Protein AF-0000000068968680 (afdb_homodimer)

Sequence (656 aa):
MTRPSLTLFRTLWGVVRDDAGWKTLQDTLVDIKAQGFQGVECSVKLAYTVKGFVEYMRELDLLWVAPIVFSSGPIDGCDPFIDGDLRAGPGSSWKTQLSAWQNQISRVERLGLPPSKITLINSFSGHDAMEHADAVSLLKAMQDWFKSSSLGQSRARLLHETHRGRILYSPWVARRIVRDVPEIGLVADFSHWTCVAERNPPAADISAAASNNDDIGRDMLHEAILNIIPNVYHVQGRVGYDQGPQVSDPRLEVWQPHLAGFEYWWHLIFKNQLESGRTQVFTFAPEHGPPPYQQGEPDDDLLRKVDSINVWLANRQRLAFNNLVDNCMTRPSLTLFRTLWGVVRDDAGWKTLQDTLVDIKAQGFQGVECSVKLAYTVKGFVEYMRELDLLWVAPIVFSSGPIDGCDPFIDGDLRAGPGSSWKTQLSAWQNQISRVERLGLPPSKITLINSFSGHDAMEHADAVSLLKAMQDWFKSSSLGQSRARLLHETHRGRILYSPWVARRIVRDVPEIGLVADFSHWTCVAERNPPAADISAAASNNDDIGRDMLHEAILNIIPNVYHVQGRVGYDQGPQVSDPRLEVWQPHLAGFEYWWHLIFKNQLESGRTQVFTFAPEHGPPPYQQGEPDDDLLRKVDSINVWLANRQRLAFNNLVDNC

pLDDT: mean 91.2, std 10.67, range [48.28, 98.81]

Secondary structure (DSSP, 8-state):
-PPP-EEEEEE-TTT--TTT-SS-HHHHHHHHHHTT--EEE--HHHHHHSTTHHHHHHHTT-EEEEEE--SS--BTTB--PPTT-----TT--HHHHHHHHHHHHHHHHHSS--GGGEEEEEE--S-TT--HHHHHHHHHHHHHHHHHSTTTTTTPEEEEE--TTSTTSSHHHHHHHHHHSTT--EEE-THHHHHHHT-PPPPTT-----SSTT-TT--HHHHHHHHHGGGEEEEEE---BTTBSS-S-TTSGGGHHHHHHHHHHHHHHHHHHHHH-S-S-EEEEE----TTTS-S---HHHHHHHHHHHHHHHHHHHHHHHHHHHT-/-PPP-EEEEEE-TTT--TTT-SS-HHHHHHHHHHTT--EEE--HHHHHHSTTHHHHHHHTT-EEEEEE--SS--BTTB--PPTT-----TT--HHHHHHHHHHHHHHHHHSS--GGGEEEEEE--S-TT--HHHHHHHHHHHHHHHHHSTTTTTTPEEEEE--TTSTTSSHHHHHHHHHH-TT--EEE-THHHHHHHT-PPPPTT-----SSTT-TT--HHHHHHHHHGGGEEEEEE---BTTBSS-S-TTSGGGHHHHHHHHHHHHHHHHHHHHH-S-S-EEEEE----TTTS-S---HHHHHHHHHHHHHHHHHHHHHHHHHHHH-

Structure (mmCIF, N/CA/C/O backbone):
data_AF-0000000068968680-model_v1
#
loop_
_entity.id
_entity.type
_entity.pdbx_description
1 polymer 'Xylose isomerase-like TIM barrel domain-containing protein'
#
loop_
_atom_site.group_PDB
_atom_site.id
_atom_site.type_symbol
_atom_site.label_atom_id
_atom_site.label_alt_id
_atom_site.label_comp_id
_atom_site.label_asym_id
_atom_site.label_entity_id
_atom_site.label_seq_id
_atom_site.pdbx_PDB_ins_code
_atom_site.Cartn_x
_atom_site.Cartn_y
_atom_site.Cartn_z
_atom_site.occupancy
_atom_site.B_iso_or_equiv
_atom_site.auth_seq_id
_atom_site.auth_comp_id
_atom_site.auth_asym_id
_atom_site.auth_atom_id
_atom_site.pdbx_PDB_model_num
ATOM 1 N N . MET A 1 1 ? 20.453 38.469 8.117 1 51.44 1 MET A N 1
ATOM 2 C CA . MET A 1 1 ? 19.391 37.562 7.711 1 51.44 1 MET A CA 1
ATOM 3 C C . MET A 1 1 ? 19.234 36.406 8.711 1 51.44 1 MET A C 1
ATOM 5 O O . MET A 1 1 ? 20.234 35.844 9.18 1 51.44 1 MET A O 1
ATOM 9 N N . THR A 1 2 ? 18.031 36.312 9.367 1 75.06 2 THR A N 1
ATOM 10 C CA . THR A 1 2 ? 17.859 35.375 10.477 1 75.06 2 THR A CA 1
ATOM 11 C C . THR A 1 2 ? 18.125 33.969 10.023 1 75.06 2 THR A C 1
ATOM 13 O O . THR A 1 2 ? 17.766 33.562 8.914 1 75.06 2 THR A O 1
ATOM 16 N N . ARG A 1 3 ? 19 33.25 10.648 1 89.88 3 ARG A N 1
ATOM 17 C CA . ARG A 1 3 ? 19.391 31.875 10.406 1 89.88 3 ARG A CA 1
ATOM 18 C C . ARG A 1 3 ? 18.172 30.969 10.289 1 89.88 3 ARG A C 1
ATOM 20 O O . ARG A 1 3 ? 17.297 30.984 11.164 1 89.88 3 ARG A O 1
ATOM 27 N N . PRO A 1 4 ? 18.062 30.328 9.148 1 94.62 4 PRO A N 1
ATOM 28 C CA . PRO A 1 4 ? 16.938 29.406 9.023 1 94.62 4 PRO A CA 1
ATOM 29 C C . PRO A 1 4 ? 16.859 28.391 10.164 1 94.62 4 PRO A C 1
ATOM 31 O O . PRO A 1 4 ? 17.891 27.938 10.656 1 94.62 4 PRO A O 1
ATOM 34 N N . SER A 1 5 ? 15.672 28.156 10.594 1 95.81 5 SER A N 1
ATOM 35 C CA . SER A 1 5 ? 15.438 27.156 11.641 1 95.81 5 SER A CA 1
ATOM 36 C C . SER A 1 5 ? 14.258 26.266 11.297 1 95.81 5 SER A C 1
ATOM 38 O O . SER A 1 5 ? 13.359 26.656 10.547 1 95.81 5 SER A O 1
ATOM 40 N N . LEU A 1 6 ? 14.344 25.094 11.758 1 98 6 LEU A N 1
ATOM 41 C CA . LEU A 1 6 ? 13.266 24.141 11.555 1 98 6 LEU A CA 1
ATOM 42 C C . LEU A 1 6 ? 12.148 24.359 12.562 1 98 6 LEU A C 1
ATOM 44 O O . LEU A 1 6 ? 12.391 24.422 13.766 1 98 6 LEU A O 1
ATOM 48 N N . THR A 1 7 ? 10.93 24.594 12.07 1 98.25 7 THR A N 1
ATOM 49 C CA . THR A 1 7 ? 9.766 24.656 12.945 1 98.25 7 THR A CA 1
ATOM 50 C C . THR A 1 7 ? 9.18 23.25 13.156 1 98.25 7 THR A C 1
ATOM 52 O O . THR A 1 7 ? 8.781 22.594 12.195 1 98.25 7 THR A O 1
ATOM 55 N N . LEU A 1 8 ? 9.148 22.812 14.398 1 98.56 8 LEU A N 1
ATOM 56 C CA . LEU A 1 8 ? 8.688 21.484 14.75 1 98.56 8 LEU A CA 1
ATOM 57 C C . LEU A 1 8 ? 7.23 21.5 15.211 1 98.56 8 LEU A C 1
ATOM 59 O O . LEU A 1 8 ? 6.855 22.328 16.047 1 98.56 8 LEU A O 1
ATOM 63 N N . PHE A 1 9 ? 6.434 20.641 14.633 1 98.56 9 PHE A N 1
ATOM 64 C CA . PHE A 1 9 ? 5.047 20.453 15.031 1 98.56 9 PHE A CA 1
ATOM 65 C C . PHE A 1 9 ? 4.844 19.078 15.648 1 98.56 9 PHE A C 1
ATOM 67 O O . PHE A 1 9 ? 5.363 18.078 15.141 1 98.56 9 PHE A O 1
ATOM 74 N N . ARG A 1 10 ? 4.145 19.016 16.734 1 96.94 10 ARG A N 1
ATOM 75 C CA . ARG A 1 10 ? 3.803 17.734 17.344 1 96.94 10 ARG A CA 1
ATOM 76 C C . ARG A 1 10 ? 2.375 17.328 16.984 1 96.94 10 ARG A C 1
ATOM 78 O O . ARG A 1 10 ? 1.434 18.094 17.219 1 96.94 10 ARG A O 1
ATOM 85 N N . THR A 1 11 ? 2.244 16.172 16.406 1 94.12 11 THR A N 1
ATOM 86 C CA . THR A 1 11 ? 0.898 15.656 16.188 1 94.12 11 THR A CA 1
ATOM 87 C C . THR A 1 11 ? 0.234 15.289 17.516 1 94.12 11 THR A C 1
ATOM 89 O O . THR A 1 11 ? 0.883 14.75 18.422 1 94.12 11 THR A O 1
ATOM 92 N N . LEU A 1 12 ? -1.055 15.492 17.594 1 90.75 12 LEU A N 1
ATOM 93 C CA . LEU A 1 12 ? -1.79 15.117 18.797 1 90.75 12 LEU A CA 1
ATOM 94 C C . LEU A 1 12 ? -2.447 13.758 18.625 1 90.75 12 LEU A C 1
ATOM 96 O O . LEU A 1 12 ? -3.09 13.258 19.562 1 90.75 12 LEU A O 1
ATOM 100 N N . TRP A 1 13 ? -2.18 13.148 17.547 1 85.25 13 TRP A N 1
ATOM 101 C CA . TRP A 1 13 ? -2.744 11.836 17.25 1 85.25 13 TRP A CA 1
ATOM 102 C C . TRP A 1 13 ? -2.256 10.789 18.25 1 85.25 13 TRP A C 1
ATOM 104 O O . TRP A 1 13 ? -1.05 10.625 18.438 1 85.25 13 TRP A O 1
ATOM 114 N N . GLY A 1 14 ? -3.172 10.188 18.875 1 79.62 14 GLY A N 1
ATOM 115 C CA . GLY A 1 14 ? -2.828 9.148 19.828 1 79.62 14 GLY A CA 1
ATOM 116 C C . GLY A 1 14 ? -2.51 9.695 21.203 1 79.62 14 GLY A C 1
ATOM 117 O O . GLY A 1 14 ? -2.252 8.938 22.141 1 79.62 14 GLY A O 1
ATOM 118 N N . VAL A 1 15 ? -2.5 10.938 21.344 1 83.06 15 VAL A N 1
ATOM 119 C CA . VAL A 1 15 ? -2.129 11.539 22.625 1 83.06 15 VAL A CA 1
ATOM 120 C C . VAL A 1 15 ? -3.363 12.148 23.281 1 83.06 15 VAL A C 1
ATOM 122 O O . VAL A 1 15 ? -3.686 11.82 24.438 1 83.06 15 VAL A O 1
ATOM 125 N N . VAL A 1 16 ? -4.012 12.977 22.547 1 79.75 16 VAL A N 1
ATOM 126 C CA . VAL A 1 16 ? -5.211 13.641 23.047 1 79.75 16 VAL A CA 1
ATOM 127 C C . VAL A 1 16 ? -6.441 13.125 22.312 1 79.75 16 VAL A C 1
ATOM 129 O O . VAL A 1 16 ? -6.402 12.93 21.094 1 79.75 16 VAL A O 1
ATOM 132 N N . ARG A 1 17 ? -7.445 12.719 23.125 1 70.62 17 ARG A N 1
ATOM 133 C CA . ARG A 1 17 ? -8.711 12.32 22.516 1 70.62 17 ARG A CA 1
ATOM 134 C C . ARG A 1 17 ? -9.867 13.141 23.078 1 70.62 17 ARG A C 1
ATOM 136 O O . ARG A 1 17 ? -9.734 13.781 24.125 1 70.62 17 ARG A O 1
ATOM 143 N N . ASP A 1 18 ? -10.836 13.297 22.219 1 63 18 ASP A N 1
ATOM 144 C CA . ASP A 1 18 ? -12.016 14.023 22.688 1 63 18 ASP A CA 1
ATOM 145 C C . ASP A 1 18 ? -12.641 13.344 23.906 1 63 18 ASP A C 1
ATOM 147 O O . ASP A 1 18 ? -13.188 14.008 24.781 1 63 18 ASP A O 1
ATOM 151 N N . ASP A 1 19 ? -12.633 11.992 23.875 1 54.59 19 ASP A N 1
ATOM 152 C CA . ASP A 1 19 ? -13.328 11.273 24.938 1 54.59 19 ASP A CA 1
ATOM 153 C C . ASP A 1 19 ? -12.336 10.727 25.969 1 54.59 19 ASP A C 1
ATOM 155 O O . ASP A 1 19 ? -12.742 10.117 26.969 1 54.59 19 ASP A O 1
ATOM 159 N N . ALA A 1 20 ? -11.086 10.719 25.844 1 58.06 20 ALA A N 1
ATOM 160 C CA . ALA A 1 20 ? -10.391 9.953 26.875 1 58.06 20 ALA A CA 1
ATOM 161 C C . ALA A 1 20 ? -8.898 9.828 26.547 1 58.06 20 ALA A C 1
ATOM 163 O O . ALA A 1 20 ? -8.242 8.883 26.984 1 58.06 20 ALA A O 1
ATOM 164 N N . GLY A 1 21 ? -8.258 10.789 26.188 1 62.97 21 GLY A N 1
ATOM 165 C CA . GLY A 1 21 ? -6.84 10.523 25.984 1 62.97 21 GLY A CA 1
ATOM 166 C C . GLY A 1 21 ? -6.094 10.25 27.281 1 62.97 21 GLY A C 1
ATOM 167 O O . GLY A 1 21 ? -6.68 10.305 28.359 1 62.97 21 GLY A O 1
ATOM 168 N N . TRP A 1 22 ? -4.898 9.594 27.188 1 68.62 22 TRP A N 1
ATOM 169 C CA . TRP A 1 22 ? -4.148 9.289 28.391 1 68.62 22 TRP A CA 1
ATOM 170 C C . TRP A 1 22 ? -3.566 10.555 29 1 68.62 22 TRP A C 1
ATOM 172 O O . TRP A 1 22 ? -3.07 10.539 30.141 1 68.62 22 TRP A O 1
ATOM 182 N N . LYS A 1 23 ? -3.678 11.711 28.266 1 79.62 23 LYS A N 1
ATOM 183 C CA . LYS A 1 23 ? -3.285 13.023 28.766 1 79.62 23 LYS A CA 1
ATOM 184 C C . LYS A 1 23 ? -4.328 14.086 28.406 1 79.62 23 LYS A C 1
ATOM 186 O O . LYS A 1 23 ? -4.992 13.984 27.375 1 79.62 23 LYS A O 1
ATOM 191 N N . THR A 1 24 ? -4.422 15.062 29.297 1 84.88 24 THR A N 1
ATOM 192 C CA . THR A 1 24 ? -5.277 16.203 28.969 1 84.88 24 THR A CA 1
ATOM 193 C C . THR A 1 24 ? -4.633 17.078 27.906 1 84.88 24 THR A C 1
ATOM 195 O O . THR A 1 24 ? -3.414 17.031 27.719 1 84.88 24 THR A O 1
ATOM 198 N N . LEU A 1 25 ? -5.48 17.859 27.25 1 89.56 25 LEU A N 1
ATOM 199 C CA . LEU A 1 25 ? -4.969 18.781 26.25 1 89.56 25 LEU A CA 1
ATOM 200 C C . LEU A 1 25 ? -3.967 19.75 26.859 1 89.56 25 LEU A C 1
ATOM 202 O O . LEU A 1 25 ? -2.885 19.969 26.312 1 89.56 25 LEU A O 1
ATOM 206 N N . GLN A 1 26 ? -4.348 20.328 28 1 88.56 26 GLN A N 1
ATOM 207 C CA . GLN A 1 26 ? -3.498 21.312 28.641 1 88.56 26 GLN A CA 1
ATOM 208 C C . GLN A 1 26 ? -2.131 20.734 28.984 1 88.56 26 GLN A C 1
ATOM 210 O O . GLN A 1 26 ? -1.1 21.312 28.625 1 88.56 26 GLN A O 1
ATOM 215 N N . ASP A 1 27 ? -2.139 19.594 29.609 1 89.75 27 ASP A N 1
ATOM 216 C CA . ASP A 1 27 ? -0.88 18.953 29.984 1 89.75 27 ASP A CA 1
ATOM 217 C C . ASP A 1 27 ? -0.056 18.625 28.734 1 89.75 27 ASP A C 1
ATOM 219 O O . ASP A 1 27 ? 1.167 18.781 28.734 1 89.75 27 ASP A O 1
ATOM 223 N N . THR A 1 28 ? -0.762 18.172 27.734 1 91.81 28 THR A N 1
ATOM 224 C CA . THR A 1 28 ? -0.093 17.797 26.5 1 91.81 28 THR A CA 1
ATOM 225 C C . THR A 1 28 ? 0.579 19.016 25.859 1 91.81 28 THR A C 1
ATOM 227 O O . THR A 1 28 ? 1.742 18.938 25.469 1 91.81 28 THR A O 1
ATOM 230 N N . LEU A 1 29 ? -0.088 20.141 25.844 1 94.31 29 LEU A N 1
ATOM 231 C CA . LEU A 1 29 ? 0.441 21.328 25.188 1 94.31 29 LEU A CA 1
ATOM 232 C C . LEU A 1 29 ? 1.604 21.922 25.969 1 94.31 29 LEU A C 1
ATOM 234 O O . LEU A 1 29 ? 2.564 22.422 25.391 1 94.31 29 LEU A O 1
ATOM 238 N N . VAL A 1 30 ? 1.534 21.844 27.25 1 93.75 30 VAL A N 1
ATOM 239 C CA . VAL A 1 30 ? 2.635 22.297 28.094 1 93.75 30 VAL A CA 1
ATOM 240 C C . VAL A 1 30 ? 3.875 21.438 27.828 1 93.75 30 VAL A C 1
ATOM 242 O O . VAL A 1 30 ? 4.973 21.969 27.656 1 93.75 30 VAL A O 1
ATOM 245 N N . ASP A 1 31 ? 3.68 20.141 27.797 1 93 31 ASP A N 1
ATOM 246 C CA . ASP A 1 31 ? 4.777 19.219 27.516 1 93 31 ASP A CA 1
ATOM 247 C C . ASP A 1 31 ? 5.383 19.516 26.141 1 93 31 ASP A C 1
ATOM 249 O O . ASP A 1 31 ? 6.605 19.516 25.984 1 93 31 ASP A O 1
ATOM 253 N N . ILE A 1 32 ? 4.523 19.719 25.203 1 94.25 32 ILE A N 1
ATOM 254 C CA . ILE A 1 32 ? 4.938 19.969 23.828 1 94.25 32 ILE A CA 1
ATOM 255 C C . ILE A 1 32 ? 5.812 21.203 23.781 1 94.25 32 ILE A C 1
ATOM 257 O O . ILE A 1 32 ? 6.867 21.203 23.141 1 94.25 32 ILE A O 1
ATOM 261 N N . LYS A 1 33 ? 5.41 22.219 24.438 1 95.06 33 LYS A N 1
ATOM 262 C CA . LYS A 1 33 ? 6.199 23.453 24.484 1 95.06 33 LYS A CA 1
ATOM 263 C C . LYS A 1 33 ? 7.539 23.219 25.188 1 95.06 33 LYS A C 1
ATOM 265 O O . LYS A 1 33 ? 8.578 23.672 24.703 1 95.06 33 LYS A O 1
ATOM 270 N N . ALA A 1 34 ? 7.531 22.5 26.219 1 95.19 34 ALA A N 1
ATOM 271 C CA . ALA A 1 34 ? 8.742 22.219 27 1 95.19 34 ALA A CA 1
ATOM 272 C C . ALA A 1 34 ? 9.727 21.375 26.188 1 95.19 34 ALA A C 1
ATOM 274 O O . ALA A 1 34 ? 10.938 21.484 26.359 1 95.19 34 ALA A O 1
ATOM 275 N N . GLN A 1 35 ? 9.211 20.578 25.297 1 95 35 GLN A N 1
ATOM 276 C CA . GLN A 1 35 ? 10.023 19.688 24.469 1 95 35 GLN A CA 1
ATOM 277 C C . GLN A 1 35 ? 10.617 20.422 23.281 1 95 35 GLN A C 1
ATOM 279 O O . GLN A 1 35 ? 11.422 19.859 22.531 1 95 35 GLN A O 1
ATOM 284 N N . GLY A 1 36 ? 10.211 21.656 23.047 1 95.38 36 GLY A N 1
ATOM 285 C CA . GLY A 1 36 ? 10.836 22.484 22.031 1 95.38 36 GLY A CA 1
ATOM 286 C C . GLY A 1 36 ? 10.031 22.562 20.75 1 95.38 36 GLY A C 1
ATOM 287 O O . GLY A 1 36 ? 10.516 23.094 19.75 1 95.38 36 GLY A O 1
ATOM 288 N N . PHE A 1 37 ? 8.82 22.031 20.75 1 98 37 PHE A N 1
ATOM 289 C CA . PHE A 1 37 ? 7.945 22.172 19.594 1 98 37 PHE A CA 1
ATOM 290 C C . PHE A 1 37 ? 7.367 23.578 19.516 1 98 37 PHE A C 1
ATOM 292 O O . PHE A 1 37 ? 7.137 24.219 20.547 1 98 37 PHE A O 1
ATOM 299 N N . GLN A 1 38 ? 7.133 24.078 18.328 1 97.94 38 GLN A N 1
ATOM 300 C CA . GLN A 1 38 ? 6.594 25.406 18.125 1 97.94 38 GLN A CA 1
ATOM 301 C C . GLN A 1 38 ? 5.098 25.375 17.828 1 97.94 38 GLN A C 1
ATOM 303 O O . GLN A 1 38 ? 4.43 26.406 17.828 1 97.94 38 GLN A O 1
ATOM 308 N N . GLY A 1 39 ? 4.566 24.203 17.562 1 97.81 39 GLY A N 1
ATOM 309 C CA . GLY A 1 39 ? 3.15 24.094 17.25 1 97.81 39 GLY A CA 1
ATOM 310 C C . GLY A 1 39 ? 2.641 22.656 17.312 1 97.81 39 GLY A C 1
ATOM 311 O O . GLY A 1 39 ? 3.375 21.75 17.703 1 97.81 39 GLY A O 1
ATOM 312 N N . VAL A 1 40 ? 1.311 22.516 16.984 1 97.12 40 VAL A N 1
ATOM 313 C CA . VAL A 1 40 ? 0.68 21.203 17 1 97.12 40 VAL A CA 1
ATOM 314 C C . VAL A 1 40 ? 0.002 20.938 15.656 1 97.12 40 VAL A C 1
ATOM 316 O O . VAL A 1 40 ? -0.317 21.875 14.922 1 97.12 40 VAL A O 1
ATOM 319 N N . GLU A 1 41 ? -0.046 19.734 15.32 1 96.19 41 GLU A N 1
ATOM 320 C CA . GLU A 1 41 ? -0.865 19.25 14.211 1 96.19 41 GLU A CA 1
ATOM 321 C C . GLU A 1 41 ? -2.037 18.422 14.719 1 96.19 41 GLU A C 1
ATOM 323 O O . GLU A 1 41 ? -1.839 17.391 15.375 1 96.19 41 GLU A O 1
ATOM 328 N N . CYS A 1 42 ? -3.242 18.875 14.445 1 92.44 42 CYS A N 1
ATOM 329 C CA . CYS A 1 42 ? -4.422 18.109 14.805 1 92.44 42 CYS A CA 1
ATOM 330 C C . CYS A 1 42 ? -5.605 18.469 13.914 1 92.44 42 CYS A C 1
ATOM 332 O O . CYS A 1 42 ? -5.633 19.547 13.312 1 92.44 42 CYS A O 1
ATOM 334 N N . SER A 1 43 ? -6.547 17.578 13.875 1 89.81 43 SER A N 1
ATOM 335 C CA . SER A 1 43 ? -7.695 17.719 12.984 1 89.81 43 SER A CA 1
ATOM 336 C C . SER A 1 43 ? -8.594 18.875 13.43 1 89.81 43 SER A C 1
ATOM 338 O O . SER A 1 43 ? -8.594 19.25 14.602 1 89.81 43 SER A O 1
ATOM 340 N N . VAL A 1 44 ? -9.32 19.359 12.5 1 91.38 44 VAL A N 1
ATOM 341 C CA . VAL A 1 44 ? -10.273 20.422 12.766 1 91.38 44 VAL A CA 1
ATOM 342 C C . VAL A 1 44 ? -11.32 19.953 13.773 1 91.38 44 VAL A C 1
ATOM 344 O O . VAL A 1 44 ? -11.695 20.688 14.688 1 91.38 44 VAL A O 1
ATOM 347 N N . LYS A 1 45 ? -11.711 18.734 13.656 1 88.25 45 LYS A N 1
ATOM 348 C CA . LYS A 1 45 ? -12.688 18.188 14.586 1 88.25 45 LYS A CA 1
ATOM 349 C C . LYS A 1 45 ? -12.156 18.219 16.016 1 88.25 45 LYS A C 1
ATOM 351 O O . LYS A 1 45 ? -12.859 18.641 16.938 1 88.25 45 LYS A O 1
ATOM 356 N N . LEU A 1 46 ? -10.969 17.734 16.188 1 87.69 46 LEU A N 1
ATOM 357 C CA . LEU A 1 46 ? -10.383 17.734 17.516 1 87.69 46 LEU A CA 1
ATOM 358 C C . LEU A 1 46 ? -10.273 19.156 18.062 1 87.69 46 LEU A C 1
ATOM 360 O O . LEU A 1 46 ? -10.578 19.406 19.234 1 87.69 46 LEU A O 1
ATOM 364 N N . ALA A 1 47 ? -9.883 20.094 17.234 1 91.44 47 ALA A N 1
ATOM 365 C CA . ALA A 1 47 ? -9.75 21.5 17.656 1 91.44 47 ALA A CA 1
ATOM 366 C C . ALA A 1 47 ? -11.086 22.062 18.125 1 91.44 47 ALA A C 1
ATOM 368 O O . ALA A 1 47 ? -11.141 22.875 19.047 1 91.44 47 ALA A O 1
ATOM 369 N N . TYR A 1 48 ? -12.148 21.594 17.5 1 90.44 48 TYR A N 1
ATOM 370 C CA . TYR A 1 48 ? -13.484 22.094 17.812 1 90.44 48 TYR A CA 1
ATOM 371 C C . TYR A 1 48 ? -14.062 21.375 19.031 1 90.44 48 TYR A C 1
ATOM 373 O O . TYR A 1 48 ? -14.883 21.938 19.766 1 90.44 48 TYR A O 1
ATOM 381 N N . THR A 1 49 ? -13.641 20.156 19.25 1 86.75 49 THR A N 1
ATOM 382 C CA . THR A 1 49 ? -14.359 19.344 20.219 1 86.75 49 THR A CA 1
ATOM 383 C C . THR A 1 49 ? -13.633 19.312 21.562 1 86.75 49 THR A C 1
ATOM 385 O O . THR A 1 49 ? -14.25 19.125 22.609 1 86.75 49 THR A O 1
ATOM 388 N N . VAL A 1 50 ? -12.352 19.422 21.531 1 86.69 50 VAL A N 1
ATOM 389 C CA . VAL A 1 50 ? -11.602 19.406 22.797 1 86.69 50 VAL A CA 1
ATOM 390 C C . VAL A 1 50 ? -11.734 20.75 23.484 1 86.69 50 VAL A C 1
ATOM 392 O O . VAL A 1 50 ? -11.539 21.797 22.875 1 86.69 50 VAL A O 1
ATOM 395 N N . LYS A 1 51 ? -12.016 20.781 24.734 1 87.62 51 LYS A N 1
ATOM 396 C CA . LYS A 1 51 ? -12.258 21.984 25.5 1 87.62 51 LYS A CA 1
ATOM 397 C C . LYS A 1 51 ? -10.977 22.797 25.703 1 87.62 51 LYS A C 1
ATOM 399 O O . LYS A 1 51 ? -9.953 22.234 26.109 1 87.62 51 LYS A O 1
ATOM 404 N N . GLY A 1 52 ? -11.062 24.125 25.297 1 91.56 52 GLY A N 1
ATOM 405 C CA . GLY A 1 52 ? -9.984 25.047 25.625 1 91.56 52 GLY A CA 1
ATOM 406 C C . GLY A 1 52 ? -8.906 25.109 24.562 1 91.56 52 GLY A C 1
ATOM 407 O O . GLY A 1 52 ? -7.859 25.734 24.781 1 91.56 52 GLY A O 1
ATOM 408 N N . PHE A 1 53 ? -9.148 24.5 23.453 1 94.38 53 PHE A N 1
ATOM 409 C CA . PHE A 1 53 ? -8.109 24.406 22.438 1 94.38 53 PHE A CA 1
ATOM 410 C C . PHE A 1 53 ? -7.578 25.797 22.078 1 94.38 53 PHE A C 1
ATOM 412 O O . PHE A 1 53 ? -6.383 26.062 22.219 1 94.38 53 PHE A O 1
ATOM 419 N N . VAL A 1 54 ? -8.414 26.75 21.688 1 96.12 54 VAL A N 1
ATOM 420 C CA . VAL A 1 54 ? -8.016 28.062 21.219 1 96.12 54 VAL A CA 1
ATOM 421 C C . VAL A 1 54 ? -7.34 28.828 22.359 1 96.12 54 VAL A C 1
ATOM 423 O O . VAL A 1 54 ? -6.289 29.453 22.172 1 96.12 54 VAL A O 1
ATOM 426 N N . GLU A 1 55 ? -7.906 28.734 23.516 1 95.88 55 GLU A N 1
ATOM 427 C CA . GLU A 1 55 ? -7.387 29.438 24.672 1 95.88 55 GLU A CA 1
ATOM 428 C C . GLU A 1 55 ? -5.977 28.984 25.031 1 95.88 55 GLU A C 1
ATOM 430 O O . GLU A 1 55 ? -5.082 29.797 25.234 1 95.88 55 GLU A O 1
ATOM 435 N N . TYR A 1 56 ? -5.82 27.672 25.062 1 94.69 56 TYR A N 1
ATOM 436 C CA . TYR A 1 56 ? -4.516 27.141 25.422 1 94.69 56 TYR A CA 1
ATOM 437 C C . TYR A 1 56 ? -3.482 27.422 24.344 1 94.69 56 TYR A C 1
ATOM 4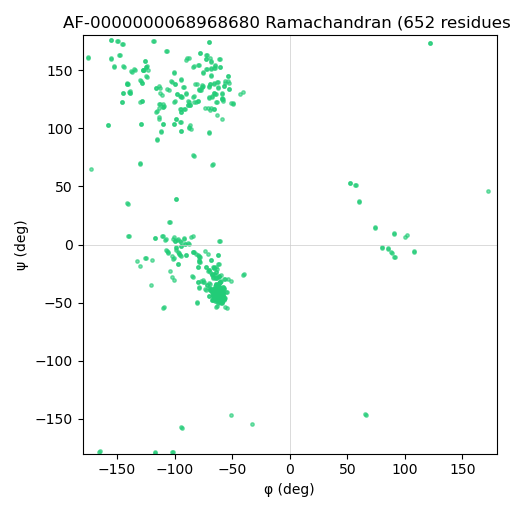39 O O . TYR A 1 56 ? -2.324 27.719 24.641 1 94.69 56 TYR A O 1
ATOM 447 N N . MET A 1 57 ? -3.883 27.312 23.062 1 96.56 57 MET A N 1
ATOM 448 C CA . MET A 1 57 ? -2.988 27.609 21.953 1 96.56 57 MET A CA 1
ATOM 449 C C . MET A 1 57 ? -2.496 29.062 22.031 1 96.56 57 MET A C 1
ATOM 451 O O . MET A 1 57 ? -1.315 29.328 21.797 1 96.56 57 MET A O 1
ATOM 455 N N . ARG A 1 58 ? -3.365 30 22.359 1 95.62 58 ARG A N 1
ATOM 456 C CA . ARG A 1 58 ? -3.025 31.406 22.484 1 95.62 58 ARG A CA 1
ATOM 457 C C . ARG A 1 58 ? -2.098 31.641 23.672 1 95.62 58 ARG A C 1
ATOM 459 O O . ARG A 1 58 ? -1.084 32.344 23.562 1 95.62 58 ARG A O 1
ATOM 466 N N . GLU A 1 59 ? -2.486 31.062 24.766 1 96 59 GLU A N 1
ATOM 467 C CA . GLU A 1 59 ? -1.72 31.234 26 1 96 59 GLU A CA 1
ATOM 468 C C . GLU A 1 59 ? -0.28 30.766 25.828 1 96 59 GLU A C 1
ATOM 470 O O . GLU A 1 59 ? 0.653 31.406 26.312 1 96 59 GLU A O 1
ATOM 475 N N . LEU A 1 60 ? -0.113 29.688 25.172 1 96.5 60 LEU A N 1
ATOM 476 C CA . LEU A 1 60 ? 1.208 29.078 25.047 1 96.5 60 LEU A CA 1
ATOM 477 C C . LEU A 1 60 ? 1.888 29.531 23.75 1 96.5 60 LEU A C 1
ATOM 479 O O . LEU A 1 60 ? 3.014 29.109 23.469 1 96.5 60 LEU A O 1
ATOM 483 N N . ASP A 1 61 ? 1.215 30.359 22.938 1 96.88 61 ASP A N 1
ATOM 484 C CA . ASP A 1 61 ? 1.74 30.922 21.703 1 96.88 61 ASP A CA 1
ATOM 485 C C . ASP A 1 61 ? 2.195 29.828 20.75 1 96.88 61 ASP A C 1
ATOM 487 O O . ASP A 1 61 ? 3.33 29.844 20.266 1 96.88 61 ASP A O 1
ATOM 491 N N . LEU A 1 62 ? 1.301 28.859 20.516 1 97.56 62 LEU A N 1
ATOM 492 C CA . LEU A 1 62 ? 1.606 27.719 19.641 1 97.56 62 LEU A CA 1
ATOM 493 C C . LEU A 1 62 ? 1.006 27.906 18.25 1 97.56 62 LEU A C 1
ATOM 495 O O . LEU A 1 62 ? -0.008 28.594 18.109 1 97.56 62 LEU A O 1
ATOM 499 N N . LEU A 1 63 ? 1.707 27.375 17.25 1 97.38 63 LEU A N 1
ATOM 500 C CA . LEU A 1 63 ? 1.237 27.359 15.875 1 97.38 63 LEU A CA 1
ATOM 501 C C . LEU A 1 63 ? 0.391 26.125 15.602 1 97.38 63 LEU A C 1
ATOM 503 O O . LEU A 1 63 ? 0.464 25.141 16.344 1 97.38 63 LEU A O 1
ATOM 507 N N . TRP A 1 64 ? -0.439 26.203 14.508 1 97.56 64 TRP A N 1
ATOM 508 C CA . TRP A 1 64 ? -1.333 25.094 14.195 1 97.56 64 TRP A CA 1
ATOM 509 C C . TRP A 1 64 ? -1.179 24.672 12.734 1 97.56 64 TRP A C 1
ATOM 511 O O . TRP A 1 64 ? -1.126 25.516 11.836 1 97.56 64 TRP A O 1
ATOM 521 N N . VAL A 1 65 ? -0.879 23.438 12.508 1 97.19 65 VAL A N 1
ATOM 522 C CA . VAL A 1 65 ? -1.112 22.781 11.227 1 97.19 65 VAL A CA 1
ATOM 523 C C . VAL A 1 65 ? -2.459 22.062 11.258 1 97.19 65 VAL A C 1
ATOM 525 O O . VAL A 1 65 ? -2.711 21.234 12.141 1 97.19 65 VAL A O 1
ATOM 528 N N . ALA A 1 66 ? -3.297 22.359 10.266 1 93.94 66 ALA A N 1
ATOM 529 C CA . ALA A 1 66 ? -4.668 21.844 10.297 1 93.94 66 ALA A CA 1
ATOM 530 C C . ALA A 1 66 ? -4.875 20.781 9.219 1 93.94 66 ALA A C 1
ATOM 532 O O . ALA A 1 66 ? -5.094 21.094 8.055 1 93.94 66 ALA A O 1
ATOM 533 N N . PRO A 1 67 ? -4.898 19.547 9.641 1 89.38 67 PRO A N 1
ATOM 534 C CA . PRO A 1 67 ? -5.359 18.531 8.695 1 89.38 67 PRO A CA 1
ATOM 535 C C . PRO A 1 67 ? -6.84 18.672 8.352 1 89.38 67 PRO A C 1
ATOM 537 O O . PRO A 1 67 ? -7.676 18.812 9.25 1 89.38 67 PRO A O 1
ATOM 540 N N . ILE A 1 68 ? -7.078 18.719 7.102 1 88.62 68 ILE A N 1
ATOM 541 C CA . ILE A 1 68 ? -8.438 18.797 6.574 1 88.62 68 ILE A CA 1
ATOM 542 C C . ILE A 1 68 ? -8.883 17.406 6.113 1 88.62 68 ILE A C 1
ATOM 544 O O . ILE A 1 68 ? -8.477 16.938 5.051 1 88.62 68 ILE A O 1
ATOM 548 N N . VAL A 1 69 ? -9.719 16.781 6.922 1 83.56 69 VAL A N 1
ATOM 549 C CA . VAL A 1 69 ? -10.234 15.445 6.664 1 83.56 69 VAL A CA 1
ATOM 550 C C . VAL A 1 69 ? -11.742 15.516 6.406 1 83.56 69 VAL A C 1
ATOM 552 O O . VAL A 1 69 ? -12.531 15.695 7.34 1 83.56 69 VAL A O 1
ATOM 555 N N . PHE A 1 70 ? -12.164 15.273 5.145 1 77.88 70 PHE A N 1
ATOM 556 C CA . PHE A 1 70 ? -13.555 15.562 4.789 1 77.88 70 PHE A CA 1
ATOM 557 C C . PHE A 1 70 ? -14.172 14.391 4.035 1 77.88 70 PHE A C 1
ATOM 559 O O . PHE A 1 70 ? -15.367 14.406 3.73 1 77.88 70 PHE A O 1
ATOM 566 N N . SER A 1 71 ? -13.594 13.383 3.488 1 70.38 71 SER A N 1
ATOM 567 C CA . SER A 1 71 ? -14.141 12.352 2.617 1 70.38 71 SER A CA 1
ATOM 568 C C . SER A 1 71 ? -13.961 10.969 3.225 1 70.38 71 SER A C 1
ATOM 570 O O . SER A 1 71 ? -14.562 9.992 2.764 1 70.38 71 SER A O 1
ATOM 572 N N . SER A 1 72 ? -13.133 10.617 3.824 1 62.62 72 SER A N 1
ATOM 573 C CA . SER A 1 72 ? -12.977 9.234 4.266 1 62.62 72 SER A CA 1
ATOM 574 C C . SER A 1 72 ? -13.109 9.125 5.781 1 62.62 72 SER A C 1
ATOM 576 O O . SER A 1 72 ? -12.789 10.062 6.512 1 62.62 72 SER A O 1
ATOM 578 N N . GLY A 1 73 ? -14.203 8.336 6.125 1 55.59 73 GLY A N 1
ATOM 579 C CA . GLY A 1 73 ? -14.656 8.062 7.48 1 55.59 73 GLY A CA 1
ATOM 580 C C . GLY A 1 73 ? -13.539 7.574 8.383 1 55.59 73 GLY A C 1
ATOM 581 O O . GLY A 1 73 ? -12.359 7.758 8.086 1 55.59 73 GLY A O 1
ATOM 582 N N . PRO A 1 74 ? -14.055 6.516 9.484 1 51.97 74 PRO A N 1
ATOM 583 C CA . PRO A 1 74 ? -13.281 6.664 10.727 1 51.97 74 PRO A CA 1
ATOM 584 C C . PRO A 1 74 ? -11.781 6.453 10.516 1 51.97 74 PRO A C 1
ATOM 586 O O . PRO A 1 74 ? -11.383 5.648 9.672 1 51.97 74 PRO A O 1
ATOM 589 N N . ILE A 1 75 ? -11.156 7.516 10.594 1 52.41 75 ILE A N 1
ATOM 590 C CA . ILE A 1 75 ? -9.734 7.316 10.844 1 52.41 75 ILE A CA 1
ATOM 591 C C . ILE A 1 75 ? -9.531 6.809 12.273 1 52.41 75 ILE A C 1
ATOM 593 O O . ILE A 1 75 ? -9.945 7.461 13.234 1 52.41 75 ILE A O 1
ATOM 597 N N . ASP A 1 76 ? -9.016 5.66 12.305 1 49 76 ASP A N 1
ATOM 598 C CA . ASP A 1 76 ? -8.742 5.035 13.594 1 49 76 ASP A CA 1
ATOM 599 C C . ASP A 1 76 ? -10.016 4.871 14.414 1 49 76 ASP A C 1
ATOM 601 O O . ASP A 1 76 ? -10.031 5.156 15.609 1 49 76 ASP A O 1
ATOM 605 N N . GLY A 1 77 ? -11.109 4.559 13.695 1 53.84 77 GLY A N 1
ATOM 606 C CA . GLY A 1 77 ? -12.352 4.336 14.422 1 53.84 77 GLY A CA 1
ATOM 607 C C . GLY A 1 77 ? -13.062 5.621 14.805 1 53.84 77 GLY A C 1
ATOM 608 O O . GLY A 1 77 ? -14.133 5.59 15.414 1 53.84 77 GLY A O 1
ATOM 609 N N . CYS A 1 78 ? -12.461 6.707 14.477 1 58.19 78 CYS A N 1
ATOM 610 C CA . CYS A 1 78 ? -13.062 7.98 14.867 1 58.19 78 CYS A CA 1
ATOM 611 C C . CYS A 1 78 ? -13.68 8.68 13.656 1 58.19 78 CYS A C 1
ATOM 613 O O . CYS A 1 78 ? -13.109 8.656 12.562 1 58.19 78 CYS A O 1
ATOM 615 N N . ASP A 1 79 ? -14.852 9.117 13.906 1 67.38 79 ASP A N 1
ATOM 616 C CA . ASP A 1 79 ? -15.516 9.961 12.922 1 67.38 79 ASP A CA 1
ATOM 617 C C . ASP A 1 79 ? -14.828 11.32 12.805 1 67.38 79 ASP A C 1
ATOM 619 O O . ASP A 1 79 ? -14.805 12.094 13.766 1 67.38 79 ASP A O 1
ATOM 623 N N . PRO A 1 80 ? -14.305 11.594 11.617 1 72.81 80 PRO A N 1
ATOM 624 C CA . PRO A 1 80 ? -13.547 12.844 11.5 1 72.81 80 PRO A CA 1
ATOM 625 C C . PRO A 1 80 ? -14.438 14.047 11.195 1 72.81 80 PRO A C 1
ATOM 627 O O . PRO A 1 80 ? -13.953 15.18 11.117 1 72.81 80 PRO A O 1
ATOM 630 N N . PHE A 1 81 ? -15.727 13.812 11.219 1 79.56 81 PHE A N 1
ATOM 631 C CA . PHE A 1 81 ? -16.625 14.859 10.742 1 79.56 81 PHE A CA 1
ATOM 632 C C . PHE A 1 81 ? -17.266 15.602 11.906 1 79.56 81 PHE A C 1
ATOM 634 O O . PHE A 1 81 ? -17.594 14.984 12.922 1 79.56 81 PHE A O 1
ATOM 641 N N . ILE A 1 82 ? -17.359 16.891 11.742 1 84.38 82 ILE A N 1
ATOM 642 C CA . ILE A 1 82 ? -18.125 17.703 12.672 1 84.38 82 ILE A CA 1
ATOM 643 C C . ILE A 1 82 ? -19.609 17.609 12.328 1 84.38 82 ILE A C 1
ATOM 645 O O . ILE A 1 82 ? -20 17.719 11.156 1 84.38 82 ILE A O 1
ATOM 649 N N . ASP A 1 83 ? -20.406 17.5 13.359 1 85 83 ASP A N 1
ATOM 650 C CA . ASP A 1 83 ? -21.844 17.344 13.148 1 85 83 ASP A CA 1
ATOM 651 C C . ASP A 1 83 ? -22.422 18.516 12.359 1 85 83 ASP A C 1
ATOM 653 O O . ASP A 1 83 ? -22.141 19.672 12.672 1 85 83 ASP A O 1
ATOM 657 N N . GLY A 1 84 ? -23.172 18.156 11.312 1 88.31 84 GLY A N 1
ATOM 658 C CA . GLY A 1 84 ? -23.844 19.172 10.516 1 88.31 84 GLY A CA 1
ATOM 659 C C . GLY A 1 84 ? -23.016 19.656 9.336 1 88.31 84 GLY A C 1
ATOM 660 O O . GLY A 1 84 ? -23.531 20.328 8.445 1 88.31 84 GLY A O 1
ATOM 661 N N . ASP A 1 85 ? -21.812 19.297 9.32 1 90.81 85 ASP A N 1
ATOM 662 C CA . ASP A 1 85 ? -20.938 19.75 8.242 1 90.81 85 ASP A CA 1
ATOM 663 C C . ASP A 1 85 ? -21.156 18.922 6.977 1 90.81 85 ASP A C 1
ATOM 665 O O . ASP A 1 85 ? -21.641 17.797 7.039 1 90.81 85 ASP A O 1
ATOM 669 N N . LEU A 1 86 ? -20.828 19.594 5.793 1 91.38 86 LEU A N 1
ATOM 670 C CA . LEU A 1 86 ? -20.812 18.844 4.539 1 91.38 86 LEU A CA 1
ATOM 671 C C . LEU A 1 86 ? -19.766 17.734 4.578 1 91.38 86 LEU A C 1
ATOM 673 O O . LEU A 1 86 ? -18.672 17.922 5.133 1 91.38 86 LEU A O 1
ATOM 677 N N . ARG A 1 87 ? -20.203 16.625 4.012 1 87.19 87 ARG A N 1
ATOM 678 C CA . ARG A 1 87 ? -19.344 15.453 4.012 1 87.19 87 ARG A CA 1
ATOM 679 C C . ARG A 1 87 ? -19.188 14.891 2.605 1 87.19 87 ARG A C 1
ATOM 681 O O . ARG A 1 87 ? -20.047 15.086 1.752 1 87.19 87 ARG A O 1
ATOM 688 N N . ALA A 1 88 ? -18.031 14.273 2.373 1 89.81 88 ALA A N 1
ATOM 689 C CA . ALA A 1 88 ? -17.812 13.492 1.16 1 89.81 88 ALA A CA 1
ATOM 690 C C . ALA A 1 88 ? -17.359 12.07 1.499 1 89.81 88 ALA A C 1
ATOM 692 O O . ALA A 1 88 ? -16.938 11.797 2.627 1 89.81 88 ALA A O 1
ATOM 693 N N . GLY A 1 89 ? -17.578 11.172 0.54 1 84.5 89 GLY A N 1
ATOM 694 C CA . GLY A 1 89 ? -17.188 9.781 0.737 1 84.5 89 GLY A CA 1
ATOM 695 C C . GLY A 1 89 ? -16.156 9.305 -0.253 1 84.5 89 GLY A C 1
ATOM 696 O O . GLY A 1 89 ? -15.695 10.07 -1.106 1 84.5 89 GLY A O 1
ATOM 697 N N . PRO A 1 90 ? -15.609 7.977 -0.099 1 85.5 90 PRO A N 1
ATOM 698 C CA . PRO A 1 90 ? -14.562 7.387 -0.936 1 85.5 90 PRO A CA 1
ATOM 699 C C . PRO A 1 90 ? -14.969 7.27 -2.4 1 85.5 90 PRO A C 1
ATOM 701 O O . PRO A 1 90 ? -14.141 6.965 -3.258 1 85.5 90 PRO A O 1
ATOM 704 N N . GLY A 1 91 ? -16.047 7.695 -2.812 1 87.5 91 GLY A N 1
ATOM 705 C CA . GLY A 1 91 ? -16.5 7.605 -4.188 1 87.5 91 GLY A CA 1
ATOM 706 C C . GLY A 1 91 ? -17.203 8.859 -4.664 1 87.5 91 GLY A C 1
ATOM 707 O O . GLY A 1 91 ? -17.703 8.914 -5.789 1 87.5 91 GLY A O 1
ATOM 708 N N . SER A 1 92 ? -17.141 9.812 -3.818 1 92.12 92 SER A N 1
ATOM 709 C CA . SER A 1 92 ? -17.875 11.031 -4.145 1 92.12 92 SER A CA 1
ATOM 710 C C . SER A 1 92 ? -17.25 11.75 -5.336 1 92.12 92 SER A C 1
ATOM 712 O O . SER A 1 92 ? -16.047 11.648 -5.562 1 92.12 92 SER A O 1
ATOM 714 N N . SER A 1 93 ? -18.062 12.477 -6.082 1 93.44 93 SER A N 1
ATOM 715 C CA . SER A 1 93 ? -17.594 13.297 -7.191 1 93.44 93 SER A CA 1
ATOM 716 C C . SER A 1 93 ? -16.625 14.375 -6.711 1 93.44 93 SER A C 1
ATOM 718 O O . SER A 1 93 ? -16.609 14.719 -5.527 1 93.44 93 SER A O 1
ATOM 720 N N . TRP A 1 94 ? -15.812 14.906 -7.672 1 95.5 94 TRP A N 1
ATOM 721 C CA . TRP A 1 94 ? -14.852 15.922 -7.27 1 95.5 94 TRP A CA 1
ATOM 722 C C . TRP A 1 94 ? -15.562 17.188 -6.801 1 95.5 94 TRP A C 1
ATOM 724 O O . TRP A 1 94 ? -15.062 17.906 -5.938 1 95.5 94 TRP A O 1
ATOM 734 N N . LYS A 1 95 ? -16.844 17.484 -7.273 1 96 95 LYS A N 1
ATOM 735 C CA . LYS A 1 95 ? -17.609 18.656 -6.84 1 96 95 LYS A CA 1
ATOM 736 C C . LYS A 1 95 ? -18.062 18.5 -5.395 1 96 95 LYS A C 1
ATOM 738 O O . LYS A 1 95 ? -18 19.453 -4.609 1 96 95 LYS A O 1
ATOM 743 N N . THR A 1 96 ? -18.562 17.281 -5.09 1 94.38 96 THR A N 1
ATOM 744 C CA . THR A 1 96 ? -18.953 17 -3.713 1 94.38 96 THR A CA 1
ATOM 745 C C . THR A 1 96 ? -17.766 17.109 -2.775 1 94.38 96 THR A C 1
ATOM 747 O O . THR A 1 96 ? -17.875 17.656 -1.68 1 94.38 96 THR A O 1
ATOM 750 N N . GLN A 1 97 ? -16.641 16.578 -3.201 1 95 97 GLN A N 1
ATOM 751 C CA . GLN A 1 97 ? -15.406 16.688 -2.447 1 95 97 GLN A CA 1
ATOM 752 C C . GLN A 1 97 ? -15.031 18.156 -2.217 1 95 97 GLN A C 1
ATOM 754 O O . GLN A 1 97 ? -14.648 18.531 -1.107 1 95 97 GLN A O 1
ATOM 759 N N . LEU A 1 98 ? -15.148 18.938 -3.236 1 97.06 98 LEU A N 1
ATOM 760 C CA . LEU A 1 98 ? -14.805 20.344 -3.143 1 97.06 98 LEU A CA 1
ATOM 761 C C . LEU A 1 98 ? -15.68 21.047 -2.115 1 97.06 98 LEU A C 1
ATOM 763 O O . LEU A 1 98 ? -15.18 21.812 -1.281 1 97.06 98 LEU A O 1
ATOM 767 N N . SER A 1 99 ? -16.938 20.781 -2.148 1 96.19 99 SER A N 1
ATOM 768 C CA . SER A 1 99 ? -17.875 21.438 -1.235 1 96.19 99 SER A CA 1
ATOM 769 C C . SER A 1 99 ? -17.562 21.078 0.215 1 96.19 99 SER A C 1
ATOM 771 O O . SER A 1 99 ? -17.578 21.938 1.093 1 96.19 99 SER A O 1
ATOM 773 N N . ALA A 1 100 ? -17.328 19.812 0.438 1 94.06 100 ALA A N 1
ATOM 774 C CA . ALA A 1 100 ? -16.984 19.375 1.788 1 94.06 100 ALA A CA 1
ATOM 775 C C . ALA A 1 100 ? -15.68 19.984 2.262 1 94.06 100 ALA A C 1
ATOM 777 O O . ALA A 1 100 ? -15.555 20.375 3.422 1 94.06 100 ALA A O 1
ATOM 778 N N . TRP A 1 101 ? -14.734 20.031 1.377 1 95.62 101 TRP A N 1
ATOM 779 C CA . TRP A 1 101 ? -13.438 20.625 1.676 1 95.62 101 TRP A CA 1
ATOM 780 C C . TRP A 1 101 ? -13.586 22.109 2.031 1 95.62 101 TRP A C 1
ATOM 782 O O . TRP A 1 101 ? -13.055 22.562 3.043 1 95.62 101 TRP A O 1
ATOM 792 N N . GLN A 1 102 ? -14.359 22.891 1.264 1 96.69 102 GLN A N 1
ATOM 793 C CA . GLN A 1 102 ? -14.609 24.312 1.507 1 96.69 102 GLN A CA 1
ATOM 794 C C . GLN A 1 102 ? -15.258 24.531 2.871 1 96.69 102 GLN A C 1
ATOM 796 O O . GLN A 1 102 ? -14.922 25.484 3.582 1 96.69 102 GLN A O 1
ATOM 801 N N . ASN A 1 103 ? -16.109 23.656 3.139 1 95.25 103 ASN A N 1
ATOM 802 C CA . ASN A 1 103 ? -16.766 23.719 4.441 1 95.25 103 ASN A CA 1
ATOM 803 C C . ASN A 1 103 ? -15.766 23.594 5.582 1 95.25 103 ASN A C 1
ATOM 805 O O . ASN A 1 103 ? -15.836 24.344 6.559 1 95.25 103 ASN A O 1
ATOM 809 N N . GLN A 1 104 ? -14.867 22.703 5.488 1 94 104 GLN A N 1
ATOM 810 C CA . GLN A 1 104 ? -13.875 22.5 6.539 1 94 104 GLN A CA 1
ATOM 811 C C . GLN A 1 104 ? -12.922 23.688 6.629 1 94 104 GLN A C 1
ATOM 813 O O . GLN A 1 104 ? -12.5 24.078 7.723 1 94 104 GLN A O 1
ATOM 818 N N . ILE A 1 105 ? -12.555 24.219 5.477 1 95.19 105 ILE A N 1
ATOM 819 C CA . ILE A 1 105 ? -11.711 25.406 5.484 1 95.19 105 ILE A CA 1
ATOM 820 C C . ILE A 1 105 ? -12.43 26.547 6.207 1 95.19 105 ILE A C 1
ATOM 822 O O . ILE A 1 105 ? -11.82 27.266 7.012 1 95.19 105 ILE A O 1
ATOM 826 N N . SER A 1 106 ? -13.656 26.688 5.965 1 94.12 106 SER A N 1
ATOM 827 C CA . SER A 1 106 ? -14.445 27.719 6.641 1 94.12 106 SER A CA 1
ATOM 828 C C . SER A 1 106 ? -14.453 27.5 8.148 1 94.12 106 SER A C 1
ATOM 830 O O . SER A 1 106 ? -14.461 28.453 8.922 1 94.12 106 SER A O 1
ATOM 832 N N . ARG A 1 107 ? -14.492 26.234 8.562 1 94.44 107 ARG A N 1
ATOM 833 C CA . ARG A 1 107 ? -14.406 25.922 9.984 1 94.44 107 ARG A CA 1
ATOM 834 C C . ARG A 1 107 ? -13.086 26.391 10.57 1 94.44 107 ARG A C 1
ATOM 836 O O . ARG A 1 107 ? -13.047 26.922 11.688 1 94.44 107 ARG A O 1
ATOM 843 N N . VAL A 1 108 ? -12.008 26.172 9.844 1 95.44 108 VAL A N 1
ATOM 844 C CA . VAL A 1 108 ? -10.695 26.609 10.305 1 95.44 108 VAL A CA 1
ATOM 845 C C . VAL A 1 108 ? -10.695 28.109 10.516 1 95.44 108 VAL A C 1
ATOM 847 O O . VAL A 1 108 ? -10.227 28.609 11.547 1 95.44 108 VAL A O 1
ATOM 850 N N . GLU A 1 109 ? -11.312 28.844 9.609 1 93.75 109 GLU A N 1
ATOM 851 C CA . GLU A 1 109 ? -11.352 30.297 9.656 1 93.75 109 GLU A CA 1
ATOM 852 C C . GLU A 1 109 ? -12.172 30.781 10.852 1 93.75 109 GLU A C 1
ATOM 854 O O . GLU A 1 109 ? -11.875 31.828 11.43 1 93.75 109 GLU A O 1
ATOM 859 N N . ARG A 1 110 ? -13.102 30 11.273 1 93.88 110 ARG A N 1
ATOM 860 C CA . ARG A 1 110 ? -14.039 30.422 12.297 1 93.88 110 ARG A CA 1
ATOM 861 C C . ARG A 1 110 ? -13.617 29.938 13.68 1 93.88 110 ARG A C 1
ATOM 863 O O . ARG A 1 110 ? -14.258 30.25 14.68 1 93.88 110 ARG A O 1
ATOM 870 N N . LEU A 1 111 ? -12.594 29.125 13.766 1 94.75 111 LEU A N 1
ATOM 871 C CA . LEU A 1 111 ? -12.18 28.484 15.008 1 94.75 111 LEU A CA 1
ATOM 872 C C . LEU A 1 111 ? -11.82 29.516 16.062 1 94.75 111 LEU A C 1
ATOM 874 O O . LEU A 1 111 ? -11.922 29.25 17.266 1 94.75 111 LEU A O 1
ATOM 878 N N . GLY A 1 112 ? -11.273 30.734 15.68 1 93.5 112 GLY A N 1
ATOM 879 C CA . GLY A 1 112 ? -10.922 31.781 16.609 1 93.5 112 GLY A CA 1
ATOM 880 C C . GLY A 1 112 ? -9.43 31.953 16.781 1 93.5 112 GLY A C 1
ATOM 881 O O . GLY A 1 112 ? -8.977 32.875 17.469 1 93.5 112 GLY A O 1
ATOM 882 N N . LEU A 1 113 ? -8.664 31.094 16.203 1 94.56 113 LEU A N 1
ATOM 883 C CA . LEU A 1 113 ? -7.219 31.312 16.188 1 94.56 113 LEU A CA 1
ATOM 884 C C . LEU A 1 113 ? -6.84 32.375 15.156 1 94.56 113 LEU A C 1
ATOM 886 O O . LEU A 1 113 ? -7.398 32.406 14.062 1 94.56 113 LEU A O 1
ATOM 890 N N . PRO A 1 114 ? -5.949 33.312 15.539 1 92.56 114 PRO A N 1
ATOM 891 C CA . PRO A 1 114 ? -5.496 34.281 14.531 1 92.56 114 PRO A CA 1
ATOM 892 C C . PRO A 1 114 ? -4.891 33.625 13.305 1 92.56 114 PRO A C 1
ATOM 894 O O . PRO A 1 114 ? -4.195 32.594 13.43 1 92.56 114 PRO A O 1
ATOM 897 N N . PRO A 1 115 ? -5.18 34.125 12.133 1 91.19 115 PRO A N 1
ATOM 898 C CA . PRO A 1 115 ? -4.656 33.562 10.898 1 91.19 115 PRO A CA 1
ATOM 899 C C . PRO A 1 115 ? -3.139 33.375 10.93 1 91.19 115 PRO A C 1
ATOM 901 O O . PRO A 1 115 ? -2.611 32.438 10.312 1 91.19 115 PRO A O 1
ATOM 904 N N . SER A 1 116 ? -2.439 34.25 11.672 1 91.5 116 SER A N 1
ATOM 905 C CA . SER A 1 116 ? -0.984 34.188 11.742 1 91.5 116 SER A CA 1
ATOM 906 C C . SER A 1 116 ? -0.525 32.938 12.492 1 91.5 116 SER A C 1
ATOM 908 O O . SER A 1 116 ? 0.648 32.562 12.422 1 91.5 116 SER A O 1
ATOM 910 N N . LYS A 1 117 ? -1.469 32.25 13.195 1 95.06 117 LYS A N 1
ATOM 911 C CA . LYS A 1 117 ? -1.122 31.078 13.969 1 95.06 117 LYS A CA 1
ATOM 912 C C . LYS A 1 117 ? -1.394 29.797 13.172 1 95.06 117 LYS A C 1
ATOM 914 O O . LYS A 1 117 ? -1.009 28.703 13.594 1 95.06 117 LYS A O 1
ATOM 919 N N . ILE A 1 118 ? -2.029 29.969 12.031 1 95.75 118 ILE A N 1
ATOM 920 C CA . ILE A 1 118 ? -2.271 28.844 11.133 1 95.75 118 ILE A CA 1
ATOM 921 C C . ILE A 1 118 ? -1.164 28.766 10.086 1 95.75 118 ILE A C 1
ATOM 923 O O . ILE A 1 118 ? -1.126 29.578 9.156 1 95.75 118 ILE A O 1
ATOM 927 N N . THR A 1 119 ? -0.26 27.828 10.211 1 95 119 THR A N 1
ATOM 928 C CA . THR A 1 119 ? 0.931 27.766 9.375 1 95 119 THR A CA 1
ATOM 929 C C . THR A 1 119 ? 0.603 27.141 8.016 1 95 119 THR A C 1
ATOM 931 O O . THR A 1 119 ? 1.022 27.656 6.977 1 95 119 THR A O 1
ATOM 934 N N . LEU A 1 120 ? -0.046 26.047 8.062 1 95.38 120 LEU A N 1
ATOM 935 C CA . LEU A 1 120 ? -0.403 25.391 6.805 1 95.38 120 LEU A CA 1
ATOM 936 C C . LEU A 1 120 ? -1.664 24.547 6.969 1 95.38 120 LEU A C 1
ATOM 938 O O . LEU A 1 120 ? -2.025 24.172 8.086 1 95.38 120 LEU A O 1
ATOM 942 N N . ILE A 1 121 ? -2.352 24.391 5.832 1 96.56 121 ILE A N 1
ATOM 943 C CA . ILE A 1 121 ? -3.455 23.453 5.66 1 96.56 121 ILE A CA 1
ATOM 944 C C . ILE A 1 121 ? -2.934 22.156 5.055 1 96.56 121 ILE A C 1
ATOM 946 O O . ILE A 1 121 ? -2.324 22.156 3.982 1 96.56 121 ILE A O 1
ATOM 950 N N . ASN A 1 122 ? -3.055 21.062 5.809 1 97 122 ASN A N 1
ATOM 951 C CA . ASN A 1 122 ? -2.734 19.734 5.301 1 97 122 ASN A CA 1
ATOM 952 C C . ASN A 1 122 ? -3.973 19.031 4.766 1 97 122 ASN A C 1
ATOM 954 O O . ASN A 1 122 ? -4.703 18.391 5.52 1 97 122 ASN A O 1
ATOM 958 N N . SER A 1 123 ? -4.137 19.094 3.504 1 96.62 123 SER A N 1
ATOM 959 C CA . SER A 1 123 ? -5.375 18.609 2.904 1 96.62 123 SER A CA 1
ATOM 960 C C . SER A 1 123 ? -5.297 17.125 2.586 1 96.62 123 SER A C 1
ATOM 962 O O . SER A 1 123 ? -4.398 16.688 1.862 1 96.62 123 SER A O 1
ATOM 964 N N . PHE A 1 124 ? -6.207 16.344 3.121 1 94.31 124 PHE A N 1
ATOM 965 C CA . PHE A 1 124 ? -6.438 14.961 2.717 1 94.31 124 PHE A CA 1
ATOM 966 C C . PHE A 1 124 ? -7.352 14.898 1.498 1 94.31 124 PHE A C 1
ATOM 968 O O . PHE A 1 124 ? -8.5 14.477 1.6 1 94.31 124 PHE A O 1
ATOM 975 N N . SER A 1 125 ? -6.812 15.18 0.426 1 96.31 125 SER A N 1
ATOM 976 C CA . SER A 1 125 ? -7.605 15.562 -0.737 1 96.31 125 SER A CA 1
ATOM 977 C C . SER A 1 125 ? -8.125 14.344 -1.484 1 96.31 125 SER A C 1
ATOM 979 O O . SER A 1 125 ? -7.355 13.438 -1.817 1 96.31 125 SER A O 1
ATOM 981 N N . GLY A 1 126 ? -9.469 14.359 -1.706 1 94.88 126 GLY A N 1
ATOM 982 C CA . GLY A 1 126 ? -10.141 13.398 -2.57 1 94.88 126 GLY A CA 1
ATOM 983 C C . GLY A 1 126 ? -10.078 11.977 -2.043 1 94.88 126 GLY A C 1
ATOM 984 O O . GLY A 1 126 ? -10.266 11.742 -0.847 1 94.88 126 GLY A O 1
ATOM 985 N N . HIS A 1 127 ? -10 11.023 -2.992 1 94.38 127 HIS A N 1
ATOM 986 C CA . HIS A 1 127 ? -9.898 9.602 -2.693 1 94.38 127 HIS A CA 1
ATOM 987 C C . HIS A 1 127 ? -9.086 8.867 -3.76 1 94.38 127 HIS A C 1
ATOM 989 O O . HIS A 1 127 ? -8.891 9.391 -4.859 1 94.38 127 HIS A O 1
ATOM 995 N N . ASP A 1 128 ? -8.656 7.703 -3.41 1 96.12 128 ASP A N 1
ATOM 996 C CA . ASP A 1 128 ? -7.672 7.016 -4.238 1 96.12 128 ASP A CA 1
ATOM 997 C C . ASP A 1 128 ? -8.328 6.371 -5.453 1 96.12 128 ASP A C 1
ATOM 999 O O . ASP A 1 128 ? -7.652 6.043 -6.434 1 96.12 128 ASP A O 1
ATOM 1003 N N . ALA A 1 129 ? -9.625 6.234 -5.512 1 94.25 129 ALA A N 1
ATOM 1004 C CA . ALA A 1 129 ? -10.32 5.633 -6.648 1 94.25 129 ALA A CA 1
ATOM 1005 C C . ALA A 1 129 ? -10.703 6.691 -7.676 1 94.25 129 ALA A C 1
ATOM 1007 O O . ALA A 1 129 ? -11.336 6.379 -8.688 1 94.25 129 ALA A O 1
ATOM 1008 N N . MET A 1 130 ? -10.375 7.922 -7.43 1 95.19 130 MET A N 1
ATOM 1009 C CA . MET A 1 130 ? -10.773 9.016 -8.312 1 95.19 130 MET A CA 1
ATOM 1010 C C . MET A 1 130 ? -10.016 8.945 -9.633 1 95.19 130 MET A C 1
ATOM 1012 O O . MET A 1 130 ? -8.805 8.711 -9.656 1 95.19 130 MET A O 1
ATOM 1016 N N . GLU A 1 131 ? -10.75 9.148 -10.688 1 95.25 131 GLU A N 1
ATOM 1017 C CA . GLU A 1 131 ? -10.109 9.203 -11.992 1 95.25 131 GLU A CA 1
ATOM 1018 C C . GLU A 1 131 ? -9.18 10.406 -12.102 1 95.25 131 GLU A C 1
ATOM 1020 O O . GLU A 1 131 ? -9.438 11.445 -11.492 1 95.25 131 GLU A O 1
ATOM 1025 N N . HIS A 1 132 ? -8.148 10.266 -12.945 1 97.25 132 HIS A N 1
ATOM 1026 C CA . HIS A 1 132 ? -7.098 11.273 -13.055 1 97.25 132 HIS A CA 1
ATOM 1027 C C . HIS A 1 132 ? -7.676 12.641 -13.406 1 97.25 132 HIS A C 1
ATOM 1029 O O . HIS A 1 132 ? -7.336 13.641 -12.773 1 97.25 132 HIS A O 1
ATOM 1035 N N . ALA A 1 133 ? -8.57 12.688 -14.367 1 98.06 133 ALA A N 1
ATOM 1036 C CA . ALA A 1 133 ? -9.133 13.961 -14.812 1 98.06 133 ALA A CA 1
ATOM 1037 C C . ALA A 1 133 ? -9.914 14.633 -13.688 1 98.06 133 ALA A C 1
ATOM 1039 O O . ALA A 1 133 ? -9.836 15.852 -13.516 1 98.06 133 ALA A O 1
ATOM 1040 N N . ASP A 1 134 ? -10.656 13.859 -12.938 1 97.62 134 ASP A N 1
ATOM 1041 C CA . ASP A 1 134 ? -11.414 14.383 -11.805 1 97.62 134 ASP A CA 1
ATOM 1042 C C . ASP A 1 134 ? -10.492 14.891 -10.703 1 97.62 134 ASP A C 1
ATOM 1044 O O . ASP A 1 134 ? -10.75 15.93 -10.094 1 97.62 134 ASP A O 1
ATOM 1048 N N . ALA A 1 135 ? -9.438 14.164 -10.469 1 98.31 135 ALA A N 1
ATOM 1049 C CA . ALA A 1 135 ? -8.461 14.578 -9.469 1 98.31 135 ALA A CA 1
ATOM 1050 C C . ALA A 1 135 ? -7.836 15.922 -9.828 1 98.31 135 ALA A C 1
ATOM 1052 O O . ALA A 1 135 ? -7.723 16.812 -8.984 1 98.31 135 ALA A O 1
ATOM 1053 N N . VAL A 1 136 ? -7.453 16.031 -11.078 1 98.81 136 VAL A N 1
ATOM 1054 C CA . VAL A 1 136 ? -6.859 17.266 -11.57 1 98.81 136 VAL A CA 1
ATOM 1055 C C . VAL A 1 136 ? -7.859 18.406 -11.422 1 98.81 136 VAL A C 1
ATOM 1057 O O . VAL A 1 136 ? -7.508 19.5 -10.945 1 98.81 136 VAL A O 1
ATOM 1060 N N . SER A 1 137 ? -9.102 18.172 -11.758 1 98.75 137 SER A N 1
ATOM 1061 C CA . SER A 1 137 ? -10.141 19.188 -11.633 1 98.75 137 SER A CA 1
ATOM 1062 C C . SER A 1 137 ? -10.336 19.609 -10.18 1 98.75 137 SER A C 1
ATOM 1064 O O . SER A 1 137 ? -10.438 20.812 -9.883 1 98.75 137 SER A O 1
ATOM 1066 N N . LEU A 1 138 ? -10.367 18.672 -9.305 1 98.44 138 LEU A N 1
ATOM 1067 C CA . LEU A 1 138 ? -10.539 18.953 -7.887 1 98.44 138 LEU A CA 1
ATOM 1068 C C . LEU A 1 138 ? -9.391 19.797 -7.355 1 98.44 138 LEU A C 1
ATOM 1070 O O . LEU A 1 138 ? -9.617 20.844 -6.73 1 98.44 138 LEU A O 1
ATOM 1074 N N . LEU A 1 139 ? -8.188 19.359 -7.645 1 98.75 139 LEU A N 1
ATOM 1075 C CA . LEU A 1 139 ? -7 20.031 -7.121 1 98.75 139 LEU A CA 1
ATOM 1076 C C . LEU A 1 139 ? -6.906 21.469 -7.645 1 98.75 139 LEU A C 1
ATOM 1078 O O . LEU A 1 139 ? -6.586 22.391 -6.891 1 98.75 139 LEU A O 1
ATOM 1082 N N . LYS A 1 140 ? -7.207 21.656 -8.898 1 98.62 140 LYS A N 1
ATOM 1083 C CA . LYS A 1 140 ? -7.191 23 -9.469 1 98.62 140 LYS A CA 1
ATOM 1084 C C . LYS A 1 140 ? -8.281 23.875 -8.859 1 98.62 140 LYS A C 1
ATOM 1086 O O . LYS A 1 140 ? -8.047 25.047 -8.539 1 98.62 140 LYS A O 1
ATOM 1091 N N . ALA A 1 141 ? -9.422 23.312 -8.68 1 98.62 141 ALA A N 1
ATOM 1092 C CA . ALA A 1 141 ? -10.523 24.062 -8.07 1 98.62 141 ALA A CA 1
ATOM 1093 C C . ALA A 1 141 ? -10.195 24.453 -6.633 1 98.62 141 ALA A C 1
ATOM 1095 O O . ALA A 1 141 ? -10.5 25.562 -6.199 1 98.62 141 ALA A O 1
ATOM 1096 N N . MET A 1 142 ? -9.609 23.562 -5.891 1 98.25 142 MET A N 1
ATOM 1097 C CA . MET A 1 142 ? -9.211 23.828 -4.516 1 98.25 142 MET A CA 1
ATOM 1098 C C . MET A 1 142 ? -8.203 24.969 -4.457 1 98.25 142 MET A C 1
ATOM 1100 O O . MET A 1 142 ? -8.328 25.875 -3.631 1 98.25 142 MET A O 1
ATOM 1104 N N . GLN A 1 143 ? -7.23 24.891 -5.293 1 97.44 143 GLN A N 1
ATOM 1105 C CA . GLN A 1 143 ? -6.199 25.922 -5.324 1 97.44 143 GLN A CA 1
ATOM 1106 C C . GLN A 1 143 ? -6.793 27.281 -5.645 1 97.44 143 GLN A C 1
ATOM 1108 O O . GLN A 1 143 ? -6.48 28.266 -4.977 1 97.44 143 GLN A O 1
ATOM 1113 N N . ASP A 1 144 ? -7.629 27.344 -6.605 1 97.44 144 ASP A N 1
ATOM 1114 C CA . ASP A 1 144 ? -8.25 28.594 -7.016 1 97.44 144 ASP A CA 1
ATOM 1115 C C . ASP A 1 144 ? -9.117 29.172 -5.898 1 97.44 144 ASP A C 1
ATOM 1117 O O . ASP A 1 144 ? -9.039 30.375 -5.598 1 97.44 144 ASP A O 1
ATOM 1121 N N . TRP A 1 145 ? -9.859 28.359 -5.324 1 97.69 145 TRP A N 1
ATOM 1122 C CA . TRP A 1 145 ? -10.734 28.812 -4.25 1 97.69 145 TRP A CA 1
ATOM 1123 C C . TRP A 1 145 ? -9.93 29.281 -3.045 1 97.69 145 TRP A C 1
ATOM 1125 O O . TRP A 1 145 ? -10.242 30.297 -2.439 1 97.69 145 TRP A O 1
ATOM 1135 N N . PHE A 1 146 ? -8.938 28.562 -2.674 1 97.19 146 PHE A N 1
ATOM 1136 C CA . PHE A 1 146 ? -8.125 28.875 -1.5 1 97.19 146 PHE A CA 1
ATOM 1137 C C . PHE A 1 146 ? -7.473 30.234 -1.64 1 97.19 146 PHE A C 1
ATOM 1139 O O . PHE A 1 146 ? -7.426 31.016 -0.681 1 97.19 146 PHE A O 1
ATOM 1146 N N . LYS A 1 147 ? -6.98 30.531 -2.844 1 94.81 147 LYS A N 1
ATOM 1147 C CA . LYS A 1 147 ? -6.324 31.797 -3.107 1 94.81 147 LYS A CA 1
ATOM 1148 C C . LYS A 1 147 ? -7.25 32.969 -2.795 1 94.81 147 LYS A C 1
ATOM 1150 O O . LYS A 1 147 ? -6.789 34.031 -2.379 1 94.81 147 LYS A O 1
ATOM 1155 N N . SER A 1 148 ? -8.461 32.75 -2.932 1 93.62 148 SER A N 1
ATOM 1156 C CA . SER A 1 148 ? -9.438 33.812 -2.738 1 93.62 148 SER A CA 1
ATOM 1157 C C . SER A 1 148 ? -10 33.812 -1.322 1 93.62 148 SER A C 1
ATOM 1159 O O . SER A 1 148 ? -10.703 34.719 -0.918 1 93.62 148 SER A O 1
ATOM 1161 N N . SER A 1 149 ? -9.703 32.781 -0.563 1 92.94 149 SER A N 1
ATOM 1162 C CA . SER A 1 149 ? -10.203 32.656 0.8 1 92.94 149 SER A CA 1
ATOM 1163 C C . SER A 1 149 ? -9.422 33.531 1.767 1 92.94 149 SER A C 1
ATOM 1165 O O . SER A 1 149 ? -8.336 34 1.431 1 92.94 149 SER A O 1
ATOM 1167 N N . SER A 1 150 ? -9.992 33.719 2.93 1 91.38 150 SER A N 1
ATOM 1168 C CA . SER A 1 150 ? -9.32 34.5 3.953 1 91.38 150 SER A CA 1
ATOM 1169 C C . SER A 1 150 ? -7.996 33.875 4.371 1 91.38 150 SER A C 1
ATOM 1171 O O . SER A 1 150 ? -6.996 34.562 4.566 1 91.38 150 SER A O 1
ATOM 1173 N N . LEU A 1 151 ? -7.969 32.594 4.48 1 92.44 151 LEU A N 1
ATOM 1174 C CA . LEU A 1 151 ? -6.746 31.891 4.844 1 92.44 151 LEU A CA 1
ATOM 1175 C C . LEU A 1 151 ? -5.695 32.031 3.748 1 92.44 151 LEU A C 1
ATOM 1177 O O . LEU A 1 151 ? -4.508 32.188 4.039 1 92.44 151 LEU A O 1
ATOM 1181 N N . GLY A 1 152 ? -6.172 31.875 2.51 1 91.25 152 GLY A N 1
ATOM 1182 C CA . GLY A 1 152 ? -5.258 32 1.385 1 91.25 152 GLY A CA 1
ATOM 1183 C C . GLY A 1 152 ? -4.625 33.375 1.281 1 91.25 152 GLY A C 1
ATOM 1184 O O . GLY A 1 152 ? -3.529 33.531 0.729 1 91.25 152 GLY A O 1
ATOM 1185 N N . GLN A 1 153 ? -5.305 34.344 1.769 1 91 153 GLN A N 1
ATOM 1186 C CA . GLN A 1 153 ? -4.805 35.719 1.746 1 91 153 GLN A CA 1
ATOM 1187 C C . GLN A 1 153 ? -3.883 36 2.932 1 91 153 GLN A C 1
ATOM 1189 O O . GLN A 1 153 ? -3.271 37.062 3.021 1 91 153 GLN A O 1
ATOM 1194 N N . SER A 1 154 ? -3.887 35 3.721 1 88.56 154 SER A N 1
ATOM 1195 C CA . SER A 1 154 ? -2.943 35.062 4.832 1 88.56 154 SER A CA 1
ATOM 1196 C C . SER A 1 154 ? -1.632 34.375 4.492 1 88.56 154 SER A C 1
ATOM 1198 O O . SER A 1 154 ? -1.289 34.219 3.316 1 88.56 154 SER A O 1
ATOM 1200 N N . ARG A 1 155 ? -0.903 33.969 5.469 1 84.06 155 ARG A N 1
ATOM 1201 C CA . ARG A 1 155 ? 0.388 33.344 5.25 1 84.06 155 ARG A CA 1
ATOM 1202 C C . ARG A 1 155 ? 0.248 31.812 5.234 1 84.06 155 ARG A C 1
ATOM 1204 O O . ARG A 1 155 ? 1.226 31.094 5.008 1 84.06 155 ARG A O 1
ATOM 1211 N N . ALA A 1 156 ? -0.962 31.344 5.355 1 91.62 156 ALA A N 1
ATOM 1212 C CA . ALA A 1 156 ? -1.161 29.891 5.406 1 91.62 156 ALA A CA 1
ATOM 1213 C C . ALA A 1 156 ? -1.001 29.266 4.02 1 91.62 156 ALA A C 1
ATOM 1215 O O . ALA A 1 156 ? -1.458 29.828 3.023 1 91.62 156 ALA A O 1
ATOM 1216 N N . ARG A 1 157 ? -0.337 28.203 3.949 1 95 157 ARG A N 1
ATOM 1217 C CA . ARG A 1 157 ? -0.162 27.484 2.693 1 95 157 ARG A CA 1
ATOM 1218 C C . ARG A 1 157 ? -1.121 26.297 2.6 1 95 157 ARG A C 1
ATOM 1220 O O . ARG A 1 157 ? -1.331 25.578 3.582 1 95 157 ARG A O 1
ATOM 1227 N N . LEU A 1 158 ? -1.688 26.125 1.412 1 97.75 158 LEU A N 1
ATOM 1228 C CA . LEU A 1 158 ? -2.457 24.922 1.136 1 97.75 158 LEU A CA 1
ATOM 1229 C C . LEU A 1 158 ? -1.553 23.812 0.61 1 97.75 158 LEU A C 1
ATOM 1231 O O . LEU A 1 158 ? -0.857 24 -0.392 1 97.75 158 LEU A O 1
ATOM 1235 N N . LEU A 1 159 ? -1.497 22.719 1.298 1 98.44 159 LEU A N 1
ATOM 1236 C CA . LEU A 1 159 ? -0.718 21.562 0.882 1 98.44 159 LEU A CA 1
ATOM 1237 C C . LEU A 1 159 ? -1.594 20.312 0.819 1 98.44 159 LEU A C 1
ATOM 1239 O O . LEU A 1 159 ? -2.631 20.25 1.482 1 98.44 159 LEU A O 1
ATOM 1243 N N . HIS A 1 160 ? -1.195 19.406 -0.014 1 98.56 160 HIS A N 1
ATOM 1244 C CA . HIS A 1 160 ? -1.876 18.125 -0.176 1 98.56 160 HIS A CA 1
ATOM 1245 C C . HIS A 1 160 ? -0.977 16.969 0.243 1 98.56 160 HIS A C 1
ATOM 1247 O O . HIS A 1 160 ? 0.167 16.875 -0.206 1 98.56 160 HIS A O 1
ATOM 1253 N N . GLU A 1 161 ? -1.517 16.031 1.014 1 97.88 161 GLU A N 1
ATOM 1254 C CA . GLU A 1 161 ? -0.698 15.023 1.67 1 97.88 161 GLU A CA 1
ATOM 1255 C C . GLU A 1 161 ? -0.575 13.766 0.806 1 97.88 161 GLU A C 1
ATOM 1257 O O . GLU A 1 161 ? -1.561 13.312 0.224 1 97.88 161 GLU A O 1
ATOM 1262 N N . THR A 1 162 ? 0.681 13.258 0.728 1 98.12 162 THR A N 1
ATOM 1263 C CA . THR A 1 162 ? 0.896 11.914 0.202 1 98.12 162 THR A CA 1
ATOM 1264 C C . THR A 1 162 ? 0.374 10.859 1.176 1 98.12 162 THR A C 1
ATOM 1266 O O . THR A 1 162 ? 1.03 10.547 2.172 1 98.12 162 THR A O 1
ATOM 1269 N N . HIS A 1 163 ? -0.818 10.398 0.943 1 96.44 163 HIS A N 1
A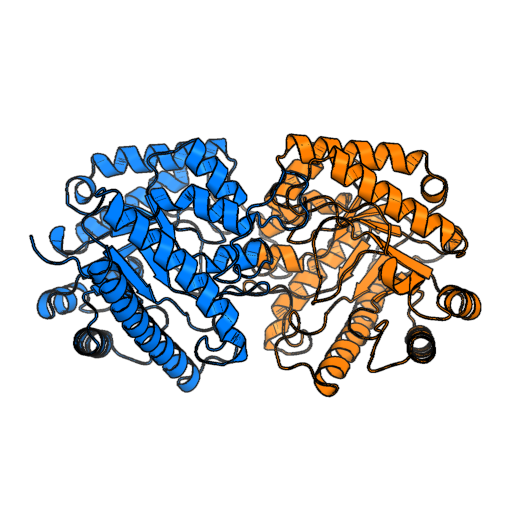TOM 1270 C CA . HIS A 1 163 ? -1.488 9.531 1.908 1 96.44 163 HIS A CA 1
ATOM 1271 C C . HIS A 1 163 ? -2.342 8.484 1.206 1 96.44 163 HIS A C 1
ATOM 1273 O O . HIS A 1 163 ? -3.115 8.812 0.302 1 96.44 163 HIS A O 1
ATOM 1279 N N . ARG A 1 164 ? -2.139 7.254 1.641 1 96 164 ARG A N 1
ATOM 1280 C CA . ARG A 1 164 ? -3.043 6.215 1.161 1 96 164 ARG A CA 1
ATOM 1281 C C . ARG A 1 164 ? -4.496 6.594 1.415 1 96 164 ARG A C 1
ATOM 1283 O O . ARG A 1 164 ? -4.805 7.266 2.4 1 96 164 ARG A O 1
ATOM 1290 N N . GLY A 1 165 ? -5.34 6.195 0.484 1 93.69 165 GLY A N 1
ATOM 1291 C CA . GLY A 1 165 ? -6.754 6.512 0.607 1 93.69 165 GLY A CA 1
ATOM 1292 C C . GLY A 1 165 ? -7.121 7.852 -0.004 1 93.69 165 GLY A C 1
ATOM 1293 O O . GLY A 1 165 ? -8.297 8.188 -0.122 1 93.69 165 GLY A O 1
ATOM 1294 N N . ARG A 1 166 ? -6.117 8.609 -0.433 1 96 166 ARG A N 1
ATOM 1295 C CA . ARG A 1 166 ? -6.332 9.922 -1.034 1 96 166 ARG A CA 1
ATOM 1296 C C . ARG A 1 166 ? -5.848 9.945 -2.479 1 96 166 ARG A C 1
ATOM 1298 O O . ARG A 1 166 ? -5.336 8.945 -2.986 1 96 166 ARG A O 1
ATOM 1305 N N . ILE A 1 167 ? -5.961 11.102 -3.15 1 97.06 167 ILE A N 1
ATOM 1306 C CA . ILE A 1 167 ? -5.578 11.242 -4.551 1 97.06 167 ILE A CA 1
ATOM 1307 C C . ILE A 1 167 ? -4.113 10.844 -4.727 1 97.06 167 ILE A C 1
ATOM 1309 O O . ILE A 1 167 ? -3.756 10.18 -5.699 1 97.06 167 ILE A O 1
ATOM 1313 N N . LEU A 1 168 ? -3.289 11.211 -3.732 1 98.31 168 LEU A N 1
ATOM 1314 C CA . LEU A 1 168 ? -1.85 11.023 -3.859 1 98.31 168 LEU A CA 1
ATOM 1315 C C . LEU A 1 168 ? -1.406 9.75 -3.145 1 98.31 168 LEU A C 1
ATOM 1317 O O . LEU A 1 168 ? -0.319 9.703 -2.562 1 98.31 168 LEU A O 1
ATOM 1321 N N . TYR A 1 169 ? -2.156 8.68 -3.211 1 97.69 169 TYR A N 1
ATOM 1322 C CA . TYR A 1 169 ? -1.915 7.434 -2.494 1 97.69 169 TYR A CA 1
ATOM 1323 C C . TYR A 1 169 ? -0.698 6.707 -3.055 1 97.69 169 TYR A C 1
ATOM 1325 O O . TYR A 1 169 ? -0.091 5.879 -2.371 1 97.69 169 TYR A O 1
ATOM 1333 N N . SER A 1 170 ? -0.33 6.992 -4.258 1 98.31 170 SER A N 1
ATOM 1334 C CA . SER A 1 170 ? 0.691 6.285 -5.023 1 98.31 170 SER A CA 1
ATOM 1335 C C . SER A 1 170 ? 1.729 7.25 -5.586 1 98.31 170 SER A C 1
ATOM 1337 O O . SER A 1 170 ? 1.379 8.32 -6.094 1 98.31 170 SER A O 1
ATOM 1339 N N . PRO A 1 171 ? 3.01 6.797 -5.504 1 98.12 171 PRO A N 1
ATOM 1340 C CA . PRO A 1 171 ? 4.027 7.672 -6.098 1 98.12 171 PRO A CA 1
ATOM 1341 C C . PRO A 1 171 ? 3.852 7.84 -7.605 1 98.12 171 PRO A C 1
ATOM 1343 O O . PRO A 1 171 ? 4.156 8.906 -8.148 1 98.12 171 PRO A O 1
ATOM 1346 N N . TRP A 1 172 ? 3.287 6.828 -8.25 1 97.75 172 TRP A N 1
ATOM 1347 C CA . TRP A 1 172 ? 3.105 6.879 -9.695 1 97.75 172 TRP A CA 1
ATOM 1348 C C . TRP A 1 172 ? 1.981 7.84 -10.07 1 97.75 172 TRP A C 1
ATOM 1350 O O . TRP A 1 172 ? 2.1 8.602 -11.031 1 97.75 172 TRP A O 1
ATOM 1360 N N . VAL A 1 173 ? 0.957 7.828 -9.273 1 98.06 173 VAL A N 1
ATOM 1361 C CA . VAL A 1 173 ? -0.145 8.766 -9.453 1 98.06 173 VAL A CA 1
ATOM 1362 C C . VAL A 1 173 ? 0.336 10.188 -9.164 1 98.06 173 VAL A C 1
ATOM 1364 O O . VAL A 1 173 ? 0.032 11.117 -9.914 1 98.06 173 VAL A O 1
ATOM 1367 N N . ALA A 1 174 ? 1.078 10.359 -8.102 1 98.56 174 ALA A N 1
ATOM 1368 C CA . ALA A 1 174 ? 1.577 11.672 -7.699 1 98.56 174 ALA A CA 1
ATOM 1369 C C . ALA A 1 174 ? 2.426 12.289 -8.805 1 98.56 174 ALA A C 1
ATOM 1371 O O . ALA A 1 174 ? 2.32 13.492 -9.078 1 98.56 174 ALA A O 1
ATOM 1372 N N . ARG A 1 175 ? 3.232 11.477 -9.406 1 97.31 175 ARG A N 1
ATOM 1373 C CA . ARG A 1 175 ? 4.066 11.969 -10.492 1 97.31 175 ARG A CA 1
ATOM 1374 C C . ARG A 1 175 ? 3.211 12.539 -11.625 1 97.31 175 ARG A C 1
ATOM 1376 O O . ARG A 1 175 ? 3.521 13.602 -12.172 1 97.31 175 ARG A O 1
ATOM 1383 N N . ARG A 1 176 ? 2.184 11.844 -11.945 1 97.38 176 ARG A N 1
ATOM 1384 C CA . ARG A 1 176 ? 1.294 12.305 -13.008 1 97.38 176 ARG A CA 1
ATOM 1385 C C . ARG A 1 176 ? 0.545 13.57 -12.586 1 97.38 176 ARG A C 1
ATOM 1387 O O . ARG A 1 176 ? 0.376 14.492 -13.383 1 97.38 176 ARG A O 1
ATOM 1394 N N . ILE A 1 177 ? 0.125 13.586 -11.359 1 98.62 177 ILE A N 1
ATOM 1395 C CA . ILE A 1 177 ? -0.606 14.734 -10.836 1 98.62 177 ILE A CA 1
ATOM 1396 C C . ILE A 1 177 ? 0.292 15.969 -10.859 1 98.62 177 ILE A C 1
ATOM 1398 O O . ILE A 1 177 ? -0.128 17.047 -11.297 1 98.62 177 ILE A O 1
ATOM 1402 N N . VAL A 1 178 ? 1.545 15.844 -10.414 1 98.5 178 VAL A N 1
ATOM 1403 C CA . VAL A 1 178 ? 2.467 16.969 -10.344 1 98.5 178 VAL A CA 1
ATOM 1404 C C . VAL A 1 178 ? 2.754 17.484 -11.758 1 98.5 178 VAL A C 1
ATOM 1406 O O . VAL A 1 178 ? 2.904 18.688 -11.961 1 98.5 178 VAL A O 1
ATOM 1409 N N . ARG A 1 179 ? 2.775 16.578 -12.719 1 97.69 179 ARG A N 1
ATOM 1410 C CA . ARG A 1 179 ? 2.945 16.969 -14.109 1 97.69 179 ARG A CA 1
ATOM 1411 C C . ARG A 1 179 ? 1.783 17.844 -14.578 1 97.69 179 ARG A C 1
ATOM 1413 O O . ARG A 1 179 ? 1.989 18.844 -15.258 1 97.69 179 ARG A O 1
ATOM 1420 N N . ASP A 1 180 ? 0.6 17.516 -14.172 1 98.31 180 ASP A N 1
ATOM 1421 C CA . ASP A 1 180 ? -0.597 18.156 -14.703 1 98.31 180 ASP A CA 1
ATOM 1422 C C . ASP A 1 180 ? -1.067 19.281 -13.789 1 98.31 180 ASP A C 1
ATOM 1424 O O . ASP A 1 180 ? -1.878 20.125 -14.195 1 98.31 180 ASP A O 1
ATOM 1428 N N . VAL A 1 181 ? -0.61 19.328 -12.547 1 98.5 181 VAL A N 1
ATOM 1429 C CA . VAL A 1 181 ? -0.838 20.406 -11.586 1 98.5 181 VAL A CA 1
ATOM 1430 C C . VAL A 1 181 ? 0.49 20.844 -10.977 1 98.5 181 VAL A C 1
ATOM 1432 O O . VAL A 1 181 ? 0.712 20.672 -9.773 1 98.5 181 VAL A O 1
ATOM 1435 N N . PRO A 1 182 ? 1.292 21.453 -11.75 1 97.69 182 PRO A N 1
ATOM 1436 C CA . PRO A 1 182 ? 2.674 21.703 -11.328 1 97.69 182 PRO A CA 1
ATOM 1437 C C . PRO A 1 182 ? 2.77 22.656 -10.141 1 97.69 182 PRO A C 1
ATOM 1439 O O . PRO A 1 182 ? 3.779 22.672 -9.438 1 97.69 182 PRO A O 1
ATOM 1442 N N . GLU A 1 183 ? 1.791 23.469 -9.82 1 96.5 183 GLU A N 1
ATOM 1443 C CA . GLU A 1 183 ? 1.837 24.438 -8.734 1 96.5 183 GLU A CA 1
ATOM 1444 C C . GLU A 1 183 ? 1.392 23.812 -7.414 1 96.5 183 GLU A C 1
ATOM 1446 O O . GLU A 1 183 ? 1.378 24.484 -6.379 1 96.5 183 GLU A O 1
ATOM 1451 N N . ILE A 1 184 ? 1.069 22.562 -7.441 1 98.44 184 ILE A N 1
ATOM 1452 C CA . ILE A 1 184 ? 0.556 21.875 -6.254 1 98.44 184 ILE A CA 1
ATOM 1453 C C . ILE A 1 184 ? 1.612 21.891 -5.152 1 98.44 184 ILE A C 1
ATOM 1455 O O . ILE A 1 184 ? 2.803 21.719 -5.422 1 98.44 184 ILE A O 1
ATOM 1459 N N . GLY A 1 185 ? 1.236 22.203 -3.91 1 98.44 185 GLY A N 1
ATOM 1460 C CA . GLY A 1 185 ? 2.062 22.016 -2.727 1 98.44 185 GLY A CA 1
ATOM 1461 C C . GLY A 1 185 ? 1.794 20.703 -2.012 1 98.44 185 GLY A C 1
ATOM 1462 O O . GLY A 1 185 ? 0.643 20.281 -1.897 1 98.44 185 GLY A O 1
ATOM 1463 N N . LEU A 1 186 ? 2.854 20.078 -1.509 1 98.81 186 LEU A N 1
ATOM 1464 C CA . LEU A 1 186 ? 2.684 18.734 -0.975 1 98.81 186 LEU A CA 1
ATOM 1465 C C . LEU A 1 186 ? 3.166 18.656 0.47 1 98.81 186 LEU A C 1
ATOM 1467 O O . LEU A 1 186 ? 4.105 19.359 0.853 1 98.81 186 LEU A O 1
ATOM 1471 N N . VAL A 1 187 ? 2.473 17.859 1.264 1 98.75 187 VAL A N 1
ATOM 1472 C CA . VAL A 1 187 ? 2.98 17.297 2.508 1 98.75 187 VAL A CA 1
ATOM 1473 C C . VAL A 1 187 ? 3.547 15.898 2.246 1 98.75 187 VAL A C 1
ATOM 1475 O O . VAL A 1 187 ? 2.867 15.047 1.677 1 98.75 187 VAL A O 1
ATOM 1478 N N . ALA A 1 188 ? 4.762 15.695 2.666 1 98.69 188 ALA A N 1
ATOM 1479 C CA . ALA A 1 188 ? 5.41 14.414 2.383 1 98.69 188 ALA A CA 1
ATOM 1480 C C . ALA A 1 188 ? 5.328 13.477 3.584 1 98.69 188 ALA A C 1
ATOM 1482 O O . ALA A 1 188 ? 6.012 13.688 4.59 1 98.69 188 ALA A O 1
ATOM 1483 N N . ASP A 1 189 ? 4.578 12.508 3.527 1 98.25 189 ASP A N 1
ATOM 1484 C CA . ASP A 1 189 ? 4.684 11.273 4.305 1 98.25 189 ASP A CA 1
ATOM 1485 C C . ASP A 1 189 ? 4.973 10.078 3.402 1 98.25 189 ASP A C 1
ATOM 1487 O O . ASP A 1 189 ? 4.055 9.375 2.982 1 98.25 189 ASP A O 1
ATOM 1491 N N . PHE A 1 190 ? 6.215 9.82 3.219 1 98.31 190 PHE A N 1
ATOM 1492 C CA . PHE A 1 190 ? 6.645 8.852 2.217 1 98.31 190 PHE A CA 1
ATOM 1493 C C . PHE A 1 190 ? 6.461 7.43 2.729 1 98.31 190 PHE A C 1
ATOM 1495 O O . PHE A 1 190 ? 6.574 6.473 1.962 1 98.31 190 PHE A O 1
ATOM 1502 N N . SER A 1 191 ? 6.164 7.285 4.031 1 98.12 191 SER A N 1
ATOM 1503 C CA . SER A 1 191 ? 5.941 5.949 4.57 1 98.12 191 SER A CA 1
ATOM 1504 C C . SER A 1 191 ? 4.773 5.258 3.875 1 98.12 191 SER A C 1
ATOM 1506 O O . SER A 1 191 ? 4.801 4.043 3.66 1 98.12 191 SER A O 1
ATOM 1508 N N . HIS A 1 192 ? 3.793 6.012 3.467 1 97.44 192 HIS A N 1
ATOM 1509 C CA . HIS A 1 192 ? 2.668 5.469 2.713 1 97.44 192 HIS A CA 1
ATOM 1510 C C . HIS A 1 192 ? 3.131 4.871 1.388 1 97.44 192 HIS A C 1
ATOM 1512 O O . HIS A 1 192 ? 2.637 3.822 0.968 1 97.44 192 HIS A O 1
ATOM 1518 N N . TRP A 1 193 ? 4.078 5.512 0.814 1 98.19 193 TRP A N 1
ATOM 1519 C CA . TRP A 1 193 ? 4.488 5.121 -0.532 1 98.19 193 TRP A CA 1
ATOM 1520 C C . TRP A 1 193 ? 5.398 3.898 -0.494 1 98.19 193 TRP A C 1
ATOM 1522 O O . TRP A 1 193 ? 5.379 3.076 -1.412 1 98.19 193 TRP A O 1
ATOM 1532 N N . THR A 1 194 ? 6.191 3.777 0.564 1 96.38 194 THR A N 1
ATOM 1533 C CA . THR A 1 194 ? 6.953 2.541 0.704 1 96.38 194 THR A CA 1
ATOM 1534 C C . THR A 1 194 ? 6.016 1.342 0.835 1 96.38 194 THR A C 1
ATOM 1536 O O . THR A 1 194 ? 6.289 0.273 0.285 1 96.38 194 THR A O 1
ATOM 1539 N N . CYS A 1 195 ? 4.988 1.581 1.499 1 94.44 195 CYS A N 1
ATOM 1540 C CA . CYS A 1 195 ? 3.975 0.544 1.668 1 94.44 195 CYS A CA 1
ATOM 1541 C C . CYS A 1 195 ? 3.305 0.214 0.339 1 94.44 195 CYS A C 1
ATOM 1543 O O . CYS A 1 195 ? 3.219 -0.953 -0.044 1 94.44 195 CYS A O 1
ATOM 1545 N N . VAL A 1 196 ? 2.896 1.171 -0.411 1 97.5 196 VAL A N 1
ATOM 1546 C CA . VAL A 1 196 ? 2.166 1.003 -1.662 1 97.5 196 VAL A CA 1
ATOM 1547 C C . VAL A 1 196 ? 3.062 0.33 -2.699 1 97.5 196 VAL A C 1
ATOM 1549 O O . VAL A 1 196 ? 2.637 -0.602 -3.385 1 97.5 196 VAL A O 1
ATOM 1552 N N . ALA A 1 197 ? 4.309 0.702 -2.699 1 95.38 197 ALA A N 1
ATOM 1553 C CA . ALA A 1 197 ? 5.227 0.243 -3.738 1 95.38 197 ALA A CA 1
ATOM 1554 C C . ALA A 1 197 ? 5.918 -1.053 -3.324 1 95.38 197 ALA A C 1
ATOM 1556 O O . ALA A 1 197 ? 6.613 -1.677 -4.129 1 95.38 197 ALA A O 1
ATOM 1557 N N . GLU A 1 198 ? 5.727 -1.42 -2.064 1 93.62 198 GLU A N 1
ATOM 1558 C CA . GLU A 1 198 ? 6.445 -2.559 -1.503 1 93.62 198 GLU A CA 1
ATOM 1559 C C . GLU A 1 198 ? 7.949 -2.426 -1.725 1 93.62 198 GLU A C 1
ATOM 1561 O O . GLU A 1 198 ? 8.594 -3.352 -2.225 1 93.62 198 GLU A O 1
ATOM 1566 N N . ARG A 1 199 ? 8.445 -1.313 -1.313 1 91.38 199 ARG A N 1
ATOM 1567 C CA . ARG A 1 199 ? 9.852 -0.987 -1.517 1 91.38 199 ARG A CA 1
ATOM 1568 C C . ARG A 1 199 ? 10.43 -0.271 -0.301 1 91.38 199 ARG A C 1
ATOM 1570 O O . ARG A 1 199 ? 9.773 0.594 0.285 1 91.38 199 ARG A O 1
ATOM 1577 N N . ASN A 1 200 ? 11.609 -0.671 0.015 1 89.31 200 ASN A N 1
ATOM 1578 C CA . ASN A 1 200 ? 12.336 0.031 1.066 1 89.31 200 ASN A CA 1
ATOM 1579 C C . ASN A 1 200 ? 13.031 1.276 0.529 1 89.31 200 ASN A C 1
ATOM 1581 O O . ASN A 1 200 ? 13.266 1.393 -0.676 1 89.31 200 ASN A O 1
ATOM 1585 N N . PRO A 1 201 ? 13.227 2.225 1.412 1 90.69 201 PRO A N 1
ATOM 1586 C CA . PRO A 1 201 ? 14.008 3.385 0.963 1 90.69 201 PRO A CA 1
ATOM 1587 C C . PRO A 1 201 ? 15.422 3.014 0.523 1 90.69 201 PRO A C 1
ATOM 1589 O O . PRO A 1 201 ? 15.914 1.939 0.87 1 90.69 201 PRO A O 1
ATOM 1592 N N . PRO A 1 202 ? 15.93 3.828 -0.366 1 84.38 202 PRO A N 1
ATOM 1593 C CA . PRO A 1 202 ? 17.281 3.533 -0.852 1 84.38 202 PRO A CA 1
ATOM 1594 C C . PRO A 1 202 ? 18.344 3.646 0.243 1 84.38 202 PRO A C 1
ATOM 1596 O O . PRO A 1 202 ? 18.125 4.332 1.246 1 84.38 202 PRO A O 1
ATOM 1599 N N . ALA A 1 203 ? 19.344 2.83 -0.118 1 74.25 203 ALA A N 1
ATOM 1600 C CA . ALA A 1 203 ? 20.516 3.104 0.715 1 74.25 203 ALA A CA 1
ATOM 1601 C C . ALA A 1 203 ? 21.047 4.516 0.478 1 74.25 203 ALA A C 1
ATOM 1603 O O . ALA A 1 203 ? 20.938 5.043 -0.634 1 74.25 203 ALA A O 1
ATOM 1604 N N . ALA A 1 204 ? 21.219 5.188 1.551 1 58.53 204 ALA A N 1
ATOM 1605 C CA . ALA A 1 204 ? 21.625 6.59 1.523 1 58.53 204 ALA A CA 1
ATOM 1606 C C . ALA A 1 204 ? 22.672 6.84 0.433 1 58.53 204 ALA A C 1
ATOM 1608 O O . ALA A 1 204 ? 22.766 7.945 -0.106 1 58.53 204 ALA A O 1
ATOM 1609 N N . ASP A 1 205 ? 23.391 5.832 0.069 1 53.88 205 ASP A N 1
ATOM 1610 C CA . ASP A 1 205 ? 24.516 6.062 -0.841 1 53.88 205 ASP A CA 1
ATOM 1611 C C . ASP A 1 205 ? 24.172 5.586 -2.252 1 53.88 205 ASP A C 1
ATOM 1613 O O . ASP A 1 205 ? 25.078 5.332 -3.057 1 53.88 205 ASP A O 1
ATOM 1617 N N . ILE A 1 206 ? 22.969 5.453 -2.52 1 56.22 206 ILE A N 1
ATOM 1618 C CA . ILE A 1 206 ? 22.656 4.941 -3.85 1 56.22 206 ILE A CA 1
ATOM 1619 C C . ILE A 1 206 ? 23.078 5.965 -4.906 1 56.22 206 ILE A C 1
ATOM 1621 O O . ILE A 1 206 ? 22.484 7.047 -4.992 1 56.22 206 ILE A O 1
ATOM 1625 N N . SER A 1 207 ? 24.375 6.102 -5.023 1 48.28 207 SER A N 1
ATOM 1626 C CA . SER A 1 207 ? 24.938 6.965 -6.062 1 48.28 207 SER A CA 1
ATOM 1627 C C . SER A 1 207 ? 24.547 6.469 -7.453 1 48.28 207 SER A C 1
ATOM 1629 O O . SER A 1 207 ? 24.734 7.18 -8.445 1 48.28 207 SER A O 1
ATOM 1631 N N . ALA A 1 208 ? 24.328 5.211 -7.578 1 51.84 208 ALA A N 1
ATOM 1632 C CA . ALA A 1 208 ? 24.453 4.805 -8.977 1 51.84 208 ALA A CA 1
ATOM 1633 C C . ALA A 1 208 ? 23.125 5.004 -9.727 1 51.84 208 ALA A C 1
ATOM 1635 O O . ALA A 1 208 ? 22.109 4.398 -9.383 1 51.84 208 ALA A O 1
ATOM 1636 N N . ALA A 1 209 ? 23.094 6.043 -10.484 1 57.56 209 ALA A N 1
ATOM 1637 C CA . ALA A 1 209 ? 22.031 6.367 -11.445 1 57.56 209 ALA A CA 1
ATOM 1638 C C . ALA A 1 209 ? 21.859 5.246 -12.461 1 57.56 209 ALA A C 1
ATOM 1640 O O . ALA A 1 209 ? 22.828 4.668 -12.938 1 57.56 209 ALA A O 1
ATOM 1641 N N . ALA A 1 210 ? 20.609 4.754 -12.555 1 65.25 210 ALA A N 1
ATOM 1642 C CA . ALA A 1 210 ? 20.281 3.805 -13.617 1 65.25 210 ALA A CA 1
ATOM 1643 C C . ALA A 1 210 ? 20.891 4.234 -14.945 1 65.25 210 ALA A C 1
ATOM 1645 O O . ALA A 1 210 ? 20.891 5.422 -15.281 1 65.25 210 ALA A O 1
ATOM 1646 N N . SER A 1 211 ? 21.562 3.357 -15.594 1 61.38 211 SER A N 1
ATOM 1647 C CA . SER A 1 211 ? 22.25 3.627 -16.859 1 61.38 211 SER A CA 1
ATOM 1648 C C . SER A 1 211 ? 21.25 3.857 -17.984 1 61.38 211 SER A C 1
ATOM 1650 O O . SER A 1 211 ? 21.531 4.609 -18.922 1 61.38 211 SER A O 1
ATOM 1652 N N . ASN A 1 212 ? 20.25 3.133 -17.906 1 74.19 212 ASN A N 1
ATOM 1653 C CA . ASN A 1 212 ? 19.172 3.244 -18.891 1 74.19 212 ASN A CA 1
ATOM 1654 C C . ASN A 1 212 ? 17.844 2.764 -18.328 1 74.19 212 ASN A C 1
ATOM 1656 O O . ASN A 1 212 ? 17.766 2.367 -17.156 1 74.19 212 ASN A O 1
ATOM 1660 N N . ASN A 1 213 ? 16.844 2.895 -19.094 1 76.62 213 ASN A N 1
ATOM 1661 C CA . ASN A 1 213 ? 15.492 2.566 -18.656 1 76.62 213 ASN A CA 1
ATOM 1662 C C . ASN A 1 213 ? 15.359 1.083 -18.328 1 76.62 213 ASN A C 1
ATOM 1664 O O . ASN A 1 213 ? 14.523 0.7 -17.5 1 76.62 213 ASN A O 1
ATOM 1668 N N . ASP A 1 214 ? 16.219 0.311 -18.844 1 78.75 214 ASP A N 1
ATOM 1669 C CA . ASP A 1 214 ? 16.078 -1.133 -18.688 1 78.75 214 ASP A CA 1
ATOM 1670 C C . ASP A 1 214 ? 17 -1.654 -17.594 1 78.75 214 ASP A C 1
ATOM 1672 O O . ASP A 1 214 ? 17.062 -2.861 -17.344 1 78.75 214 ASP A O 1
ATOM 1676 N N . ASP A 1 215 ? 17.609 -0.668 -16.953 1 78.38 215 ASP A N 1
ATOM 1677 C CA . ASP A 1 215 ? 18.547 -1.05 -15.891 1 78.38 215 ASP A CA 1
ATOM 1678 C C . ASP A 1 215 ? 17.812 -1.729 -14.734 1 78.38 215 ASP A C 1
ATOM 1680 O O . ASP A 1 215 ? 16.844 -1.18 -14.195 1 78.38 215 ASP A O 1
ATOM 1684 N N . ILE A 1 216 ? 18.297 -2.887 -14.281 1 77.88 216 ILE A N 1
ATOM 1685 C CA . ILE A 1 216 ? 17.656 -3.717 -13.266 1 77.88 216 ILE A CA 1
ATOM 1686 C C . ILE A 1 216 ? 17.797 -3.053 -11.898 1 77.88 216 ILE A C 1
ATOM 1688 O O . ILE A 1 216 ? 17.062 -3.375 -10.961 1 77.88 216 ILE A O 1
ATOM 1692 N N . GLY A 1 217 ? 18.75 -2.143 -11.82 1 77 217 GLY A N 1
ATOM 1693 C CA . GLY A 1 217 ? 19.016 -1.488 -10.555 1 77 217 GLY A CA 1
ATOM 1694 C C . GLY A 1 217 ? 18.25 -0.198 -10.367 1 77 217 GLY A C 1
ATOM 1695 O O . GLY A 1 217 ? 18.422 0.508 -9.375 1 77 217 GLY A O 1
ATOM 1696 N N . ARG A 1 218 ? 17.391 0.122 -11.266 1 84.56 218 ARG A N 1
ATOM 1697 C CA . ARG A 1 218 ? 16.609 1.352 -11.148 1 84.56 218 ARG A CA 1
ATOM 1698 C C . ARG A 1 218 ? 15.656 1.29 -9.961 1 84.56 218 ARG A C 1
ATOM 1700 O O . ARG A 1 218 ? 15.039 0.252 -9.703 1 84.56 218 ARG A O 1
ATOM 1707 N N . ASP A 1 219 ? 15.586 2.367 -9.289 1 88.69 219 ASP A N 1
ATOM 1708 C CA . ASP A 1 219 ? 14.664 2.525 -8.172 1 88.69 219 ASP A CA 1
ATOM 1709 C C . ASP A 1 219 ? 13.562 3.531 -8.5 1 88.69 219 ASP A C 1
ATOM 1711 O O . ASP A 1 219 ? 13.734 4.734 -8.297 1 88.69 219 ASP A O 1
ATOM 1715 N N . MET A 1 220 ? 12.5 2.986 -8.898 1 91.06 220 MET A N 1
ATOM 1716 C CA . MET A 1 220 ? 11.438 3.836 -9.43 1 91.06 220 MET A CA 1
ATOM 1717 C C . MET A 1 220 ? 10.797 4.668 -8.32 1 91.06 220 MET A C 1
ATOM 1719 O O . MET A 1 220 ? 10.359 5.793 -8.555 1 91.06 220 MET A O 1
ATOM 1723 N N . LEU A 1 221 ? 10.719 4.125 -7.078 1 94.44 221 LEU A N 1
ATOM 1724 C CA . LEU A 1 221 ? 10.188 4.902 -5.965 1 94.44 221 LEU A CA 1
ATOM 1725 C C . LEU A 1 221 ? 11.07 6.113 -5.676 1 94.44 221 LEU A C 1
ATOM 1727 O O . LEU A 1 221 ? 10.578 7.23 -5.543 1 94.44 221 LEU A O 1
ATOM 1731 N N . HIS A 1 222 ? 12.328 5.863 -5.641 1 93.75 222 HIS A N 1
ATOM 1732 C CA . HIS A 1 222 ? 13.273 6.949 -5.418 1 93.75 222 HIS A CA 1
ATOM 1733 C C . HIS A 1 222 ? 13.172 8 -6.516 1 93.75 222 HIS A C 1
ATOM 1735 O O . HIS A 1 222 ? 13.141 9.203 -6.23 1 93.75 222 HIS A O 1
ATOM 1741 N N . GLU A 1 223 ? 13.109 7.562 -7.723 1 92.94 223 GLU A N 1
ATOM 1742 C CA . GLU A 1 223 ? 12.992 8.492 -8.844 1 92.94 223 GLU A CA 1
ATOM 1743 C C . GLU A 1 223 ? 11.711 9.312 -8.75 1 92.94 223 GLU A C 1
ATOM 1745 O O . GLU A 1 223 ? 11.711 10.516 -9.023 1 92.94 223 GLU A O 1
ATOM 1750 N N . ALA A 1 224 ? 10.641 8.633 -8.398 1 95.31 224 ALA A N 1
ATOM 1751 C CA . ALA A 1 224 ? 9.375 9.344 -8.25 1 95.31 224 ALA A CA 1
ATOM 1752 C C . ALA A 1 224 ? 9.469 10.398 -7.152 1 95.31 224 ALA A C 1
ATOM 1754 O O . ALA A 1 224 ? 8.969 11.516 -7.316 1 95.31 224 ALA A O 1
ATOM 1755 N N . ILE A 1 225 ? 10.055 10.055 -6.074 1 96.81 225 ILE A N 1
ATOM 1756 C CA . ILE A 1 225 ? 10.195 10.977 -4.949 1 96.81 225 ILE A CA 1
ATOM 1757 C C . ILE A 1 225 ? 11.062 12.172 -5.363 1 96.81 225 ILE A C 1
ATOM 1759 O O . ILE A 1 225 ? 10.703 13.32 -5.105 1 96.81 225 ILE A O 1
ATOM 1763 N N . LEU A 1 226 ? 12.141 11.93 -6.074 1 95.38 226 LEU A N 1
ATOM 1764 C CA . LEU A 1 226 ? 12.984 13.016 -6.555 1 95.38 226 LEU A CA 1
ATOM 1765 C C . LEU A 1 226 ? 12.188 13.977 -7.43 1 95.38 226 LEU A C 1
ATOM 1767 O O . LEU A 1 226 ? 12.367 15.195 -7.348 1 95.38 226 LEU A O 1
ATOM 1771 N N . ASN A 1 227 ? 11.305 13.422 -8.18 1 95.94 227 ASN A N 1
ATOM 1772 C CA . ASN A 1 227 ? 10.531 14.219 -9.125 1 95.94 227 ASN A CA 1
ATOM 1773 C C . ASN A 1 227 ? 9.586 15.18 -8.406 1 95.94 227 ASN A C 1
ATOM 1775 O O . ASN A 1 227 ? 9.273 16.25 -8.922 1 95.94 227 ASN A O 1
ATOM 1779 N N . ILE A 1 228 ? 9.195 14.867 -7.191 1 97.81 228 ILE A N 1
ATOM 1780 C CA . ILE A 1 228 ? 8.148 15.68 -6.582 1 97.81 228 ILE A CA 1
ATOM 1781 C C . ILE A 1 228 ? 8.758 16.578 -5.508 1 97.81 228 ILE A C 1
ATOM 1783 O O . ILE A 1 228 ? 8.078 17.469 -4.98 1 97.81 228 ILE A O 1
ATOM 1787 N N . ILE A 1 229 ? 9.992 16.438 -5.211 1 97.81 229 ILE A N 1
ATOM 1788 C CA . ILE A 1 229 ? 10.664 17.125 -4.121 1 97.81 229 ILE A CA 1
ATOM 1789 C C . ILE A 1 229 ? 10.469 18.641 -4.266 1 97.81 229 ILE A C 1
ATOM 1791 O O . ILE A 1 229 ? 10.172 19.328 -3.287 1 97.81 229 ILE A O 1
ATOM 1795 N N . PRO A 1 230 ? 10.539 19.266 -5.441 1 98.25 230 PRO A N 1
ATOM 1796 C CA . PRO A 1 230 ? 10.359 20.719 -5.562 1 98.25 230 PRO A CA 1
ATOM 1797 C C . PRO A 1 230 ? 8.977 21.188 -5.113 1 98.25 230 PRO A C 1
ATOM 1799 O O . PRO A 1 230 ? 8.781 22.375 -4.844 1 98.25 230 PRO A O 1
ATOM 1802 N N . ASN A 1 231 ? 8.047 20.266 -5.008 1 98.62 231 ASN A N 1
ATOM 1803 C CA . ASN A 1 231 ? 6.68 20.625 -4.652 1 98.62 231 ASN A CA 1
ATOM 1804 C C . ASN A 1 231 ? 6.402 20.391 -3.17 1 98.62 231 ASN A C 1
ATOM 1806 O O . ASN A 1 231 ? 5.316 20.703 -2.68 1 98.62 231 ASN A O 1
ATOM 1810 N N . VAL A 1 232 ? 7.367 19.844 -2.402 1 98.75 232 VAL A N 1
ATOM 1811 C CA . VAL A 1 232 ? 7.152 19.484 -1.004 1 98.75 232 VAL A CA 1
ATOM 1812 C C . VAL A 1 232 ? 7.496 20.672 -0.108 1 98.75 232 VAL A C 1
ATOM 1814 O O . VAL A 1 232 ? 8.586 21.25 -0.209 1 98.75 232 VAL A O 1
ATOM 1817 N N . TYR A 1 233 ? 6.555 21.031 0.836 1 98.44 233 TYR A N 1
ATOM 1818 C CA . TYR A 1 233 ? 6.766 22.188 1.7 1 98.44 233 TYR A CA 1
ATOM 1819 C C . TYR A 1 233 ? 6.648 21.797 3.17 1 98.44 233 TYR A C 1
ATOM 1821 O O . TYR A 1 233 ? 7 22.578 4.055 1 98.44 233 TYR A O 1
ATOM 1829 N N . HIS A 1 234 ? 6.164 20.609 3.459 1 98.75 234 HIS A N 1
ATOM 1830 C CA . HIS A 1 234 ? 6.047 20.078 4.816 1 98.75 234 HIS A CA 1
ATOM 1831 C C . HIS A 1 234 ? 6.391 18.594 4.867 1 98.75 234 HIS A C 1
ATOM 1833 O O . HIS A 1 234 ? 6.004 17.844 3.977 1 98.75 234 HIS A O 1
ATOM 1839 N N . VAL A 1 235 ? 7.141 18.219 5.914 1 98.75 235 VAL A N 1
ATOM 1840 C CA . VAL A 1 235 ? 7.539 16.828 6.062 1 98.75 235 VAL A CA 1
ATOM 1841 C C . VAL A 1 235 ? 6.859 16.219 7.289 1 98.75 235 VAL A C 1
ATOM 1843 O O . VAL A 1 235 ? 6.969 16.75 8.391 1 98.75 235 VAL A O 1
ATOM 1846 N N . GLN A 1 236 ? 6.121 15.219 7.055 1 98.5 236 GLN A N 1
ATOM 1847 C CA . GLN A 1 236 ? 5.711 14.328 8.141 1 98.5 236 GLN A CA 1
ATOM 1848 C C . GLN A 1 236 ? 6.691 13.172 8.305 1 98.5 236 GLN A C 1
ATOM 1850 O O . GLN A 1 236 ? 6.832 12.344 7.402 1 98.5 236 GLN A O 1
ATOM 1855 N N . GLY A 1 237 ? 7.316 13.156 9.453 1 98.38 237 GLY A N 1
ATOM 1856 C CA . GLY A 1 237 ? 8.375 12.188 9.695 1 98.38 237 GLY A CA 1
ATOM 1857 C C . GLY A 1 237 ? 7.867 10.867 10.242 1 98.38 237 GLY A C 1
ATOM 1858 O O . GLY A 1 237 ? 7.641 10.742 11.445 1 98.38 237 GLY A O 1
ATOM 1859 N N . ARG A 1 238 ? 7.762 9.938 9.438 1 98.12 238 ARG A N 1
ATOM 1860 C CA . ARG A 1 238 ? 7.441 8.555 9.766 1 98.12 238 ARG A CA 1
ATOM 1861 C C . ARG A 1 238 ? 8.297 7.586 8.961 1 98.12 238 ARG A C 1
ATOM 1863 O O . ARG A 1 238 ? 8.445 7.746 7.742 1 98.12 238 ARG A O 1
ATOM 1870 N N . VAL A 1 239 ? 8.883 6.652 9.68 1 98.25 239 VAL A N 1
ATOM 1871 C CA . VAL A 1 239 ? 9.719 5.672 8.992 1 98.25 239 VAL A CA 1
ATOM 1872 C C . VAL A 1 239 ? 8.898 4.422 8.68 1 98.25 239 VAL A C 1
ATOM 1874 O O . VAL A 1 239 ? 8.398 3.756 9.586 1 98.25 239 VAL A O 1
ATOM 1877 N N . GLY A 1 240 ? 8.734 4.238 7.379 1 96.75 240 GLY A N 1
ATOM 1878 C CA . GLY A 1 240 ? 8.023 3.055 6.93 1 96.75 240 GLY A CA 1
ATOM 1879 C C . GLY A 1 240 ? 8.938 1.957 6.43 1 96.75 240 GLY A C 1
ATOM 1880 O O . GLY A 1 240 ? 10.164 2.07 6.527 1 96.75 240 GLY A O 1
ATOM 1881 N N . TYR A 1 241 ? 8.391 0.865 5.977 1 93.94 241 TYR A N 1
ATOM 1882 C CA . TYR A 1 241 ? 9.062 -0.261 5.34 1 93.94 241 TYR A CA 1
ATOM 1883 C C . TYR A 1 241 ? 8.148 -0.943 4.332 1 93.94 241 TYR A C 1
ATOM 1885 O O . TYR A 1 241 ? 7.008 -0.518 4.133 1 93.94 241 TYR A O 1
ATOM 1893 N N . ASP A 1 242 ? 8.633 -1.879 3.645 1 92.5 242 ASP A N 1
ATOM 1894 C CA . ASP A 1 242 ? 7.953 -2.453 2.486 1 92.5 242 ASP A CA 1
ATOM 1895 C C . ASP A 1 242 ? 6.645 -3.127 2.891 1 92.5 242 ASP A C 1
ATOM 1897 O O . ASP A 1 242 ? 5.711 -3.217 2.09 1 92.5 242 ASP A O 1
ATOM 1901 N N . GLN A 1 243 ? 6.512 -3.551 4.145 1 93.5 243 GLN A N 1
ATOM 1902 C CA . GLN A 1 243 ? 5.312 -4.293 4.516 1 93.5 243 GLN A CA 1
ATOM 1903 C C . GLN A 1 243 ? 4.426 -3.465 5.441 1 93.5 243 GLN A C 1
ATOM 1905 O O . GLN A 1 243 ? 3.41 -3.959 5.941 1 93.5 243 GLN A O 1
ATOM 1910 N N . GLY A 1 244 ? 4.785 -2.127 5.648 1 93.5 244 GLY A N 1
ATOM 1911 C CA . GLY A 1 244 ? 3.951 -1.269 6.473 1 93.5 244 GLY A CA 1
ATOM 1912 C C . GLY A 1 244 ? 4.422 0.174 6.496 1 93.5 244 GLY A C 1
ATOM 1913 O O . GLY A 1 244 ? 5.578 0.46 6.188 1 93.5 244 GLY A O 1
ATOM 1914 N N . PRO A 1 245 ? 3.484 1.049 6.891 1 95.44 245 PRO A N 1
ATOM 1915 C CA . PRO A 1 245 ? 3.82 2.475 6.887 1 95.44 245 PRO A CA 1
ATOM 1916 C C . PRO A 1 245 ? 4.656 2.889 8.094 1 95.44 245 PRO A C 1
ATOM 1918 O O . PRO A 1 245 ? 5.172 4.008 8.141 1 95.44 245 PRO A O 1
ATOM 1921 N N . GLN A 1 246 ? 4.797 2.004 9.047 1 96.44 246 GLN A N 1
ATOM 1922 C CA . GLN A 1 246 ? 5.492 2.393 10.266 1 96.44 246 GLN A CA 1
ATOM 1923 C C . GLN A 1 246 ? 6.293 1.225 10.836 1 96.44 246 GLN A C 1
ATOM 1925 O O . GLN A 1 246 ? 5.746 0.146 11.078 1 96.44 246 GLN A O 1
ATOM 1930 N N . VAL A 1 247 ? 7.594 1.396 11 1 95.44 247 VAL A N 1
ATOM 1931 C CA . VAL A 1 247 ? 8.422 0.401 11.672 1 95.44 247 VAL A CA 1
ATOM 1932 C C . VAL A 1 247 ? 8.125 0.401 13.172 1 95.44 247 VAL A C 1
ATOM 1934 O O . VAL A 1 247 ? 7.555 1.36 13.695 1 95.44 247 VAL A O 1
ATOM 1937 N N . SER A 1 248 ? 8.492 -0.605 13.867 1 92.94 248 SER A N 1
ATOM 1938 C CA . SER A 1 248 ? 8.172 -0.739 15.281 1 92.94 248 SER A CA 1
ATOM 1939 C C . SER A 1 248 ? 8.875 0.329 16.109 1 92.94 248 SER A C 1
ATOM 1941 O O . SER A 1 248 ? 8.289 0.901 17.031 1 92.94 248 SER A O 1
ATOM 1943 N N . ASP A 1 249 ? 10.156 0.549 15.883 1 96.12 249 ASP A N 1
ATOM 1944 C CA . ASP A 1 249 ? 10.992 1.527 16.578 1 96.12 249 ASP A CA 1
ATOM 1945 C C . ASP A 1 249 ? 12.211 1.896 15.734 1 96.12 249 ASP A C 1
ATOM 1947 O O . ASP A 1 249 ? 13.18 1.135 15.664 1 96.12 249 ASP A O 1
ATOM 1951 N N . PRO A 1 250 ? 12.18 3.064 15.094 1 97.5 250 PRO A N 1
ATOM 1952 C CA . PRO A 1 250 ? 13.273 3.436 14.195 1 97.5 250 PRO A CA 1
ATOM 1953 C C . PRO A 1 250 ? 14.609 3.561 14.914 1 97.5 250 PRO A C 1
ATOM 1955 O O . PRO A 1 250 ? 15.656 3.656 14.266 1 97.5 250 PRO A O 1
ATOM 1958 N N . ARG A 1 251 ? 14.648 3.521 16.266 1 97.81 251 ARG A N 1
ATOM 1959 C CA . ARG A 1 251 ? 15.875 3.623 17.047 1 97.81 251 ARG A CA 1
ATOM 1960 C C . ARG A 1 251 ? 16.625 2.291 17.078 1 97.81 251 ARG A C 1
ATOM 1962 O O . ARG A 1 251 ? 17.797 2.244 17.422 1 97.81 251 ARG A O 1
ATOM 1969 N N . LEU A 1 252 ? 15.891 1.179 16.766 1 95.5 252 LEU A N 1
ATOM 1970 C CA . LEU A 1 252 ? 16.484 -0.153 16.781 1 95.5 252 LEU A CA 1
ATOM 1971 C C . LEU A 1 252 ? 17.438 -0.343 15.609 1 95.5 252 LEU A C 1
ATOM 1973 O O . LEU A 1 252 ? 17.188 0.144 14.508 1 95.5 252 LEU A O 1
ATOM 1977 N N . GLU A 1 253 ? 18.453 -1.188 15.797 1 95.56 253 GLU A N 1
ATOM 1978 C CA . GLU A 1 253 ? 19.484 -1.432 14.805 1 95.56 253 GLU A CA 1
ATOM 1979 C C . GLU A 1 253 ? 18.906 -1.985 13.508 1 95.56 253 GLU A C 1
ATOM 1981 O O . GLU A 1 253 ? 19.312 -1.581 12.414 1 95.56 253 GLU A O 1
ATOM 1986 N N . VAL A 1 254 ? 17.938 -2.795 13.594 1 91.38 254 VAL A N 1
ATOM 1987 C CA . VAL A 1 254 ? 17.391 -3.488 12.438 1 91.38 254 VAL A CA 1
ATOM 1988 C C . VAL A 1 254 ? 16.719 -2.48 11.5 1 91.38 254 VAL A C 1
ATOM 1990 O O . VAL A 1 254 ? 16.609 -2.727 10.297 1 91.38 254 VAL A O 1
ATOM 1993 N N . TRP A 1 255 ? 16.375 -1.258 12.023 1 94.56 255 TRP A N 1
ATOM 1994 C CA . TRP A 1 255 ? 15.617 -0.298 11.219 1 94.56 255 TRP A CA 1
ATOM 1995 C C . TRP A 1 255 ? 16.5 0.869 10.789 1 94.56 255 TRP A C 1
ATOM 1997 O O . TRP A 1 255 ? 16.031 1.789 10.117 1 94.56 255 TRP A O 1
ATOM 2007 N N . GLN A 1 256 ? 17.75 0.823 11.109 1 95.62 256 GLN A N 1
ATOM 2008 C CA . GLN A 1 256 ? 18.656 1.938 10.844 1 95.62 256 GLN A CA 1
ATOM 2009 C C . GLN A 1 256 ? 18.781 2.195 9.344 1 95.62 256 GLN A C 1
ATOM 2011 O O . GLN A 1 256 ? 18.828 3.348 8.906 1 95.62 256 GLN A O 1
ATOM 2016 N N . PRO A 1 257 ? 18.844 1.126 8.516 1 94.12 257 PRO A N 1
ATOM 2017 C CA . PRO A 1 257 ? 18.875 1.409 7.078 1 94.12 257 PRO A CA 1
ATOM 2018 C C . PRO A 1 257 ? 17.625 2.121 6.582 1 94.12 257 PRO A C 1
ATOM 2020 O O . PRO A 1 257 ? 17.703 3.02 5.742 1 94.12 257 PRO A O 1
ATOM 2023 N N . HIS A 1 258 ? 16.469 1.724 7.117 1 96.38 258 HIS A N 1
ATOM 2024 C CA . HIS A 1 258 ? 15.227 2.385 6.758 1 96.38 258 HIS A CA 1
ATOM 2025 C C . HIS A 1 258 ? 15.219 3.84 7.215 1 96.38 258 HIS A C 1
ATOM 2027 O O . HIS A 1 258 ? 14.891 4.738 6.441 1 96.38 258 HIS A O 1
ATOM 2033 N N . LEU A 1 259 ? 15.633 4.035 8.438 1 97.75 259 LEU A N 1
ATOM 2034 C CA . LEU A 1 259 ? 15.719 5.387 8.977 1 97.75 259 LEU A CA 1
ATOM 2035 C C . LEU A 1 259 ? 16.641 6.254 8.125 1 97.75 259 LEU A C 1
ATOM 2037 O O . LEU A 1 259 ? 16.266 7.371 7.75 1 97.75 259 LEU A O 1
ATOM 2041 N N . ALA A 1 260 ? 17.75 5.723 7.801 1 97 260 ALA A N 1
ATOM 2042 C CA . ALA A 1 260 ? 18.734 6.473 7.016 1 97 260 ALA A CA 1
ATOM 2043 C C . ALA A 1 260 ? 18.156 6.852 5.648 1 97 260 ALA A C 1
ATOM 2045 O O . ALA A 1 260 ? 18.406 7.953 5.156 1 97 260 ALA A O 1
ATOM 2046 N N . GLY A 1 261 ? 17.453 5.957 5.027 1 96.81 261 GLY A N 1
ATOM 2047 C CA . GLY A 1 261 ? 16.828 6.242 3.742 1 96.81 261 GLY A CA 1
ATOM 2048 C C . GLY A 1 261 ? 15.797 7.344 3.812 1 96.81 261 GLY A C 1
ATOM 2049 O O . GLY A 1 261 ? 15.766 8.234 2.959 1 96.81 261 GLY A O 1
ATOM 2050 N N . PHE A 1 262 ? 14.984 7.309 4.828 1 97.94 262 PHE A N 1
ATOM 2051 C CA . PHE A 1 262 ? 13.977 8.352 4.996 1 97.94 262 PHE A CA 1
ATOM 2052 C C . PHE A 1 262 ? 14.633 9.695 5.289 1 97.94 262 PHE A C 1
ATOM 2054 O O . PHE A 1 262 ? 14.234 10.727 4.738 1 97.94 262 PHE A O 1
ATOM 2061 N N . GLU A 1 263 ? 15.602 9.648 6.109 1 97.56 263 GLU A N 1
ATOM 2062 C CA . GLU A 1 263 ? 16.312 10.883 6.434 1 97.56 263 GLU A CA 1
ATOM 2063 C C . GLU A 1 263 ? 17 11.469 5.207 1 97.56 263 GLU A C 1
ATOM 2065 O O . GLU A 1 263 ? 17.094 12.688 5.059 1 97.56 263 GLU A O 1
ATOM 2070 N N . TYR A 1 264 ? 17.5 10.617 4.344 1 96.69 264 TYR A N 1
ATOM 2071 C CA . TYR A 1 264 ? 18.062 11.094 3.092 1 96.69 264 TYR A CA 1
ATOM 2072 C C . TYR A 1 264 ? 17.031 11.844 2.268 1 96.69 264 TYR A C 1
ATOM 2074 O O . TYR A 1 264 ? 17.312 12.938 1.764 1 96.69 264 TYR A O 1
ATOM 2082 N N . TRP A 1 265 ? 15.797 11.266 2.141 1 97.44 265 TRP A N 1
ATOM 2083 C CA . TRP A 1 265 ? 14.734 11.938 1.408 1 97.44 265 TRP A CA 1
ATOM 2084 C C . TRP A 1 265 ? 14.367 13.258 2.07 1 97.44 265 TRP A C 1
ATOM 2086 O O . TRP A 1 265 ? 14.18 14.273 1.391 1 97.44 265 TRP A O 1
ATOM 2096 N N . TRP A 1 266 ? 14.281 13.266 3.42 1 98.19 266 TRP A N 1
ATOM 2097 C CA . TRP A 1 266 ? 13.969 14.5 4.137 1 98.19 266 TRP A CA 1
ATOM 2098 C C . TRP A 1 266 ? 15.062 15.539 3.928 1 98.19 266 TRP A C 1
ATOM 2100 O O . TRP A 1 266 ? 14.766 16.719 3.721 1 98.19 266 TRP A O 1
ATOM 2110 N N . HIS A 1 267 ? 16.266 15.07 3.928 1 97.06 267 HIS A N 1
ATOM 2111 C CA . HIS A 1 267 ? 17.406 15.945 3.67 1 97.06 267 HIS A CA 1
ATOM 2112 C C . HIS A 1 267 ? 17.297 16.594 2.295 1 97.06 267 HIS A C 1
ATOM 2114 O O . HIS A 1 267 ? 17.516 17.797 2.156 1 97.06 267 HIS A O 1
ATOM 2120 N N . LEU A 1 268 ? 17 15.836 1.315 1 96.69 268 LEU A N 1
ATOM 2121 C CA . LEU A 1 268 ? 16.891 16.359 -0.043 1 96.69 268 LEU A CA 1
ATOM 2122 C C . LEU A 1 268 ? 15.781 17.406 -0.141 1 96.69 268 LEU A C 1
ATOM 2124 O O . LEU A 1 268 ? 15.906 18.375 -0.879 1 96.69 268 LEU A O 1
ATOM 2128 N N . ILE A 1 269 ? 14.719 17.188 0.596 1 98.31 269 ILE A N 1
ATOM 2129 C CA . ILE A 1 269 ? 13.617 18.141 0.606 1 98.31 269 ILE A CA 1
ATOM 2130 C C . ILE A 1 269 ? 14.094 19.469 1.18 1 98.31 269 ILE A C 1
ATOM 2132 O O . ILE A 1 269 ? 13.914 20.516 0.558 1 98.31 269 ILE A O 1
ATOM 2136 N N . PHE A 1 270 ? 14.664 19.438 2.324 1 98.5 270 PHE A N 1
ATOM 2137 C CA . PHE A 1 270 ? 15.094 20.672 2.986 1 98.5 270 PHE A CA 1
ATOM 2138 C C . PHE A 1 270 ? 16.203 21.344 2.199 1 98.5 270 PHE A C 1
ATOM 2140 O O . PHE A 1 270 ? 16.234 22.578 2.104 1 98.5 270 PHE A O 1
ATOM 2147 N N . LYS A 1 271 ? 17.094 20.562 1.652 1 97.81 271 LYS A N 1
ATOM 2148 C CA . LYS A 1 271 ? 18.125 21.141 0.801 1 97.81 271 LYS A CA 1
ATOM 2149 C C . LYS A 1 271 ? 17.516 21.891 -0.377 1 97.81 271 LYS A C 1
ATOM 2151 O O . LYS A 1 271 ? 17.922 23.031 -0.669 1 97.81 271 LYS A O 1
ATOM 2156 N N . ASN A 1 272 ? 16.609 21.266 -1.021 1 97.88 272 ASN A N 1
ATOM 2157 C CA . ASN A 1 272 ? 15.945 21.906 -2.143 1 97.88 272 ASN A CA 1
ATOM 2158 C C . ASN A 1 272 ? 15.258 23.203 -1.713 1 97.88 272 ASN A C 1
ATOM 2160 O O . ASN A 1 272 ? 15.32 24.219 -2.422 1 97.88 272 ASN A O 1
ATOM 2164 N N . GLN A 1 273 ? 14.609 23.188 -0.546 1 97.69 273 GLN A N 1
ATOM 2165 C CA . GLN A 1 273 ? 13.93 24.375 -0.036 1 97.69 273 GLN A CA 1
ATOM 2166 C C . GLN A 1 273 ? 14.922 25.5 0.24 1 97.69 273 GLN A C 1
ATOM 2168 O O . GLN A 1 273 ? 14.688 26.641 -0.147 1 97.69 273 GLN A O 1
ATOM 2173 N N . LEU A 1 274 ? 15.977 25.188 0.862 1 97.06 274 LEU A N 1
ATOM 2174 C CA . LEU A 1 274 ? 16.984 26.188 1.211 1 97.06 274 LEU A CA 1
ATOM 2175 C C . LEU A 1 274 ? 17.641 26.766 -0.041 1 97.06 274 LEU A C 1
ATOM 2177 O O . LEU A 1 274 ? 17.828 27.984 -0.142 1 97.06 274 LEU A O 1
ATOM 2181 N N . GLU A 1 275 ? 17.875 25.922 -1.012 1 96.12 275 GLU A N 1
ATOM 2182 C CA . GLU A 1 275 ? 18.594 26.359 -2.209 1 96.12 275 GLU A CA 1
ATOM 2183 C C . GLU A 1 275 ? 17.672 27.125 -3.16 1 96.12 275 GLU A C 1
ATOM 2185 O O . GLU A 1 275 ? 18.109 28.047 -3.838 1 96.12 275 GLU A O 1
ATOM 2190 N N . SER A 1 276 ? 16.469 26.703 -3.266 1 95.56 276 SER A N 1
ATOM 2191 C CA . SER A 1 276 ? 15.539 27.312 -4.215 1 95.56 276 SER A CA 1
ATOM 2192 C C . SER A 1 276 ? 15.078 28.672 -3.719 1 95.56 276 SER A C 1
ATOM 2194 O O . SER A 1 276 ? 14.711 29.547 -4.52 1 95.56 276 SER A O 1
ATOM 2196 N N . GLY A 1 277 ? 14.961 28.891 -2.391 1 93.12 277 GLY A N 1
ATOM 2197 C CA . GLY A 1 277 ? 14.484 30.141 -1.817 1 93.12 277 GLY A CA 1
ATOM 2198 C C . GLY A 1 277 ? 12.992 30.328 -1.965 1 93.12 277 GLY A C 1
ATOM 2199 O O . GLY A 1 277 ? 12.469 31.422 -1.722 1 93.12 277 GLY A O 1
ATOM 2200 N N . ARG A 1 278 ? 12.297 29.312 -2.27 1 91.44 278 ARG A N 1
ATOM 2201 C CA . ARG A 1 278 ? 10.859 29.406 -2.535 1 91.44 278 ARG A CA 1
ATOM 2202 C C . ARG A 1 278 ? 10.07 29.484 -1.235 1 91.44 278 ARG A C 1
ATOM 2204 O O . ARG A 1 278 ? 8.867 29.766 -1.249 1 91.44 278 ARG A O 1
ATOM 2211 N N . THR A 1 279 ? 10.758 29.141 -0.127 1 91.75 279 THR A N 1
ATOM 2212 C CA . THR A 1 279 ? 10.125 29.234 1.184 1 91.75 279 THR A CA 1
ATOM 2213 C C . THR A 1 279 ? 11.141 29.672 2.24 1 91.75 279 THR A C 1
ATOM 2215 O O . THR A 1 279 ? 12.336 29.438 2.082 1 91.75 279 THR A O 1
ATOM 2218 N N . GLN A 1 280 ? 10.562 30.281 3.199 1 92.25 280 GLN A N 1
ATOM 2219 C CA . GLN A 1 280 ? 11.359 30.625 4.367 1 92.25 280 GLN A CA 1
ATOM 2220 C C . GLN A 1 280 ? 10.852 29.906 5.617 1 92.25 280 GLN A C 1
ATOM 2222 O O . GLN A 1 280 ? 11.32 30.188 6.727 1 92.25 280 GLN A O 1
ATOM 2227 N N . VAL A 1 281 ? 9.914 29.078 5.367 1 93.69 281 VAL A N 1
ATOM 2228 C CA . VAL A 1 281 ? 9.32 28.312 6.449 1 93.69 281 VAL A CA 1
ATOM 2229 C C . VAL A 1 281 ? 9.617 26.828 6.246 1 93.69 281 VAL A C 1
ATOM 2231 O O . VAL A 1 281 ? 9.227 26.234 5.23 1 93.69 281 VAL A O 1
ATOM 2234 N N . PHE A 1 282 ? 10.367 26.25 7.121 1 97.88 282 PHE A N 1
ATOM 2235 C CA . PHE A 1 282 ? 10.734 24.844 7.094 1 97.88 282 PHE A CA 1
ATOM 2236 C C . PHE A 1 282 ? 10.055 24.094 8.227 1 97.88 282 PHE A C 1
ATOM 2238 O O . PHE A 1 282 ? 10.211 24.438 9.398 1 97.88 282 PHE A O 1
ATOM 2245 N N . THR A 1 283 ? 9.258 23.094 7.859 1 98.56 283 THR A N 1
ATOM 2246 C CA . THR A 1 283 ? 8.414 22.484 8.891 1 98.56 283 THR A CA 1
ATOM 2247 C C . THR A 1 283 ? 8.555 20.969 8.883 1 98.56 283 THR A C 1
ATOM 2249 O O . THR A 1 283 ? 8.711 20.359 7.824 1 98.56 283 THR A O 1
ATOM 2252 N N . PHE A 1 284 ? 8.555 20.375 10.055 1 98.81 284 PHE A N 1
ATOM 2253 C CA . PHE A 1 284 ? 8.648 18.938 10.289 1 98.81 284 PHE A CA 1
ATOM 2254 C C . PHE A 1 284 ? 7.715 18.5 11.414 1 98.81 284 PHE A C 1
ATOM 2256 O O . PHE A 1 284 ? 7.652 19.156 12.453 1 98.81 284 PHE A O 1
ATOM 2263 N N . ALA A 1 285 ? 6.969 17.484 11.172 1 98.62 285 ALA A N 1
ATOM 2264 C CA . ALA A 1 285 ? 6.113 16.891 12.203 1 98.62 285 ALA A CA 1
ATOM 2265 C C . ALA A 1 285 ? 6.332 15.391 12.297 1 98.62 285 ALA A C 1
ATOM 2267 O O . ALA A 1 285 ? 5.848 14.633 11.461 1 98.62 285 ALA A O 1
ATOM 2268 N N . PRO A 1 286 ? 7.066 14.953 13.352 1 98.06 286 PRO A N 1
ATOM 2269 C CA . PRO A 1 286 ? 7.078 13.5 13.547 1 98.06 286 PRO A CA 1
ATOM 2270 C C . PRO A 1 286 ? 5.676 12.922 13.719 1 98.06 286 PRO A C 1
ATOM 2272 O O . PRO A 1 286 ? 4.855 13.484 14.445 1 98.06 286 PRO A O 1
ATOM 2275 N N . GLU A 1 287 ? 5.473 11.805 13.039 1 95.94 287 GLU A N 1
ATOM 2276 C CA . GLU A 1 287 ? 4.09 11.336 13.008 1 95.94 287 GLU A CA 1
ATOM 2277 C C . GLU A 1 287 ? 4.02 9.82 13.117 1 95.94 287 GLU A C 1
ATOM 2279 O O . GLU A 1 287 ? 3.248 9.172 12.406 1 95.94 287 GLU A O 1
ATOM 2284 N N . HIS A 1 288 ? 4.883 9.227 13.867 1 96.25 288 HIS A N 1
ATOM 2285 C CA . HIS A 1 288 ? 4.578 7.859 14.281 1 96.25 288 HIS A CA 1
ATOM 2286 C C . HIS A 1 288 ? 3.268 7.801 15.055 1 96.25 288 HIS A C 1
ATOM 2288 O O . HIS A 1 288 ? 3.066 8.562 16 1 96.25 288 HIS A O 1
ATOM 2294 N N . GLY A 1 289 ? 2.395 6.969 14.609 1 92.75 289 GLY A N 1
ATOM 2295 C CA . GLY A 1 289 ? 1.048 6.949 15.156 1 92.75 289 GLY A CA 1
ATOM 2296 C C . GLY A 1 289 ? 0.776 5.742 16.031 1 92.75 289 GLY A C 1
ATOM 2297 O O . GLY A 1 289 ? 1.588 4.816 16.094 1 92.75 289 GLY A O 1
ATOM 2298 N N . PRO A 1 290 ? -0.308 5.793 16.781 1 90.31 290 PRO A N 1
ATOM 2299 C CA . PRO A 1 290 ? -0.723 4.672 17.625 1 90.31 290 PRO A CA 1
ATOM 2300 C C . PRO A 1 290 ? -1.224 3.479 16.828 1 90.31 290 PRO A C 1
ATOM 2302 O O . PRO A 1 290 ? -1.285 3.541 15.594 1 90.31 290 PRO A O 1
ATOM 2305 N N . PRO A 1 291 ? -1.529 2.336 17.531 1 87.31 291 PRO A N 1
ATOM 2306 C CA . PRO A 1 291 ? -2.186 1.244 16.797 1 87.31 291 PRO A CA 1
ATOM 2307 C C . PRO A 1 291 ? -3.432 1.7 16.047 1 87.31 291 PRO A C 1
ATOM 2309 O O . PRO A 1 291 ? -4.172 2.561 16.531 1 87.31 291 PRO A O 1
ATOM 2312 N N . PRO A 1 292 ? -3.537 1.274 14.781 1 86.62 292 PRO A N 1
ATOM 2313 C CA . PRO A 1 292 ? -2.889 0.079 14.234 1 86.62 292 PRO A CA 1
ATOM 2314 C C . PRO A 1 292 ? -1.62 0.401 13.453 1 86.62 292 PRO A C 1
ATOM 2316 O O . PRO A 1 292 ? -0.975 -0.503 12.914 1 86.62 292 PRO A O 1
ATOM 2319 N N . TYR A 1 293 ? -1.209 1.671 13.391 1 90.38 293 TYR A N 1
ATOM 2320 C CA . TYR A 1 293 ? 0.07 1.972 12.758 1 90.38 293 TYR A CA 1
ATOM 2321 C C . TYR A 1 293 ? 1.223 1.348 13.539 1 90.38 293 TYR A C 1
ATOM 2323 O O . TYR A 1 293 ? 2.127 0.75 12.945 1 90.38 293 TYR A O 1
ATOM 2331 N N . GLN A 1 294 ? 1.131 1.599 14.82 1 90.5 294 GLN A N 1
ATOM 2332 C CA . GLN A 1 294 ? 2.086 0.923 15.695 1 90.5 294 GLN A CA 1
ATOM 2333 C C . GLN A 1 294 ? 1.657 -0.516 15.969 1 90.5 294 GLN A C 1
ATOM 2335 O O . GLN A 1 294 ? 0.559 -0.755 16.484 1 90.5 294 GLN A O 1
ATOM 2340 N N . GLN A 1 295 ? 2.512 -1.367 15.664 1 83.94 295 GLN A N 1
ATOM 2341 C CA . GLN A 1 295 ? 2.188 -2.77 15.891 1 83.94 295 GLN A CA 1
ATOM 2342 C C . GLN A 1 295 ? 2.127 -3.08 17.391 1 83.94 295 GLN A C 1
ATOM 2344 O O . GLN A 1 295 ? 2.953 -2.594 18.156 1 83.94 295 GLN A O 1
ATOM 2349 N N . GLY A 1 296 ? 1.059 -3.912 17.719 1 82.06 296 GLY A N 1
ATOM 2350 C CA . GLY A 1 296 ? 0.899 -4.305 19.109 1 82.06 296 GLY A CA 1
ATOM 2351 C C . GLY A 1 296 ? -0.444 -3.908 19.688 1 82.06 296 GLY A C 1
ATOM 2352 O O . GLY A 1 296 ? -1.222 -3.201 19.047 1 82.06 296 GLY A O 1
ATOM 2353 N N . GLU A 1 297 ? -0.702 -4.344 20.875 1 80.19 297 GLU A N 1
ATOM 2354 C CA . GLU A 1 297 ? -1.929 -3.994 21.594 1 80.19 297 GLU A CA 1
ATOM 2355 C C . GLU A 1 297 ? -1.84 -2.596 22.188 1 80.19 297 GLU A C 1
ATOM 2357 O O . GLU A 1 297 ? -0.828 -2.238 22.797 1 80.19 297 GLU A O 1
ATOM 2362 N N . PRO A 1 298 ? -2.916 -1.888 21.938 1 79.44 298 PRO A N 1
ATOM 2363 C CA . PRO A 1 298 ? -2.887 -0.534 22.5 1 79.44 298 PRO A CA 1
ATOM 2364 C C . PRO A 1 298 ? -2.887 -0.526 24.031 1 79.44 298 PRO A C 1
ATOM 2366 O O . PRO A 1 298 ? -3.795 -1.082 24.656 1 79.44 298 PRO A O 1
ATOM 2369 N N . ASP A 1 299 ? -1.908 -0.066 24.609 1 85.06 299 ASP A N 1
ATOM 2370 C CA . ASP A 1 299 ? -1.822 0.215 26.031 1 85.06 299 ASP A CA 1
ATOM 2371 C C . ASP A 1 299 ? -0.971 1.455 26.297 1 85.06 299 ASP A C 1
ATOM 2373 O O . ASP A 1 299 ? -0.421 2.049 25.375 1 85.06 299 ASP A O 1
ATOM 2377 N N . ASP A 1 300 ? -0.982 1.839 27.5 1 83.38 300 ASP A N 1
ATOM 2378 C CA . ASP A 1 300 ? -0.318 3.09 27.859 1 83.38 300 ASP A CA 1
ATOM 2379 C C . ASP A 1 300 ? 1.183 3.01 27.578 1 83.38 300 ASP A C 1
ATOM 2381 O O . ASP A 1 300 ? 1.796 3.996 27.172 1 83.38 300 ASP A O 1
ATOM 2385 N N . ASP A 1 301 ? 1.705 1.905 27.797 1 89.25 301 ASP A N 1
ATOM 2386 C CA . ASP A 1 301 ? 3.141 1.743 27.578 1 89.25 301 ASP A CA 1
ATOM 2387 C C . ASP A 1 301 ? 3.492 1.881 26.109 1 89.25 301 ASP A C 1
ATOM 2389 O O . ASP A 1 301 ? 4.488 2.518 25.75 1 89.25 301 ASP A O 1
ATOM 2393 N N . LEU A 1 302 ? 2.711 1.294 25.328 1 90.69 302 LEU A N 1
ATOM 2394 C CA . LEU A 1 302 ? 2.928 1.393 23.891 1 90.69 302 LEU A CA 1
ATOM 2395 C C . LEU A 1 302 ? 2.762 2.832 23.406 1 90.69 302 LEU A C 1
ATOM 2397 O O . LEU A 1 302 ? 3.539 3.309 22.578 1 90.69 302 LEU A O 1
ATOM 2401 N N . LEU A 1 303 ? 1.799 3.527 23.906 1 89.19 303 LEU A N 1
ATOM 2402 C CA . LEU A 1 303 ? 1.558 4.91 23.516 1 89.19 303 LEU A CA 1
ATOM 2403 C C . LEU A 1 303 ? 2.693 5.812 23.984 1 89.19 303 LEU A C 1
ATOM 2405 O O . LEU A 1 303 ? 3.09 6.738 23.281 1 89.19 303 LEU A O 1
ATOM 2409 N N . ARG A 1 304 ? 3.193 5.547 25.156 1 90.25 304 ARG A N 1
ATOM 2410 C CA . ARG A 1 304 ? 4.34 6.293 25.656 1 90.25 304 ARG A CA 1
ATOM 2411 C C . ARG A 1 304 ? 5.57 6.066 24.781 1 90.25 304 ARG A C 1
ATOM 2413 O O . ARG A 1 304 ? 6.359 6.984 24.562 1 90.25 304 ARG A O 1
ATOM 2420 N N . LYS A 1 305 ? 5.66 4.84 24.375 1 93.56 305 LYS A N 1
ATOM 2421 C CA . LYS A 1 305 ? 6.766 4.523 23.484 1 93.56 305 LYS A CA 1
ATOM 2422 C C . LYS A 1 305 ? 6.664 5.32 22.188 1 93.56 305 LYS A C 1
ATOM 2424 O O . LYS A 1 305 ? 7.645 5.914 21.734 1 93.56 305 LYS A O 1
ATOM 2429 N N . VAL A 1 306 ? 5.523 5.383 21.625 1 94 306 VAL A N 1
ATOM 2430 C CA . VAL A 1 306 ? 5.297 6.129 20.391 1 94 306 VAL A CA 1
ATOM 2431 C C . VAL A 1 306 ? 5.598 7.605 20.609 1 94 306 VAL A C 1
ATOM 2433 O O . VAL A 1 306 ? 6.242 8.25 19.781 1 94 306 VAL A O 1
ATOM 2436 N N . ASP A 1 307 ? 5.164 8.086 21.734 1 92.81 307 ASP A N 1
ATOM 2437 C CA . ASP A 1 307 ? 5.426 9.477 22.109 1 92.81 307 ASP A CA 1
ATOM 2438 C C . ASP A 1 307 ? 6.926 9.75 22.172 1 92.81 307 ASP A C 1
ATOM 2440 O O . ASP A 1 307 ? 7.406 10.75 21.641 1 92.81 307 ASP A O 1
ATOM 2444 N N . SER A 1 308 ? 7.645 8.875 22.812 1 95.5 308 SER A N 1
ATOM 2445 C CA . SER A 1 308 ? 9.086 9.039 22.953 1 95.5 308 SER A CA 1
ATOM 2446 C C . SER A 1 308 ? 9.789 8.984 21.609 1 95.5 308 SER A C 1
ATOM 2448 O O . SER A 1 308 ? 10.789 9.672 21.391 1 95.5 308 SER A O 1
ATOM 2450 N N . ILE A 1 309 ? 9.32 8.164 20.703 1 97.5 309 ILE A N 1
ATOM 2451 C CA . ILE A 1 309 ? 9.875 8.055 19.359 1 97.5 309 ILE A CA 1
ATOM 2452 C C . ILE A 1 309 ? 9.703 9.383 18.625 1 97.5 309 ILE A C 1
ATOM 2454 O O . ILE A 1 309 ? 10.641 9.867 17.969 1 97.5 309 ILE A O 1
ATOM 2458 N N . ASN A 1 310 ? 8.562 9.984 18.734 1 97.44 310 ASN A N 1
ATOM 2459 C CA . ASN A 1 310 ? 8.281 11.242 18.047 1 97.44 310 ASN A CA 1
ATOM 2460 C C . ASN A 1 310 ? 9.164 12.375 18.562 1 97.44 310 ASN A C 1
ATOM 2462 O O . ASN A 1 310 ? 9.664 13.188 17.781 1 97.44 310 ASN A O 1
ATOM 2466 N N . VAL A 1 311 ? 9.367 12.422 19.875 1 97.38 311 VAL A N 1
ATOM 2467 C CA . VAL A 1 311 ? 10.242 13.438 20.453 1 97.38 311 VAL A CA 1
ATOM 2468 C C . VAL A 1 311 ? 11.68 13.219 19.969 1 97.38 311 VAL A C 1
ATOM 2470 O O . VAL A 1 311 ? 12.359 14.172 19.578 1 97.38 311 VAL A O 1
ATOM 2473 N N . TRP A 1 312 ? 12.102 11.945 19.984 1 98.44 312 TRP A N 1
ATOM 2474 C CA . TRP A 1 312 ? 13.438 11.586 19.531 1 98.44 312 TRP A CA 1
ATOM 2475 C C . TRP A 1 312 ? 13.641 11.984 18.078 1 98.44 312 TRP A C 1
ATOM 2477 O O . TRP A 1 312 ? 14.664 12.578 17.719 1 98.44 312 TRP A O 1
ATOM 2487 N N . LEU A 1 313 ? 12.719 11.703 17.25 1 98.44 313 LEU A N 1
ATOM 2488 C CA . LEU A 1 313 ? 12.805 12.008 15.82 1 98.44 313 LEU A CA 1
ATOM 2489 C C . LEU A 1 313 ? 12.844 13.516 15.586 1 98.44 313 LEU A C 1
ATOM 2491 O O . LEU A 1 313 ? 13.586 14 14.727 1 98.44 313 LEU A O 1
ATOM 2495 N N . ALA A 1 314 ? 12.047 14.258 16.328 1 98.44 314 ALA A N 1
ATOM 2496 C CA . ALA A 1 314 ? 12.047 15.711 16.219 1 98.44 314 ALA A CA 1
ATOM 2497 C C . ALA A 1 314 ? 13.422 16.297 16.531 1 98.44 314 ALA A C 1
ATOM 2499 O O . ALA A 1 314 ? 13.938 17.109 15.758 1 98.44 314 ALA A O 1
ATOM 2500 N N . ASN A 1 315 ? 13.969 15.852 17.594 1 98.19 315 ASN A N 1
ATOM 2501 C CA . ASN A 1 315 ? 15.289 16.344 17.984 1 98.19 315 ASN A CA 1
ATOM 2502 C C . ASN A 1 315 ? 16.359 15.977 16.969 1 98.19 315 ASN A C 1
ATOM 2504 O O . ASN A 1 315 ? 17.234 16.797 16.656 1 98.19 315 ASN A O 1
ATOM 2508 N N . ARG A 1 316 ? 16.219 14.797 16.531 1 98.44 316 ARG A N 1
ATOM 2509 C CA . ARG A 1 316 ? 17.172 14.312 15.539 1 98.44 316 ARG A CA 1
ATOM 2510 C C . ARG A 1 316 ? 17.109 15.148 14.266 1 98.44 316 ARG A C 1
ATOM 2512 O O . ARG A 1 316 ? 18.141 15.531 13.719 1 98.44 316 ARG A O 1
ATOM 2519 N N . GLN A 1 317 ? 15.938 15.492 13.805 1 98.5 317 GLN A N 1
ATOM 2520 C CA . GLN A 1 317 ? 15.781 16.234 12.562 1 98.5 317 GLN A CA 1
ATOM 2521 C C . GLN A 1 317 ? 16.141 17.703 12.742 1 98.5 317 GLN A C 1
ATOM 2523 O O . GLN A 1 317 ? 16.625 18.359 11.812 1 98.5 317 GLN A O 1
ATOM 2528 N N . ARG A 1 318 ? 15.883 18.25 13.961 1 98 318 ARG A N 1
ATOM 2529 C CA . ARG A 1 318 ? 16.344 19.594 14.266 1 98 318 ARG A CA 1
ATOM 2530 C C . ARG A 1 318 ? 17.859 19.703 14.094 1 98 318 ARG A C 1
ATOM 2532 O O . ARG A 1 318 ? 18.344 20.641 13.461 1 98 318 ARG A O 1
ATOM 2539 N N . LEU A 1 319 ? 18.562 18.734 14.633 1 97.94 319 LEU A N 1
ATOM 2540 C CA . LEU A 1 319 ? 20.016 18.734 14.539 1 97.94 319 LEU A CA 1
ATOM 2541 C C . LEU A 1 319 ? 20.469 18.562 13.086 1 97.94 319 LEU A C 1
ATOM 2543 O O . LEU A 1 319 ? 21.391 19.25 12.641 1 97.94 319 LEU A O 1
ATOM 2547 N N . ALA A 1 320 ? 19.828 17.641 12.398 1 98.06 320 ALA A N 1
ATOM 2548 C CA . ALA A 1 320 ? 20.172 17.406 11 1 98.06 320 ALA A CA 1
ATOM 2549 C C . ALA A 1 320 ? 19.953 18.672 10.164 1 98.06 320 ALA A C 1
ATOM 2551 O O . ALA A 1 320 ? 20.781 18.984 9.305 1 98.06 320 ALA A O 1
ATOM 2552 N N . PHE A 1 321 ? 18.875 19.391 10.383 1 98.31 321 PHE A N 1
ATOM 2553 C CA . PHE A 1 321 ? 18.562 20.625 9.648 1 98.31 321 PHE A CA 1
ATOM 2554 C C . PHE A 1 321 ? 19.609 21.703 9.945 1 98.31 321 PHE A C 1
ATOM 2556 O O . PHE A 1 321 ? 20.062 22.391 9.039 1 98.31 321 PHE A O 1
ATOM 2563 N N . ASN A 1 322 ? 19.938 21.812 11.227 1 97.5 322 ASN A N 1
ATOM 2564 C CA . ASN A 1 322 ? 20.969 22.766 11.602 1 97.5 322 ASN A CA 1
ATOM 2565 C C . ASN A 1 322 ? 22.281 22.484 10.891 1 97.5 322 ASN A C 1
ATOM 2567 O O . ASN A 1 322 ? 22.953 23.406 10.43 1 97.5 322 ASN A O 1
ATOM 2571 N N . ASN A 1 323 ? 22.625 21.25 10.859 1 97.31 323 ASN A N 1
ATOM 2572 C CA . ASN A 1 323 ? 23.844 20.859 10.156 1 97.31 323 ASN A CA 1
ATOM 2573 C C . ASN A 1 323 ? 23.766 21.219 8.672 1 97.31 323 ASN A C 1
ATOM 2575 O O . ASN A 1 323 ? 24.766 21.625 8.078 1 97.31 323 ASN A O 1
ATOM 2579 N N . LEU A 1 324 ? 22.625 21 8.117 1 97.12 324 LEU A N 1
ATOM 2580 C CA . LEU A 1 324 ? 22.422 21.344 6.715 1 97.12 324 LEU A CA 1
ATOM 2581 C C . LEU A 1 324 ? 22.594 22.844 6.484 1 97.12 324 LEU A C 1
ATOM 2583 O O . LEU A 1 324 ? 23.234 23.25 5.516 1 97.12 324 LEU A O 1
ATOM 2587 N N . VAL A 1 325 ? 22.047 23.656 7.324 1 96.38 325 VAL A N 1
ATOM 2588 C CA . VAL A 1 325 ? 22.125 25.109 7.215 1 96.38 325 VAL A CA 1
ATOM 2589 C C . VAL A 1 325 ? 23.578 25.562 7.328 1 96.38 325 VAL A C 1
ATOM 2591 O O . VAL A 1 325 ? 24.016 26.469 6.605 1 96.38 325 VAL A O 1
ATOM 2594 N N . ASP A 1 326 ? 24.328 24.938 8.156 1 94.81 326 ASP A N 1
ATOM 2595 C CA . ASP A 1 326 ? 25.719 25.312 8.383 1 94.81 326 ASP A CA 1
ATOM 2596 C C . ASP A 1 326 ? 26.594 24.953 7.172 1 94.81 326 ASP A C 1
ATOM 2598 O O . ASP A 1 326 ? 27.672 25.516 6.992 1 94.81 326 ASP A O 1
ATOM 2602 N N . ASN A 1 327 ? 26.203 24.062 6.379 1 89.44 327 ASN A N 1
ATOM 2603 C CA . ASN A 1 327 ? 27.016 23.609 5.258 1 89.44 327 ASN A CA 1
ATOM 2604 C C . ASN A 1 327 ? 26.484 24.141 3.93 1 89.44 327 ASN A C 1
ATOM 2606 O O . ASN A 1 327 ? 26.953 23.734 2.865 1 89.44 327 ASN A O 1
ATOM 2610 N N . CYS A 1 328 ? 25.375 24.766 3.955 1 80.06 328 CYS A N 1
ATOM 2611 C CA . CYS A 1 328 ? 24.859 25.406 2.748 1 80.06 328 CYS A CA 1
ATOM 2612 C C . CYS A 1 328 ? 25.391 26.828 2.605 1 80.06 328 CYS A C 1
ATOM 2614 O O . CYS A 1 328 ? 25.609 27.516 3.604 1 80.06 328 CYS A O 1
ATOM 2616 N N . MET B 1 1 ? -21.594 -36.562 -13.109 1 51.25 1 MET B N 1
ATOM 2617 C CA . MET B 1 1 ? -20.656 -35.438 -13.18 1 51.25 1 MET B CA 1
ATOM 2618 C C . MET B 1 1 ? -19.859 -35.312 -11.891 1 51.25 1 MET B C 1
ATOM 2620 O O . MET B 1 1 ? -20.422 -35.438 -10.797 1 51.25 1 MET B O 1
ATOM 2624 N N . THR B 1 2 ? -18.5 -35.469 -11.969 1 74.75 2 THR B N 1
ATOM 2625 C CA . THR B 1 2 ? -17.672 -35.531 -10.766 1 74.75 2 THR B CA 1
ATOM 2626 C C . THR B 1 2 ? -17.828 -34.281 -9.914 1 74.75 2 THR B C 1
ATOM 2628 O O . THR B 1 2 ? -17.938 -33.188 -10.453 1 74.75 2 THR B O 1
ATOM 2631 N N . ARG B 1 3 ? -18.188 -34.406 -8.695 1 89.88 3 ARG B N 1
ATOM 2632 C CA . ARG B 1 3 ? -18.375 -33.344 -7.711 1 89.88 3 ARG B CA 1
ATOM 2633 C C . ARG B 1 3 ? -17.172 -32.406 -7.691 1 89.88 3 ARG B C 1
ATOM 2635 O O . ARG B 1 3 ? -16.031 -32.844 -7.582 1 89.88 3 ARG B O 1
ATOM 2642 N N . PRO B 1 4 ? -17.453 -31.141 -7.938 1 94.62 4 PRO B N 1
ATOM 2643 C CA . PRO B 1 4 ? -16.344 -30.203 -7.871 1 94.62 4 PRO B CA 1
ATOM 2644 C C . PRO B 1 4 ? -15.578 -30.281 -6.551 1 94.62 4 PRO B C 1
ATOM 2646 O O . PRO B 1 4 ? -16.188 -30.5 -5.5 1 94.62 4 PRO B O 1
ATOM 2649 N N . SER B 1 5 ? -14.305 -30.172 -6.66 1 95.88 5 SER B N 1
ATOM 2650 C CA . SER B 1 5 ? -13.445 -30.156 -5.477 1 95.88 5 SER B CA 1
ATOM 2651 C C . SER B 1 5 ? -12.391 -29.062 -5.574 1 95.88 5 SER B C 1
ATOM 2653 O O . SER B 1 5 ? -12.008 -28.656 -6.672 1 95.88 5 SER B O 1
ATOM 2655 N N . LEU B 1 6 ? -12.031 -28.609 -4.465 1 98 6 LEU B N 1
ATOM 2656 C CA . LEU B 1 6 ? -10.984 -27.578 -4.395 1 98 6 LEU B CA 1
ATOM 2657 C C . LEU B 1 6 ? -9.602 -28.219 -4.457 1 98 6 LEU B C 1
ATOM 2659 O O . LEU B 1 6 ? -9.305 -29.141 -3.701 1 98 6 LEU B O 1
ATOM 2663 N N . THR B 1 7 ? -8.812 -27.812 -5.438 1 98.25 7 THR B N 1
ATOM 2664 C CA . THR B 1 7 ? -7.414 -28.234 -5.488 1 98.25 7 THR B CA 1
ATOM 2665 C C . THR B 1 7 ? -6.539 -27.297 -4.66 1 98.25 7 THR B C 1
ATOM 2667 O O . THR B 1 7 ? -6.469 -26.109 -4.93 1 98.25 7 THR B O 1
ATOM 2670 N N . LEU B 1 8 ? -5.879 -27.859 -3.656 1 98.56 8 LEU B N 1
ATOM 2671 C CA . LEU B 1 8 ? -5.066 -27.078 -2.73 1 98.56 8 LEU B CA 1
ATOM 2672 C C . LEU B 1 8 ? -3.592 -27.125 -3.121 1 98.56 8 LEU B C 1
ATOM 2674 O O . LEU B 1 8 ? -3.053 -28.219 -3.367 1 98.56 8 LEU B O 1
ATOM 2678 N N . PHE B 1 9 ? -2.975 -25.984 -3.207 1 98.56 9 PHE B N 1
ATOM 2679 C CA . PHE B 1 9 ? -1.541 -25.875 -3.453 1 98.56 9 PHE B CA 1
ATOM 2680 C C . PHE B 1 9 ? -0.828 -25.297 -2.234 1 98.56 9 PHE B C 1
ATOM 2682 O O . PHE B 1 9 ? -1.316 -24.344 -1.611 1 98.56 9 PHE B O 1
ATOM 2689 N N . ARG B 1 10 ? 0.276 -25.859 -1.873 1 97.12 10 ARG B N 1
ATOM 2690 C CA . ARG B 1 10 ? 1.091 -25.328 -0.789 1 97.12 10 ARG B CA 1
ATOM 2691 C C . ARG B 1 10 ? 2.27 -24.531 -1.334 1 97.12 10 ARG B C 1
ATOM 2693 O O . ARG B 1 10 ? 3.049 -25.031 -2.143 1 97.12 10 ARG B O 1
ATOM 2700 N N . THR B 1 11 ? 2.348 -23.297 -0.937 1 94.62 11 THR B N 1
ATOM 2701 C CA . THR B 1 11 ? 3.533 -22.531 -1.298 1 94.62 11 THR B CA 1
ATOM 2702 C C . THR B 1 11 ? 4.766 -23.062 -0.575 1 94.62 11 THR B C 1
ATOM 2704 O O . THR B 1 11 ? 4.695 -23.438 0.6 1 94.62 11 THR B O 1
ATOM 2707 N N . LEU B 1 12 ? 5.891 -23 -1.224 1 91.12 12 LEU B N 1
ATOM 2708 C CA . LEU B 1 12 ? 7.133 -23.438 -0.595 1 91.12 12 LEU B CA 1
ATOM 2709 C C . LEU B 1 12 ? 7.902 -22.25 -0.039 1 91.12 12 LEU B C 1
ATOM 2711 O O . LEU B 1 12 ? 8.969 -22.422 0.56 1 91.12 12 LEU B O 1
ATOM 2715 N N . TRP B 1 13 ? 7.305 -21.125 -0.142 1 86 13 TRP B N 1
ATOM 2716 C CA . TRP B 1 13 ? 7.926 -19.906 0.345 1 86 13 TRP B CA 1
ATOM 2717 C C . TRP B 1 13 ? 8.133 -19.953 1.855 1 86 13 TRP B C 1
ATOM 2719 O O . TRP B 1 13 ? 7.184 -20.203 2.607 1 86 13 TRP B O 1
ATOM 2729 N N . GLY B 1 14 ? 9.32 -19.797 2.234 1 80.31 14 GLY B N 1
ATOM 2730 C CA . GLY B 1 14 ? 9.633 -19.797 3.654 1 80.31 14 GLY B CA 1
ATOM 2731 C C . GLY B 1 14 ? 9.852 -21.188 4.211 1 80.31 14 GLY B C 1
ATOM 2732 O O . GLY B 1 14 ? 10.156 -21.359 5.395 1 80.31 14 GLY B O 1
ATOM 2733 N N . VAL B 1 15 ? 9.688 -22.156 3.438 1 84 15 VAL B N 1
ATOM 2734 C CA . VAL B 1 15 ? 9.812 -23.531 3.914 1 84 15 VAL B CA 1
ATOM 2735 C C . VAL B 1 15 ? 11.07 -24.172 3.332 1 84 15 VAL B C 1
ATOM 2737 O O . VAL B 1 15 ? 11.922 -24.672 4.074 1 84 15 VAL B O 1
ATOM 2740 N N . VAL B 1 16 ? 11.148 -24.125 2.055 1 80.94 16 VAL B N 1
ATOM 2741 C CA . VAL B 1 16 ? 12.289 -24.719 1.35 1 80.94 16 VAL B CA 1
ATOM 2742 C C . VAL B 1 16 ? 13.109 -23.609 0.696 1 80.94 16 VAL B C 1
ATOM 2744 O O . VAL B 1 16 ? 12.555 -22.656 0.125 1 80.94 16 VAL B O 1
ATOM 2747 N N . ARG B 1 17 ? 14.438 -23.672 0.952 1 71.5 17 ARG B N 1
ATOM 2748 C CA . ARG B 1 17 ? 15.352 -22.766 0.278 1 71.5 17 ARG B CA 1
ATOM 2749 C C . ARG B 1 17 ? 16.438 -23.531 -0.471 1 71.5 17 ARG B C 1
ATOM 2751 O O . ARG B 1 17 ? 16.641 -24.719 -0.233 1 71.5 17 ARG B O 1
ATOM 2758 N N . ASP B 1 18 ? 16.922 -22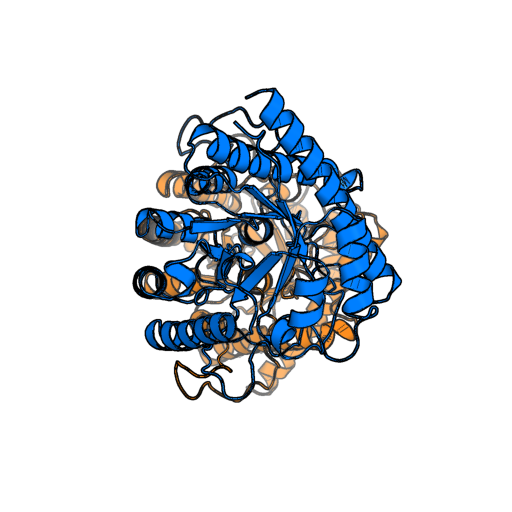.875 -1.48 1 63.09 18 ASP B N 1
ATOM 2759 C CA . ASP B 1 18 ? 17.984 -23.531 -2.242 1 63.09 18 ASP B CA 1
ATOM 2760 C C . ASP B 1 18 ? 19.234 -23.75 -1.381 1 63.09 18 ASP B C 1
ATOM 2762 O O . ASP B 1 18 ? 19.984 -24.703 -1.59 1 63.09 18 ASP B O 1
ATOM 2766 N N . ASP B 1 19 ? 19.484 -22.797 -0.47 1 58 19 ASP B N 1
ATOM 2767 C CA . ASP B 1 19 ? 20.703 -22.906 0.323 1 58 19 ASP B CA 1
ATOM 2768 C C . ASP B 1 19 ? 20.406 -23.391 1.74 1 58 19 ASP B C 1
ATOM 2770 O O . ASP B 1 19 ? 21.312 -23.734 2.498 1 58 19 ASP B O 1
ATOM 2774 N N . ALA B 1 20 ? 19.219 -23.25 2.316 1 59.94 20 ALA B N 1
ATOM 2775 C CA . ALA B 1 20 ? 19.141 -23.406 3.766 1 59.94 20 ALA B CA 1
ATOM 2776 C C . ALA B 1 20 ? 17.703 -23.391 4.254 1 59.94 20 ALA B C 1
ATOM 2778 O O . ALA B 1 20 ? 17.312 -22.531 5.043 1 59.94 20 ALA B O 1
ATOM 2779 N N . GLY B 1 21 ? 16.859 -24.312 3.928 1 63.75 21 GLY B N 1
ATOM 2780 C CA . GLY B 1 21 ? 15.562 -24.297 4.57 1 63.75 21 GLY B CA 1
ATOM 2781 C C . GLY B 1 21 ? 15.516 -25.109 5.852 1 63.75 21 GLY B C 1
ATOM 2782 O O . GLY B 1 21 ? 16.484 -25.781 6.199 1 63.75 21 GLY B O 1
ATOM 2783 N N . TRP B 1 22 ? 14.508 -24.75 6.66 1 70.81 22 TRP B N 1
ATOM 2784 C CA . TRP B 1 22 ? 14.438 -25.5 7.91 1 70.81 22 TRP B CA 1
ATOM 2785 C C . TRP B 1 22 ? 13.93 -26.922 7.668 1 70.81 22 TRP B C 1
ATOM 2787 O O . TRP B 1 22 ? 13.961 -27.75 8.57 1 70.81 22 TRP B O 1
ATOM 2797 N N . LYS B 1 23 ? 13.508 -27.234 6.367 1 80.81 23 LYS B N 1
ATOM 2798 C CA . LYS B 1 23 ? 13.141 -28.578 5.93 1 80.81 23 LYS B CA 1
ATOM 2799 C C . LYS B 1 23 ? 13.703 -28.875 4.543 1 80.81 23 LYS B C 1
ATOM 2801 O O . LYS B 1 23 ? 13.867 -27.969 3.725 1 80.81 23 LYS B O 1
ATOM 2806 N N . THR B 1 24 ? 14 -30.156 4.328 1 85.38 24 THR B N 1
ATOM 2807 C CA . THR B 1 24 ? 14.398 -30.562 2.984 1 85.38 24 THR B CA 1
ATOM 2808 C C . THR B 1 24 ? 13.195 -30.562 2.043 1 85.38 24 THR B C 1
ATOM 2810 O O . THR B 1 24 ? 12.047 -30.641 2.492 1 85.38 24 THR B O 1
ATOM 2813 N N . LEU B 1 25 ? 13.508 -30.5 0.762 1 89.94 25 LEU B N 1
ATOM 2814 C CA . LEU B 1 25 ? 12.445 -30.562 -0.234 1 89.94 25 LEU B CA 1
ATOM 2815 C C . LEU B 1 25 ? 11.656 -31.844 -0.103 1 89.94 25 LEU B C 1
ATOM 2817 O O . LEU B 1 25 ? 10.422 -31.828 -0.095 1 89.94 25 LEU B O 1
ATOM 2821 N N . GLN B 1 26 ? 12.375 -32.938 -0.019 1 89 26 GLN B N 1
ATOM 2822 C CA . GLN B 1 26 ? 11.727 -34.25 0.044 1 89 26 GLN B CA 1
ATOM 2823 C C . GLN B 1 26 ? 10.789 -34.344 1.243 1 89 26 GLN B C 1
ATOM 2825 O O . GLN B 1 26 ? 9.617 -34.688 1.098 1 89 26 GLN B O 1
ATOM 2830 N N . ASP B 1 27 ? 11.289 -34 2.375 1 90.19 27 ASP B N 1
ATOM 2831 C CA . ASP B 1 27 ? 10.469 -34.031 3.582 1 90.19 27 ASP B CA 1
ATOM 2832 C C . ASP B 1 27 ? 9.266 -33.094 3.457 1 90.19 27 ASP B C 1
ATOM 2834 O O . ASP B 1 27 ? 8.164 -33.438 3.883 1 90.19 27 ASP B O 1
ATOM 2838 N N . THR B 1 28 ? 9.539 -31.953 2.883 1 92.12 28 THR B N 1
ATOM 2839 C CA . THR B 1 28 ? 8.477 -30.969 2.717 1 92.12 28 THR B CA 1
ATOM 2840 C C . THR B 1 28 ? 7.371 -31.516 1.808 1 92.12 28 THR B C 1
ATOM 2842 O O . THR B 1 28 ? 6.188 -31.406 2.131 1 92.12 28 THR B O 1
ATOM 2845 N N . LEU B 1 29 ? 7.738 -32.156 0.734 1 94.56 29 LEU B N 1
ATOM 2846 C CA . LEU B 1 29 ? 6.758 -32.625 -0.235 1 94.56 29 LEU B CA 1
ATOM 2847 C C . LEU B 1 29 ? 5.973 -33.812 0.323 1 94.56 29 LEU B C 1
ATOM 2849 O O . LEU B 1 29 ? 4.777 -33.938 0.055 1 94.56 29 LEU B O 1
ATOM 2853 N N . VAL B 1 30 ? 6.609 -34.625 1.074 1 94.06 30 VAL B N 1
ATOM 2854 C CA . VAL B 1 30 ? 5.926 -35.719 1.73 1 94.06 30 VAL B CA 1
ATOM 2855 C C . VAL B 1 30 ? 4.887 -35.188 2.709 1 94.06 30 VAL B C 1
ATOM 2857 O O . VAL B 1 30 ? 3.742 -35.656 2.727 1 94.06 30 VAL B O 1
ATOM 2860 N N . ASP B 1 31 ? 5.293 -34.219 3.506 1 93.31 31 ASP B N 1
ATOM 2861 C CA . ASP B 1 31 ? 4.383 -33.594 4.453 1 93.31 31 ASP B CA 1
ATOM 2862 C C . ASP B 1 31 ? 3.191 -32.969 3.732 1 93.31 31 ASP B C 1
ATOM 2864 O O . ASP B 1 31 ? 2.049 -33.094 4.18 1 93.31 31 ASP B O 1
ATOM 2868 N N . ILE B 1 32 ? 3.494 -32.281 2.678 1 94.5 32 ILE B N 1
ATOM 2869 C CA . ILE B 1 32 ? 2.48 -31.594 1.893 1 94.5 32 ILE B CA 1
ATOM 2870 C C . ILE B 1 32 ? 1.444 -32.594 1.383 1 94.5 32 ILE B C 1
ATOM 2872 O O . ILE B 1 32 ? 0.239 -32.344 1.479 1 94.5 32 ILE B O 1
ATOM 2876 N N . LYS B 1 33 ? 1.889 -33.688 0.891 1 95.12 33 LYS B N 1
ATOM 2877 C CA . LYS B 1 33 ? 0.984 -34.719 0.421 1 95.12 33 LYS B CA 1
ATOM 2878 C C . LYS B 1 33 ? 0.158 -35.281 1.571 1 95.12 33 LYS B C 1
ATOM 2880 O O . LYS B 1 33 ? -1.053 -35.469 1.439 1 95.12 33 LYS B O 1
ATOM 2885 N N . ALA B 1 34 ? 0.765 -35.5 2.664 1 95.31 34 ALA B N 1
ATOM 2886 C CA . ALA B 1 34 ? 0.096 -36.062 3.834 1 95.31 34 ALA B CA 1
ATOM 2887 C C . ALA B 1 34 ? -0.961 -35.125 4.375 1 95.31 34 ALA B C 1
ATOM 2889 O O . ALA B 1 34 ? -1.971 -35.562 4.938 1 95.31 34 ALA B O 1
ATOM 2890 N N . GLN B 1 35 ? -0.746 -33.844 4.18 1 95.12 35 GLN B N 1
ATOM 2891 C CA . GLN B 1 35 ? -1.646 -32.812 4.684 1 95.12 35 GLN B CA 1
ATOM 2892 C C . GLN B 1 35 ? -2.828 -32.594 3.74 1 95.12 35 GLN B C 1
ATOM 2894 O O . GLN B 1 35 ? -3.744 -31.844 4.043 1 95.12 35 GLN B O 1
ATOM 2899 N N . GLY B 1 36 ? -2.807 -33.25 2.582 1 95.44 36 GLY B N 1
ATOM 2900 C CA . GLY B 1 36 ? -3.967 -33.219 1.704 1 95.44 36 GLY B CA 1
ATOM 2901 C C . GLY B 1 36 ? -3.836 -32.25 0.56 1 95.44 36 GLY B C 1
ATOM 2902 O O . GLY B 1 36 ? -4.797 -32 -0.173 1 95.44 36 GLY B O 1
ATOM 2903 N N . PHE B 1 37 ? -2.664 -31.641 0.396 1 98 37 PHE B N 1
ATOM 2904 C CA . PHE B 1 37 ? -2.432 -30.766 -0.752 1 98 37 PHE B CA 1
ATOM 2905 C C . PHE B 1 37 ? -2.229 -31.594 -2.02 1 98 37 PHE B C 1
ATOM 2907 O O . PHE B 1 37 ? -1.701 -32.688 -1.965 1 98 37 PHE B O 1
ATOM 2914 N N . GLN B 1 38 ? -2.625 -31.062 -3.148 1 98 38 GLN B N 1
ATOM 2915 C CA . GLN B 1 38 ? -2.504 -31.75 -4.426 1 98 38 GLN B CA 1
ATOM 2916 C C . GLN B 1 38 ? -1.311 -31.234 -5.223 1 98 38 GLN B C 1
ATOM 2918 O O . GLN B 1 38 ? -0.919 -31.828 -6.227 1 98 38 GLN B O 1
ATOM 2923 N N . GLY B 1 39 ? -0.74 -30.141 -4.805 1 97.88 39 GLY B N 1
ATOM 2924 C CA . GLY B 1 39 ? 0.389 -29.562 -5.523 1 97.88 39 GLY B CA 1
ATOM 2925 C C . GLY B 1 39 ? 1.146 -28.531 -4.719 1 97.88 39 GLY B C 1
ATOM 2926 O O . GLY B 1 39 ? 0.851 -28.312 -3.543 1 97.88 39 GLY B O 1
ATOM 2927 N N . VAL B 1 40 ? 2.189 -27.938 -5.402 1 97.25 40 VAL B N 1
ATOM 2928 C CA . VAL B 1 40 ? 3.002 -26.906 -4.758 1 97.25 40 VAL B CA 1
ATOM 2929 C C . VAL B 1 40 ? 3.066 -25.672 -5.648 1 97.25 40 VAL B C 1
ATOM 2931 O O . VAL B 1 40 ? 2.844 -25.75 -6.859 1 97.25 40 VAL B O 1
ATOM 2934 N N . GLU B 1 41 ? 3.197 -24.594 -5.027 1 96.31 41 GLU B N 1
ATOM 2935 C CA . GLU B 1 41 ? 3.531 -23.328 -5.691 1 96.31 41 GLU B CA 1
ATOM 2936 C C . GLU B 1 41 ? 4.941 -22.875 -5.332 1 96.31 41 GLU B C 1
ATOM 2938 O O . GLU B 1 41 ? 5.25 -22.656 -4.16 1 96.31 41 GLU B O 1
ATOM 2943 N N . CYS B 1 42 ? 5.789 -22.781 -6.34 1 92.75 42 CYS B N 1
ATOM 2944 C CA . CYS B 1 42 ? 7.133 -22.266 -6.109 1 92.75 42 CYS B CA 1
ATOM 2945 C C . CYS B 1 42 ? 7.715 -21.672 -7.387 1 92.75 42 CYS B C 1
ATOM 2947 O O . CYS B 1 42 ? 7.266 -21.984 -8.484 1 92.75 42 CYS B O 1
ATOM 2949 N N . SER B 1 43 ? 8.711 -20.859 -7.203 1 90.06 43 SER B N 1
ATOM 2950 C CA . SER B 1 43 ? 9.305 -20.141 -8.32 1 90.06 43 SER B CA 1
ATOM 2951 C C . SER B 1 43 ? 10.047 -21.078 -9.266 1 90.06 43 SER B C 1
ATOM 2953 O O . SER B 1 43 ? 10.477 -22.156 -8.859 1 90.06 43 SER B O 1
ATOM 2955 N N . VAL B 1 44 ? 10.195 -20.625 -10.438 1 91.56 44 VAL B N 1
ATOM 2956 C CA . VAL B 1 44 ? 10.938 -21.359 -11.453 1 91.56 44 VAL B CA 1
ATOM 2957 C C . VAL B 1 44 ? 12.391 -21.547 -11 1 91.56 44 VAL B C 1
ATOM 2959 O O . VAL B 1 44 ? 12.961 -22.625 -11.148 1 91.56 44 VAL B O 1
ATOM 2962 N N . LYS B 1 45 ? 12.922 -20.547 -10.406 1 88.5 45 LYS B N 1
ATOM 2963 C CA . LYS B 1 45 ? 14.297 -20.641 -9.914 1 88.5 45 LYS B CA 1
ATOM 2964 C C . LYS B 1 45 ? 14.445 -21.766 -8.891 1 88.5 45 LYS B C 1
ATOM 2966 O O . LYS B 1 45 ? 15.375 -22.562 -8.977 1 88.5 45 LYS B O 1
ATOM 2971 N N . LEU B 1 46 ? 13.57 -21.766 -7.93 1 88 46 LEU B N 1
ATOM 2972 C CA . LEU B 1 46 ? 13.633 -22.812 -6.91 1 88 46 LEU B CA 1
ATOM 2973 C C . LEU B 1 46 ? 13.492 -24.203 -7.535 1 88 46 LEU B C 1
ATOM 2975 O O . LEU B 1 46 ? 14.219 -25.125 -7.168 1 88 46 LEU B O 1
ATOM 2979 N N . ALA B 1 47 ? 12.594 -24.344 -8.484 1 91.75 47 ALA B N 1
ATOM 2980 C CA . ALA B 1 47 ? 12.383 -25.625 -9.156 1 91.75 47 ALA B CA 1
ATOM 2981 C C . ALA B 1 47 ? 13.648 -26.078 -9.875 1 91.75 47 ALA B C 1
ATOM 2983 O O . ALA B 1 47 ? 13.922 -27.281 -9.945 1 91.75 47 ALA B O 1
ATOM 2984 N N . TYR B 1 48 ? 14.414 -25.125 -10.367 1 90.75 48 TYR B N 1
ATOM 2985 C CA . TYR B 1 48 ? 15.625 -25.453 -11.117 1 90.75 48 TYR B CA 1
ATOM 2986 C C . TYR B 1 48 ? 16.797 -25.688 -10.172 1 90.75 48 TYR B C 1
ATOM 2988 O O . TYR B 1 48 ? 17.719 -26.438 -10.508 1 90.75 48 TYR B O 1
ATOM 2996 N N . THR B 1 49 ? 16.781 -25.078 -9.008 1 87.12 49 THR B N 1
ATOM 2997 C CA . THR B 1 49 ? 18 -25.031 -8.211 1 87.12 49 THR B CA 1
ATOM 2998 C C . THR B 1 49 ? 17.938 -26.062 -7.09 1 87.12 49 THR B C 1
ATOM 3000 O O . THR B 1 49 ? 18.984 -26.531 -6.613 1 87.12 49 THR B O 1
ATOM 3003 N N . VAL B 1 50 ? 16.766 -26.391 -6.629 1 86.94 50 VAL B N 1
ATOM 3004 C CA . VAL B 1 50 ? 16.672 -27.375 -5.559 1 86.94 50 VAL B CA 1
ATOM 3005 C C . VAL B 1 50 ? 16.828 -28.781 -6.133 1 86.94 50 VAL B C 1
ATOM 3007 O O . VAL B 1 50 ? 16.188 -29.125 -7.133 1 86.94 50 VAL B O 1
ATOM 3010 N N . LYS B 1 51 ? 17.609 -29.594 -5.555 1 87.75 51 LYS B N 1
ATOM 3011 C CA . LYS B 1 51 ? 17.922 -30.922 -6.059 1 87.75 51 LYS B CA 1
ATOM 3012 C C . LYS B 1 51 ? 16.719 -31.859 -5.938 1 87.75 51 LYS B C 1
ATOM 3014 O O . LYS B 1 51 ? 16.094 -31.938 -4.875 1 87.75 51 LYS B O 1
ATOM 3019 N N . GLY B 1 52 ? 16.359 -32.5 -7.137 1 91.81 52 GLY B N 1
ATOM 3020 C CA . GLY B 1 52 ? 15.391 -33.562 -7.113 1 91.81 52 GLY B CA 1
ATOM 3021 C C . GLY B 1 52 ? 13.961 -33.062 -7.297 1 91.81 52 GLY B C 1
ATOM 3022 O O . GLY B 1 52 ? 13.016 -33.844 -7.152 1 91.81 52 GLY B O 1
ATOM 3023 N N . PHE B 1 53 ? 13.805 -31.844 -7.633 1 94.56 53 PHE B N 1
ATOM 3024 C CA . PHE B 1 53 ? 12.469 -31.266 -7.703 1 94.56 53 PHE B CA 1
ATOM 3025 C C . PHE B 1 53 ? 11.578 -32.062 -8.633 1 94.56 53 PHE B C 1
ATOM 3027 O O . PHE B 1 53 ? 10.539 -32.594 -8.211 1 94.56 53 PHE B O 1
ATOM 3034 N N . VAL B 1 54 ? 11.961 -32.312 -9.867 1 96.31 54 VAL B N 1
ATOM 3035 C CA . VAL B 1 54 ? 11.148 -32.969 -10.875 1 96.31 54 VAL B CA 1
ATOM 3036 C C . VAL B 1 54 ? 10.906 -34.438 -10.453 1 96.31 54 VAL B C 1
ATOM 3038 O O . VAL B 1 54 ? 9.781 -34.938 -10.523 1 96.31 54 VAL B O 1
ATOM 3041 N N . GLU B 1 55 ? 11.93 -35.062 -9.984 1 96.06 55 GLU B N 1
ATOM 3042 C CA . GLU B 1 55 ? 11.844 -36.438 -9.578 1 96.06 55 GLU B CA 1
ATOM 3043 C C . GLU B 1 55 ? 10.844 -36.625 -8.438 1 96.06 55 GLU B C 1
ATOM 3045 O O . GLU B 1 55 ? 9.992 -37.531 -8.492 1 96.06 55 GLU B O 1
ATOM 3050 N N . TYR B 1 56 ? 10.977 -35.781 -7.441 1 94.88 56 TYR B N 1
ATOM 3051 C CA . TYR B 1 56 ? 10.102 -35.906 -6.285 1 94.88 56 TYR B CA 1
ATOM 3052 C C . TYR B 1 56 ? 8.664 -35.531 -6.656 1 94.88 56 TYR B C 1
ATOM 3054 O O . TYR B 1 56 ? 7.719 -36.188 -6.188 1 94.88 56 TYR B O 1
ATOM 3062 N N . MET B 1 57 ? 8.477 -34.5 -7.484 1 96.69 57 MET B N 1
ATOM 3063 C CA . MET B 1 57 ? 7.141 -34.125 -7.941 1 96.69 57 MET B CA 1
ATOM 3064 C C . MET B 1 57 ? 6.461 -35.281 -8.68 1 96.69 57 MET B C 1
ATOM 3066 O O . MET B 1 57 ? 5.273 -35.531 -8.477 1 96.69 57 MET B O 1
ATOM 3070 N N . ARG B 1 58 ? 7.191 -36 -9.516 1 95.69 58 ARG B N 1
ATOM 3071 C CA . ARG B 1 58 ? 6.676 -37.125 -10.266 1 95.69 58 ARG B CA 1
ATOM 3072 C C . ARG B 1 58 ? 6.332 -38.281 -9.344 1 95.69 58 ARG B C 1
ATOM 3074 O O . ARG B 1 58 ? 5.254 -38.875 -9.445 1 95.69 58 ARG B O 1
ATOM 3081 N N . GLU B 1 59 ? 7.266 -38.562 -8.477 1 96.06 59 GLU B N 1
ATOM 3082 C CA . GLU B 1 59 ? 7.098 -39.656 -7.562 1 96.06 59 GLU B CA 1
ATOM 3083 C C . GLU B 1 59 ? 5.848 -39.5 -6.703 1 96.06 59 GLU B C 1
ATOM 3085 O O . GLU B 1 59 ? 5.113 -40.469 -6.461 1 96.06 59 GLU B O 1
ATOM 3090 N N . LEU B 1 60 ? 5.629 -38.312 -6.266 1 96.56 60 LEU B N 1
ATOM 3091 C CA . LEU B 1 60 ? 4.527 -38.062 -5.344 1 96.56 60 LEU B CA 1
ATOM 3092 C C . LEU B 1 60 ? 3.281 -37.625 -6.098 1 96.56 60 LEU B C 1
ATOM 3094 O O . LEU B 1 60 ? 2.246 -37.344 -5.484 1 96.56 60 LEU B O 1
ATOM 3098 N N . ASP B 1 61 ? 3.355 -37.5 -7.434 1 96.88 61 ASP B N 1
ATOM 3099 C CA . ASP B 1 61 ? 2.244 -37.156 -8.312 1 96.88 61 ASP B CA 1
ATOM 3100 C C . ASP B 1 61 ? 1.646 -35.812 -7.902 1 96.88 61 ASP B C 1
ATOM 3102 O O . ASP B 1 61 ? 0.434 -35.688 -7.699 1 96.88 61 ASP B O 1
ATOM 3106 N N . LEU B 1 62 ? 2.506 -34.781 -7.754 1 97.62 62 LEU B N 1
ATOM 3107 C CA . LEU B 1 62 ? 2.084 -33.469 -7.332 1 97.62 62 LEU B CA 1
ATOM 3108 C C . LEU B 1 62 ? 1.971 -32.531 -8.531 1 97.62 62 LEU B C 1
ATOM 3110 O O . LEU B 1 62 ? 2.662 -32.719 -9.531 1 97.62 62 LEU B O 1
ATOM 3114 N N . LEU B 1 63 ? 1.027 -31.578 -8.422 1 97.44 63 LEU B N 1
ATOM 3115 C CA . LEU B 1 63 ? 0.841 -30.531 -9.414 1 97.44 63 LEU B CA 1
ATOM 3116 C C . LEU B 1 63 ? 1.705 -29.312 -9.078 1 97.44 63 LEU B C 1
ATOM 3118 O O . LEU B 1 63 ? 2.15 -29.156 -7.945 1 97.44 63 LEU B O 1
ATOM 3122 N N . TRP B 1 64 ? 1.942 -28.453 -10.141 1 97.69 64 TRP B N 1
ATOM 3123 C CA . TRP B 1 64 ? 2.805 -27.297 -9.945 1 97.69 64 TRP B CA 1
ATOM 3124 C C . TRP B 1 64 ? 2.115 -26.016 -10.422 1 97.69 64 TRP B C 1
ATOM 3126 O O . TRP B 1 64 ? 1.517 -26 -11.5 1 97.69 64 TRP B O 1
ATOM 3136 N N . VAL B 1 65 ? 1.991 -25.062 -9.57 1 97.31 65 VAL B N 1
ATOM 3137 C CA . VAL B 1 65 ? 1.767 -23.672 -9.945 1 97.31 65 VAL B CA 1
ATOM 3138 C C . VAL B 1 65 ? 3.102 -22.938 -10.023 1 97.31 65 VAL B C 1
ATOM 3140 O O . VAL B 1 65 ? 3.867 -22.922 -9.055 1 97.31 65 VAL B O 1
ATOM 3143 N N . ALA B 1 66 ? 3.35 -22.297 -11.156 1 94.06 66 ALA B N 1
ATOM 3144 C CA . ALA B 1 66 ? 4.66 -21.703 -11.391 1 94.06 66 ALA B CA 1
ATOM 3145 C C . ALA B 1 66 ? 4.582 -20.188 -11.359 1 94.06 66 ALA B C 1
ATOM 3147 O O . ALA B 1 66 ? 4.195 -19.547 -12.352 1 94.06 66 ALA B O 1
ATOM 3148 N N . PRO B 1 67 ? 5.02 -19.609 -10.289 1 89.81 67 PRO B N 1
ATOM 3149 C CA . PRO B 1 67 ? 5.203 -18.156 -10.336 1 89.81 67 PRO B CA 1
ATOM 3150 C C . PRO B 1 67 ? 6.328 -17.734 -11.281 1 89.81 67 PRO B C 1
ATOM 3152 O O . PRO B 1 67 ? 7.426 -18.297 -11.227 1 89.81 67 PRO B O 1
ATOM 3155 N N . ILE B 1 68 ? 5.984 -16.844 -12.141 1 88.81 68 ILE B N 1
ATOM 3156 C CA . ILE B 1 68 ? 6.938 -16.281 -13.086 1 88.81 68 ILE B CA 1
ATOM 3157 C C . ILE B 1 68 ? 7.398 -14.906 -12.586 1 88.81 68 ILE B C 1
ATOM 3159 O O . ILE B 1 68 ? 6.664 -13.922 -12.695 1 88.81 68 ILE B O 1
ATOM 3163 N N . VAL B 1 69 ? 8.602 -14.867 -12.055 1 84 69 VAL B N 1
ATOM 3164 C CA . VAL B 1 69 ? 9.203 -13.656 -11.5 1 84 69 VAL B CA 1
ATOM 3165 C C . VAL B 1 69 ? 10.398 -13.242 -12.359 1 84 69 VAL B C 1
ATOM 3167 O O . VAL B 1 69 ? 11.477 -13.836 -12.258 1 84 69 VAL B O 1
ATOM 3170 N N . PHE B 1 70 ? 10.25 -12.133 -13.148 1 78.06 70 PHE B N 1
ATOM 3171 C CA . PHE B 1 70 ? 11.258 -11.828 -14.156 1 78.06 70 PHE B CA 1
ATOM 3172 C C . PHE B 1 70 ? 11.711 -10.383 -14.047 1 78.06 70 PHE B C 1
ATOM 3174 O O . PHE B 1 70 ? 12.602 -9.945 -14.789 1 78.06 70 PHE B O 1
ATOM 3181 N N . SER B 1 71 ? 11.164 -9.352 -13.477 1 71.94 71 SER B N 1
ATOM 3182 C CA . SER B 1 71 ? 11.516 -7.934 -13.484 1 71.94 71 SER B CA 1
ATOM 3183 C C . SER B 1 71 ? 11.805 -7.43 -12.078 1 71.94 71 SER B C 1
ATOM 3185 O O . SER B 1 71 ? 12.312 -6.32 -11.898 1 71.94 71 SER B O 1
ATOM 3187 N N . SER B 1 72 ? 11.75 -7.605 -11.07 1 62.91 72 SER B N 1
ATOM 3188 C CA . SER B 1 72 ? 11.969 -6.996 -9.758 1 62.91 72 SER B CA 1
ATOM 3189 C C . SER B 1 72 ? 12.812 -7.895 -8.859 1 62.91 72 SER B C 1
ATOM 3191 O O . SER B 1 72 ? 12.82 -9.117 -9.031 1 62.91 72 SER B O 1
ATOM 3193 N N . GLY B 1 73 ? 14.008 -7.277 -8.383 1 55.25 73 GLY B N 1
ATOM 3194 C CA . GLY B 1 73 ? 15.062 -7.824 -7.543 1 55.25 73 GLY B CA 1
ATOM 3195 C C . GLY B 1 73 ? 14.555 -8.828 -6.523 1 55.25 73 GLY B C 1
ATOM 3196 O O . GLY B 1 73 ? 13.43 -9.328 -6.645 1 55.25 73 GLY B O 1
ATOM 3197 N N . PRO B 1 74 ? 15.508 -8.789 -5.48 1 51.69 74 PRO B N 1
ATOM 3198 C CA . PRO B 1 74 ? 15.32 -9.891 -4.535 1 51.69 74 PRO B CA 1
ATOM 3199 C C . PRO B 1 74 ? 13.969 -9.828 -3.816 1 51.69 74 PRO B C 1
ATOM 3201 O O . PRO B 1 74 ? 13.469 -8.742 -3.529 1 51.69 74 PRO B O 1
ATOM 3204 N N . ILE B 1 75 ? 13.227 -10.734 -4.145 1 52.28 75 ILE B N 1
ATOM 3205 C CA . ILE B 1 75 ? 12.133 -11 -3.223 1 52.28 75 ILE B CA 1
ATOM 3206 C C . ILE B 1 75 ? 12.664 -11.688 -1.969 1 52.28 75 ILE B C 1
ATOM 3208 O O . ILE B 1 75 ? 13.289 -12.742 -2.053 1 52.28 75 ILE B O 1
ATOM 3212 N N . ASP B 1 76 ? 12.484 -11.016 -0.928 1 48.88 76 ASP B N 1
ATOM 3213 C CA . ASP B 1 76 ? 12.906 -11.539 0.367 1 48.88 76 ASP B CA 1
ATOM 3214 C C . ASP B 1 76 ? 14.406 -11.797 0.39 1 48.88 76 ASP B C 1
ATOM 3216 O O . ASP B 1 76 ? 14.859 -12.844 0.868 1 48.88 76 ASP B O 1
ATOM 3220 N N . GLY B 1 77 ? 15.164 -10.883 -0.28 1 53.47 77 GLY B N 1
ATOM 3221 C CA . GLY B 1 77 ? 16.609 -11.031 -0.251 1 53.47 77 GLY B CA 1
ATOM 3222 C C . GLY B 1 77 ? 17.125 -12.07 -1.236 1 53.47 77 GLY B C 1
ATOM 3223 O O . GLY B 1 77 ? 18.328 -12.297 -1.337 1 53.47 77 GLY B O 1
ATOM 3224 N N . CYS B 1 78 ? 16.219 -12.703 -1.903 1 58 78 CYS B N 1
ATOM 3225 C CA . CYS B 1 78 ? 16.641 -13.742 -2.832 1 58 78 CYS B CA 1
ATOM 3226 C C . CYS B 1 78 ? 16.531 -13.266 -4.273 1 58 78 CYS B C 1
ATOM 3228 O O . CYS B 1 78 ? 15.57 -12.57 -4.633 1 58 78 CYS B O 1
ATOM 3230 N N . ASP B 1 79 ? 17.562 -13.523 -4.945 1 67.38 79 ASP B N 1
ATOM 3231 C CA . ASP B 1 79 ? 17.578 -13.289 -6.387 1 67.38 79 ASP B CA 1
ATOM 3232 C C . ASP B 1 79 ? 16.672 -14.281 -7.109 1 67.38 79 ASP B C 1
ATOM 3234 O O . ASP B 1 79 ? 16.922 -15.492 -7.094 1 67.38 79 ASP B O 1
ATOM 3238 N N . PRO B 1 80 ? 15.625 -13.766 -7.738 1 73.12 80 PRO B N 1
ATOM 3239 C CA . PRO B 1 80 ? 14.68 -14.695 -8.359 1 73.12 80 PRO B CA 1
ATOM 3240 C C . PRO B 1 80 ? 15.117 -15.133 -9.75 1 73.12 80 PRO B C 1
ATOM 3242 O O . PRO B 1 80 ? 14.43 -15.945 -10.391 1 73.12 80 PRO B O 1
ATOM 3245 N N . PHE B 1 81 ? 16.312 -14.75 -10.102 1 80.25 81 PHE B N 1
ATOM 3246 C CA . PHE B 1 81 ? 16.703 -14.961 -11.492 1 80.25 81 PHE B CA 1
ATOM 3247 C C . PHE B 1 81 ? 17.625 -16.156 -11.609 1 80.25 81 PHE B C 1
ATOM 3249 O O . PHE B 1 81 ? 18.469 -16.391 -10.742 1 80.25 81 PHE B O 1
ATOM 3256 N N . ILE B 1 82 ? 17.406 -16.906 -12.656 1 84.81 82 ILE B N 1
ATOM 3257 C CA . ILE B 1 82 ? 18.344 -17.969 -13.039 1 84.81 82 ILE B CA 1
ATOM 3258 C C . ILE B 1 82 ? 19.5 -17.359 -13.828 1 84.81 82 ILE B C 1
ATOM 3260 O O . ILE B 1 82 ? 19.297 -16.547 -14.727 1 84.81 82 ILE B O 1
ATOM 3264 N N . ASP B 1 83 ? 20.672 -17.828 -13.516 1 85.31 83 ASP B N 1
ATOM 3265 C CA . ASP B 1 83 ? 21.875 -17.281 -14.148 1 85.31 83 ASP B CA 1
ATOM 3266 C C . ASP B 1 83 ? 21.797 -17.438 -15.672 1 85.31 83 ASP B C 1
ATOM 3268 O O . ASP B 1 83 ? 21.453 -18.516 -16.172 1 85.31 83 ASP B O 1
ATOM 3272 N N . GLY B 1 84 ? 22.062 -16.312 -16.344 1 88.56 84 GLY B N 1
ATOM 3273 C CA . GLY B 1 84 ? 22.094 -16.328 -17.797 1 88.56 84 GLY B CA 1
ATOM 3274 C C . GLY B 1 84 ? 20.766 -16.016 -18.438 1 88.56 84 GLY B C 1
ATOM 3275 O O . GLY B 1 84 ? 20.688 -15.766 -19.656 1 88.56 84 GLY B O 1
ATOM 3276 N N . ASP B 1 85 ? 19.766 -15.984 -17.656 1 90.94 85 ASP B N 1
ATOM 3277 C CA . ASP B 1 85 ? 18.438 -15.719 -18.203 1 90.94 85 ASP B CA 1
ATOM 3278 C C . ASP B 1 85 ? 18.234 -14.227 -18.469 1 90.94 85 ASP B C 1
ATOM 3280 O O . ASP B 1 85 ? 18.922 -13.391 -17.859 1 90.94 85 ASP B O 1
ATOM 3284 N N . LEU B 1 86 ? 17.312 -13.93 -19.453 1 91.69 86 LEU B N 1
ATOM 3285 C CA . LEU B 1 86 ? 16.906 -12.539 -19.641 1 91.69 86 LEU B CA 1
ATOM 3286 C C . LEU B 1 86 ? 16.203 -12 -18.406 1 91.69 86 LEU B C 1
ATOM 3288 O O . LEU B 1 86 ? 15.453 -12.719 -17.734 1 91.69 86 LEU B O 1
ATOM 3292 N N . ARG B 1 87 ? 16.562 -10.758 -18.141 1 87.75 87 ARG B N 1
ATOM 3293 C CA . ARG B 1 87 ? 16.031 -10.102 -16.953 1 87.75 87 ARG B CA 1
ATOM 3294 C C . ARG B 1 87 ? 15.398 -8.758 -17.312 1 87.75 87 ARG B C 1
ATOM 3296 O O . ARG B 1 87 ? 15.766 -8.141 -18.312 1 87.75 87 ARG B O 1
ATOM 3303 N N . ALA B 1 88 ? 14.398 -8.383 -16.516 1 90.06 88 ALA B N 1
ATOM 3304 C CA . ALA B 1 88 ? 13.828 -7.039 -16.578 1 90.06 88 ALA B CA 1
ATOM 3305 C C . ALA B 1 88 ? 13.852 -6.367 -15.211 1 90.06 88 ALA B C 1
ATOM 3307 O O . ALA B 1 88 ? 14.023 -7.035 -14.188 1 90.06 88 ALA B O 1
ATOM 3308 N N . GLY B 1 89 ? 13.789 -5.039 -15.227 1 84.56 89 GLY B N 1
ATOM 3309 C CA . GLY B 1 89 ? 13.812 -4.281 -13.984 1 84.56 89 GLY B CA 1
ATOM 3310 C C . GLY B 1 89 ? 12.555 -3.459 -13.766 1 84.56 89 GLY B C 1
ATOM 3311 O O . GLY B 1 89 ? 11.633 -3.492 -14.586 1 84.56 89 GLY B O 1
ATOM 3312 N N . PRO B 1 90 ? 12.391 -2.742 -12.531 1 85.19 90 PRO B N 1
ATOM 3313 C CA . PRO B 1 90 ? 11.219 -1.953 -12.148 1 85.19 90 PRO B CA 1
ATOM 3314 C C . PRO B 1 90 ? 10.953 -0.788 -13.102 1 85.19 90 PRO B C 1
ATOM 3316 O O . PRO B 1 90 ? 9.898 -0.161 -13.031 1 85.19 90 PRO B O 1
ATOM 3319 N N . GLY B 1 91 ? 11.641 -0.606 -14.102 1 87.56 91 GLY B N 1
ATOM 3320 C CA . GLY B 1 91 ? 11.461 0.494 -15.039 1 87.56 91 GLY B CA 1
ATOM 3321 C C . GLY B 1 91 ? 11.641 0.083 -16.484 1 87.56 91 GLY B C 1
ATOM 3322 O O . GLY B 1 91 ? 11.594 0.924 -17.391 1 87.56 91 GLY B O 1
ATOM 3323 N N . SER B 1 92 ? 11.766 -1.171 -16.625 1 92.31 92 SER B N 1
ATOM 3324 C CA . SER B 1 92 ? 12.039 -1.655 -17.969 1 92.31 92 SER B CA 1
ATOM 3325 C C . SER B 1 92 ? 10.836 -1.452 -18.891 1 92.31 92 SER B C 1
ATOM 3327 O O . SER B 1 92 ? 9.688 -1.464 -18.422 1 92.31 92 SER B O 1
ATOM 3329 N N . SER B 1 93 ? 11.094 -1.279 -20.172 1 93.81 93 SER B N 1
ATOM 3330 C CA . SER B 1 93 ? 10.039 -1.173 -21.188 1 93.81 93 SER B CA 1
ATOM 3331 C C . SER B 1 93 ? 9.195 -2.441 -21.234 1 93.81 93 SER B C 1
ATOM 3333 O O . SER B 1 93 ? 9.633 -3.502 -20.781 1 93.81 93 SER B O 1
ATOM 3335 N N . TRP B 1 94 ? 7.953 -2.305 -21.797 1 95.62 94 TRP B N 1
ATOM 3336 C CA . TRP B 1 94 ? 7.082 -3.477 -21.859 1 95.62 94 TRP B CA 1
ATOM 3337 C C . TRP B 1 94 ? 7.672 -4.547 -22.766 1 95.62 94 TRP B C 1
ATOM 3339 O O . TRP B 1 94 ? 7.469 -5.742 -22.547 1 95.62 94 TRP B O 1
ATOM 3349 N N . LYS B 1 95 ? 8.531 -4.184 -23.797 1 96.25 95 LYS B N 1
ATOM 3350 C CA . LYS B 1 95 ? 9.172 -5.148 -24.688 1 96.25 95 LYS B CA 1
ATOM 3351 C C . LYS B 1 95 ? 10.234 -5.953 -23.953 1 96.25 95 LYS B C 1
ATOM 3353 O O . LYS B 1 95 ? 10.336 -7.168 -24.125 1 96.25 95 LYS B O 1
ATOM 3358 N N . THR B 1 96 ? 11.031 -5.219 -23.156 1 94.56 96 THR B N 1
ATOM 3359 C CA . THR B 1 96 ? 12.031 -5.902 -22.328 1 94.56 96 THR B CA 1
ATOM 3360 C C . THR B 1 96 ? 11.367 -6.852 -21.344 1 94.56 96 THR B C 1
ATOM 3362 O O . THR B 1 96 ? 11.836 -7.977 -21.141 1 94.56 96 THR B O 1
ATOM 3365 N N . GLN B 1 97 ? 10.312 -6.406 -20.734 1 95.12 97 GLN B N 1
ATOM 3366 C CA . GLN B 1 97 ? 9.523 -7.242 -19.844 1 95.12 97 GLN B CA 1
ATOM 3367 C C . GLN B 1 97 ? 9.016 -8.492 -20.562 1 95.12 97 GLN B C 1
ATOM 3369 O O . GLN B 1 97 ? 9.094 -9.602 -20.016 1 95.12 97 GLN B O 1
ATOM 3374 N N . LEU B 1 98 ? 8.523 -8.305 -21.734 1 97.12 98 LEU B N 1
ATOM 3375 C CA . LEU B 1 98 ? 7.992 -9.422 -22.5 1 97.12 98 LEU B CA 1
ATOM 3376 C C . LEU B 1 98 ? 9.07 -10.453 -22.781 1 97.12 98 LEU B C 1
ATOM 3378 O O . LEU B 1 98 ? 8.852 -11.656 -22.609 1 97.12 98 LEU B O 1
ATOM 3382 N N . SER B 1 99 ? 10.211 -10.008 -23.172 1 96.38 99 SER B N 1
ATOM 3383 C CA . SER B 1 99 ? 11.305 -10.914 -23.5 1 96.38 99 SER B CA 1
ATOM 3384 C C . SER B 1 99 ? 11.742 -11.727 -22.281 1 96.38 99 SER B C 1
ATOM 3386 O O . SER B 1 99 ? 11.969 -12.938 -22.391 1 96.38 99 SER B O 1
ATOM 3388 N N . ALA B 1 100 ? 11.867 -11.047 -21.172 1 94.31 100 ALA B N 1
ATOM 3389 C CA . ALA B 1 100 ? 12.25 -11.734 -19.953 1 94.31 100 ALA B CA 1
ATOM 3390 C C . ALA B 1 100 ? 11.18 -12.75 -19.531 1 94.31 100 ALA B C 1
ATOM 3392 O O . ALA B 1 100 ? 11.5 -13.852 -19.078 1 94.31 100 ALA B O 1
ATOM 3393 N N . TRP B 1 101 ? 9.953 -12.352 -19.656 1 95.75 101 TRP B N 1
ATOM 3394 C CA . TRP B 1 101 ? 8.828 -13.227 -19.344 1 95.75 101 TRP B CA 1
ATOM 3395 C C . TRP B 1 101 ? 8.836 -14.469 -20.219 1 95.75 101 TRP B C 1
ATOM 3397 O O . TRP B 1 101 ? 8.719 -15.594 -19.719 1 95.75 101 TRP B O 1
ATOM 3407 N N . GLN B 1 102 ? 9.023 -14.328 -21.547 1 96.75 102 GLN B N 1
ATOM 3408 C CA . GLN B 1 102 ? 9.078 -15.438 -22.484 1 96.75 102 GLN B CA 1
ATOM 3409 C C . GLN B 1 102 ? 10.203 -16.406 -22.141 1 96.75 102 GLN B C 1
ATOM 3411 O O . GLN B 1 102 ? 10.031 -17.625 -22.234 1 96.75 102 GLN B O 1
ATOM 3416 N N . ASN B 1 103 ? 11.242 -15.82 -21.75 1 95.44 103 ASN B N 1
ATOM 3417 C CA . ASN B 1 103 ? 12.375 -16.641 -21.344 1 95.44 103 ASN B CA 1
ATOM 3418 C C . ASN B 1 103 ? 12.008 -17.547 -20.156 1 95.44 103 ASN B C 1
ATOM 3420 O O . ASN B 1 103 ? 12.344 -18.734 -20.156 1 95.44 103 ASN B O 1
ATOM 3424 N N . GLN B 1 104 ? 11.352 -17.031 -19.203 1 94.06 104 GLN B N 1
ATOM 3425 C CA . GLN B 1 104 ? 10.984 -17.812 -18.031 1 94.06 104 GLN B CA 1
ATOM 3426 C C . GLN B 1 104 ? 9.945 -18.891 -18.375 1 94.06 104 GLN B C 1
ATOM 3428 O O . GLN B 1 104 ? 9.984 -20 -17.844 1 94.06 104 GLN B O 1
ATOM 3433 N N . ILE B 1 105 ? 9.016 -18.516 -19.234 1 95.25 105 ILE B N 1
ATOM 3434 C CA . ILE B 1 105 ? 8.047 -19.516 -19.688 1 95.25 105 ILE B CA 1
ATOM 3435 C C . ILE B 1 105 ? 8.773 -20.672 -20.375 1 95.25 105 ILE B C 1
ATOM 3437 O O . ILE B 1 105 ? 8.453 -21.828 -20.141 1 95.25 105 ILE B O 1
ATOM 3441 N N . SER B 1 106 ? 9.727 -20.359 -21.141 1 94.25 106 SER B N 1
ATOM 3442 C CA . SER B 1 106 ? 10.516 -21.391 -21.812 1 94.25 106 SER B CA 1
ATOM 3443 C C . SER B 1 106 ? 11.227 -22.281 -20.797 1 94.25 106 SER B C 1
ATOM 3445 O O . SER B 1 106 ? 11.383 -23.484 -21.031 1 94.25 106 SER B O 1
ATOM 3447 N N . ARG B 1 107 ? 11.68 -21.688 -19.719 1 94.56 107 ARG B N 1
ATOM 3448 C CA . ARG B 1 107 ? 12.281 -22.469 -18.641 1 94.56 107 ARG B CA 1
ATOM 3449 C C . ARG B 1 107 ? 11.281 -23.453 -18.047 1 94.56 107 ARG B C 1
ATOM 3451 O O . ARG B 1 107 ? 11.633 -24.609 -17.766 1 94.56 107 ARG B O 1
ATOM 3458 N N . VAL B 1 108 ? 10.062 -23 -17.844 1 95.5 108 VAL B N 1
ATOM 3459 C CA . VAL B 1 108 ? 9.023 -23.875 -17.312 1 95.5 108 VAL B CA 1
ATOM 3460 C C . VAL B 1 108 ? 8.82 -25.062 -18.234 1 95.5 108 VAL B C 1
ATOM 3462 O O . VAL B 1 108 ? 8.766 -26.219 -17.781 1 95.5 108 VAL B O 1
ATOM 3465 N N . GLU B 1 109 ? 8.828 -24.812 -19.516 1 93.88 109 GLU B N 1
ATOM 3466 C CA . GLU B 1 109 ? 8.602 -25.859 -20.516 1 93.88 109 GLU B CA 1
ATOM 3467 C C . GLU B 1 109 ? 9.742 -26.859 -20.531 1 93.88 109 GLU B C 1
ATOM 3469 O O . GLU B 1 109 ? 9.531 -28.047 -20.812 1 93.88 109 GLU B O 1
ATOM 3474 N N . ARG 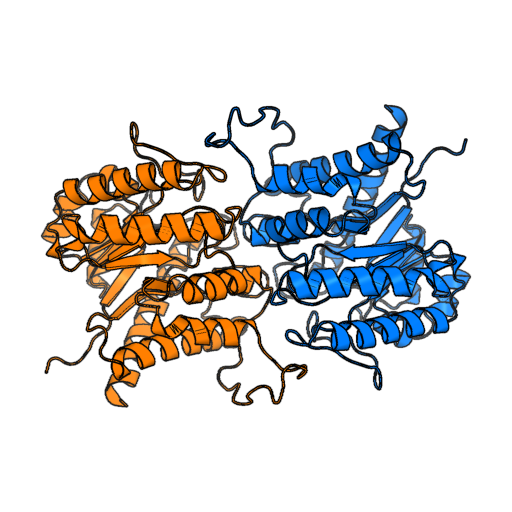B 1 110 ? 10.891 -26.438 -20.141 1 94 110 ARG B N 1
ATOM 3475 C CA . ARG B 1 110 ? 12.086 -27.281 -20.281 1 94 110 ARG B CA 1
ATOM 3476 C C . ARG B 1 110 ? 12.414 -27.969 -18.953 1 94 110 ARG B C 1
ATOM 3478 O O . ARG B 1 110 ? 13.359 -28.75 -18.875 1 94 110 ARG B O 1
ATOM 3485 N N . LEU B 1 111 ? 11.711 -27.672 -17.906 1 94.94 111 LEU B N 1
ATOM 3486 C CA . LEU B 1 111 ? 12.016 -28.156 -16.562 1 94.94 111 LEU B CA 1
ATOM 3487 C C . LEU B 1 111 ? 11.961 -29.688 -16.516 1 94.94 111 LEU B C 1
ATOM 3489 O O . LEU B 1 111 ? 12.633 -30.312 -15.688 1 94.94 111 LEU B O 1
ATOM 3493 N N . GLY B 1 112 ? 11.086 -30.359 -17.328 1 93.62 112 GLY B N 1
ATOM 3494 C CA . GLY B 1 112 ? 10.977 -31.812 -17.375 1 93.62 112 GLY B CA 1
ATOM 3495 C C . GLY B 1 112 ? 9.711 -32.344 -16.734 1 93.62 112 GLY B C 1
ATOM 3496 O O . GLY B 1 112 ? 9.438 -33.531 -16.766 1 93.62 112 GLY B O 1
ATOM 3497 N N . LEU B 1 113 ? 8.953 -31.484 -16.141 1 94.69 113 LEU B N 1
ATOM 3498 C CA . LEU B 1 113 ? 7.641 -31.891 -15.664 1 94.69 113 LEU B CA 1
ATOM 3499 C C . LEU B 1 113 ? 6.648 -32 -16.828 1 94.69 113 LEU B C 1
ATOM 3501 O O . LEU B 1 113 ? 6.652 -31.156 -17.719 1 94.69 113 LEU B O 1
ATOM 3505 N N . PRO B 1 114 ? 5.844 -33.094 -16.859 1 92.56 114 PRO B N 1
ATOM 3506 C CA . PRO B 1 114 ? 4.82 -33.156 -17.906 1 92.56 114 PRO B CA 1
ATOM 3507 C C . PRO B 1 114 ? 3.881 -31.938 -17.891 1 92.56 114 PRO B C 1
ATOM 3509 O O . PRO B 1 114 ? 3.52 -31.453 -16.812 1 92.56 114 PRO B O 1
ATOM 3512 N N . PRO B 1 115 ? 3.523 -31.453 -19.047 1 91.25 115 PRO B N 1
ATOM 3513 C CA . PRO B 1 115 ? 2.639 -30.281 -19.125 1 91.25 115 PRO B CA 1
ATOM 3514 C C . PRO B 1 115 ? 1.351 -30.469 -18.328 1 91.25 115 PRO B C 1
ATOM 3516 O O . PRO B 1 115 ? 0.798 -29.5 -17.812 1 91.25 115 PRO B O 1
ATOM 3519 N N . SER B 1 116 ? 0.896 -31.719 -18.203 1 91.62 116 SER B N 1
ATOM 3520 C CA . SER B 1 116 ? -0.34 -32 -17.484 1 91.62 116 SER B CA 1
ATOM 3521 C C . SER B 1 116 ? -0.181 -31.734 -15.984 1 91.62 116 SER B C 1
ATOM 3523 O O . SER B 1 116 ? -1.17 -31.656 -15.258 1 91.62 116 SER B O 1
ATOM 3525 N N . LYS B 1 117 ? 1.085 -31.578 -15.531 1 95.12 117 LYS B N 1
ATOM 3526 C CA . LYS B 1 117 ? 1.344 -31.359 -14.109 1 95.12 117 LYS B CA 1
ATOM 3527 C C . LYS B 1 117 ? 1.483 -29.875 -13.805 1 95.12 117 LYS B C 1
ATOM 3529 O O . LYS B 1 117 ? 1.547 -29.469 -12.641 1 95.12 117 LYS B O 1
ATOM 3534 N N . ILE B 1 118 ? 1.502 -29.062 -14.852 1 95.81 118 ILE B N 1
ATOM 3535 C CA . ILE B 1 118 ? 1.546 -27.625 -14.695 1 95.81 118 ILE B CA 1
ATOM 3536 C C . ILE B 1 118 ? 0.131 -27.047 -14.766 1 95.81 118 ILE B C 1
ATOM 3538 O O . ILE B 1 118 ? -0.464 -26.984 -15.852 1 95.81 118 ILE B O 1
ATOM 3542 N N . THR B 1 119 ? -0.428 -26.641 -13.656 1 95.12 119 THR B N 1
ATOM 3543 C CA . THR B 1 119 ? -1.827 -26.25 -13.57 1 95.12 119 THR B CA 1
ATOM 3544 C C . THR B 1 119 ? -2.008 -24.812 -14.07 1 95.12 119 THR B C 1
ATOM 3546 O O . THR B 1 119 ? -2.926 -24.531 -14.844 1 95.12 119 THR B O 1
ATOM 3549 N N . LEU B 1 120 ? -1.21 -23.953 -13.562 1 95.44 120 LEU B N 1
ATOM 3550 C CA . LEU B 1 120 ? -1.318 -22.562 -13.984 1 95.44 120 LEU B CA 1
ATOM 3551 C C . LEU B 1 120 ? 0.024 -21.844 -13.859 1 95.44 120 LEU B C 1
ATOM 3553 O O . LEU B 1 120 ? 0.9 -22.297 -13.117 1 95.44 120 LEU B O 1
ATOM 3557 N N . ILE B 1 121 ? 0.17 -20.828 -14.703 1 96.62 121 ILE B N 1
ATOM 3558 C CA . ILE B 1 121 ? 1.246 -19.844 -14.641 1 96.62 121 ILE B CA 1
ATOM 3559 C C . ILE B 1 121 ? 0.777 -18.609 -13.859 1 96.62 121 ILE B C 1
ATOM 3561 O O . ILE B 1 121 ? -0.232 -18 -14.203 1 96.62 121 ILE B O 1
ATOM 3565 N N . ASN B 1 122 ? 1.424 -18.359 -12.734 1 97.06 122 ASN B N 1
ATOM 3566 C CA . ASN B 1 122 ? 1.179 -17.141 -11.961 1 97.06 122 ASN B CA 1
ATOM 3567 C C . ASN B 1 122 ? 2.17 -16.031 -12.328 1 97.06 122 ASN B C 1
ATOM 3569 O O . ASN B 1 122 ? 3.266 -15.977 -11.773 1 97.06 122 ASN B O 1
ATOM 3573 N N . SER B 1 123 ? 1.743 -15.172 -13.156 1 96.62 123 SER B N 1
ATOM 3574 C CA . SER B 1 123 ? 2.664 -14.188 -13.719 1 96.62 123 SER B CA 1
ATOM 3575 C C . SER B 1 123 ? 2.742 -12.945 -12.836 1 96.62 123 SER B C 1
ATOM 3577 O O . SER B 1 123 ? 1.725 -12.312 -12.562 1 96.62 123 SER B O 1
ATOM 3579 N N . PHE B 1 124 ? 3.922 -12.594 -12.391 1 94.38 124 PHE B N 1
ATOM 3580 C CA . PHE B 1 124 ? 4.219 -11.312 -11.773 1 94.38 124 PHE B CA 1
ATOM 3581 C C . PHE B 1 124 ? 4.496 -10.25 -12.828 1 94.38 124 PHE B C 1
ATOM 3583 O O . PHE B 1 124 ? 5.637 -9.805 -12.992 1 94.38 124 PHE B O 1
ATOM 3590 N N . SER B 1 125 ? 3.51 -9.805 -13.398 1 96.31 125 SER B N 1
ATOM 3591 C CA . SER B 1 125 ? 3.619 -9.117 -14.68 1 96.31 125 SER B CA 1
ATOM 3592 C C . SER B 1 125 ? 3.98 -7.652 -14.492 1 96.31 125 SER B C 1
ATOM 3594 O O . SER B 1 125 ? 3.328 -6.938 -13.734 1 96.31 125 SER B O 1
ATOM 3596 N N . GLY B 1 126 ? 5.062 -7.25 -15.211 1 94.88 126 GLY B N 1
ATOM 3597 C CA . GLY B 1 126 ? 5.449 -5.855 -15.336 1 94.88 126 GLY B CA 1
ATOM 3598 C C . GLY B 1 126 ? 5.898 -5.238 -14.023 1 94.88 126 GLY B C 1
ATOM 3599 O O . GLY B 1 126 ? 6.629 -5.867 -13.258 1 94.88 126 GLY B O 1
ATOM 3600 N N . HIS B 1 127 ? 5.605 -3.928 -13.883 1 94.44 127 HIS B N 1
ATOM 3601 C CA . HIS B 1 127 ? 5.918 -3.16 -12.688 1 94.44 127 HIS B CA 1
ATOM 3602 C C . HIS B 1 127 ? 4.883 -2.07 -12.438 1 94.44 127 HIS B C 1
ATOM 3604 O O . HIS B 1 127 ? 4.121 -1.717 -13.344 1 94.44 127 HIS B O 1
ATOM 3610 N N . ASP B 1 128 ? 4.883 -1.579 -11.25 1 96.12 128 ASP B N 1
ATOM 3611 C CA . ASP B 1 128 ? 3.785 -0.717 -10.82 1 96.12 128 ASP B CA 1
ATOM 3612 C C . ASP B 1 128 ? 3.953 0.7 -11.359 1 96.12 128 ASP B C 1
ATOM 3614 O O . ASP B 1 128 ? 2.994 1.473 -11.398 1 96.12 128 ASP B O 1
ATOM 3618 N N . ALA B 1 129 ? 5.094 1.083 -11.875 1 94.31 129 ALA B N 1
ATOM 3619 C CA . ALA B 1 129 ? 5.32 2.42 -12.422 1 94.31 129 ALA B CA 1
ATOM 3620 C C . ALA B 1 129 ? 5.008 2.463 -13.914 1 94.31 129 ALA B C 1
ATOM 3622 O O . ALA B 1 129 ? 5.176 3.5 -14.555 1 94.31 129 ALA B O 1
ATOM 3623 N N . MET B 1 130 ? 4.59 1.365 -14.469 1 95.19 130 MET B N 1
ATOM 3624 C CA . MET B 1 130 ? 4.34 1.286 -15.906 1 95.19 130 MET B CA 1
ATOM 3625 C C . MET B 1 130 ? 3.115 2.107 -16.297 1 95.19 130 MET B C 1
ATOM 3627 O O . MET B 1 130 ? 2.09 2.059 -15.609 1 95.19 130 MET B O 1
ATOM 3631 N N . GLU B 1 131 ? 3.279 2.832 -17.359 1 95.25 131 GLU B N 1
ATOM 3632 C CA . GLU B 1 131 ? 2.133 3.574 -17.875 1 95.25 131 GLU B CA 1
ATOM 3633 C C . GLU B 1 131 ? 1.036 2.631 -18.359 1 95.25 131 GLU B C 1
ATOM 3635 O O . GLU B 1 131 ? 1.323 1.529 -18.844 1 95.25 131 GLU B O 1
ATOM 3640 N N . HIS B 1 132 ? -0.209 3.113 -18.297 1 97.25 132 HIS B N 1
ATOM 3641 C CA . HIS B 1 132 ? -1.375 2.287 -18.594 1 97.25 132 HIS B CA 1
ATOM 3642 C C . HIS B 1 132 ? -1.285 1.685 -19.984 1 97.25 132 HIS B C 1
ATOM 3644 O O . HIS B 1 132 ? -1.502 0.483 -20.172 1 97.25 132 HIS B O 1
ATOM 3650 N N . ALA B 1 133 ? -0.933 2.484 -20.969 1 98.06 133 ALA B N 1
ATOM 3651 C CA . ALA B 1 133 ? -0.877 2.008 -22.359 1 98.06 133 ALA B CA 1
ATOM 3652 C C . ALA B 1 133 ? 0.169 0.909 -22.516 1 98.06 133 ALA B C 1
ATOM 3654 O O . ALA B 1 133 ? -0.06 -0.078 -23.219 1 98.06 133 ALA B O 1
ATOM 3655 N N . ASP B 1 134 ? 1.3 1.076 -21.875 1 97.62 134 ASP B N 1
ATOM 3656 C CA . ASP B 1 134 ? 2.361 0.074 -21.922 1 97.62 134 ASP B CA 1
ATOM 3657 C C . ASP B 1 134 ? 1.929 -1.217 -21.219 1 97.62 134 ASP B C 1
ATOM 3659 O O . ASP B 1 134 ? 2.225 -2.312 -21.703 1 97.62 134 ASP B O 1
ATOM 3663 N N . ALA B 1 135 ? 1.259 -1.076 -20.125 1 98.31 135 ALA B N 1
ATOM 3664 C CA . ALA B 1 135 ? 0.76 -2.244 -19.406 1 98.31 135 ALA B CA 1
ATOM 3665 C C . ALA B 1 135 ? -0.207 -3.049 -20.266 1 98.31 135 ALA B C 1
ATOM 3667 O O . ALA B 1 135 ? -0.11 -4.277 -20.344 1 98.31 135 ALA B O 1
ATOM 3668 N N . VAL B 1 136 ? -1.116 -2.336 -20.891 1 98.81 136 VAL B N 1
ATOM 3669 C CA . VAL B 1 136 ? -2.09 -2.98 -21.766 1 98.81 136 VAL B CA 1
ATOM 3670 C C . VAL B 1 136 ? -1.367 -3.689 -22.922 1 98.81 136 VAL B C 1
ATOM 3672 O O . VAL B 1 136 ? -1.676 -4.84 -23.234 1 98.81 136 VAL B O 1
ATOM 3675 N N . SER B 1 137 ? -0.376 -3.051 -23.484 1 98.75 137 SER B N 1
ATOM 3676 C CA . SER B 1 137 ? 0.398 -3.643 -24.578 1 98.75 137 SER B CA 1
ATOM 3677 C C . SER B 1 137 ? 1.121 -4.906 -24.109 1 98.75 137 SER B C 1
ATOM 3679 O O . SER B 1 137 ? 1.109 -5.922 -24.812 1 98.75 137 SER B O 1
ATOM 3681 N N . LEU B 1 138 ? 1.717 -4.848 -22.969 1 98.44 138 LEU B N 1
ATOM 3682 C CA . LEU B 1 138 ? 2.438 -5.996 -22.438 1 98.44 138 LEU B CA 1
ATOM 3683 C C . LEU B 1 138 ? 1.493 -7.172 -22.203 1 98.44 138 LEU B C 1
ATOM 3685 O O . LEU B 1 138 ? 1.763 -8.289 -22.656 1 98.44 138 LEU B O 1
ATOM 3689 N N . LEU B 1 139 ? 0.387 -6.898 -21.547 1 98.75 139 LEU B N 1
ATOM 3690 C CA . LEU B 1 139 ? -0.558 -7.953 -21.188 1 98.75 139 LEU B CA 1
ATOM 3691 C C . LEU B 1 139 ? -1.14 -8.609 -22.438 1 98.75 139 LEU B C 1
ATOM 3693 O O . LEU B 1 139 ? -1.266 -9.828 -22.5 1 98.75 139 LEU B O 1
ATOM 3697 N N . LYS B 1 140 ? -1.465 -7.816 -23.422 1 98.62 140 LYS B N 1
ATOM 3698 C CA . LYS B 1 140 ? -1.983 -8.359 -24.672 1 98.62 140 LYS B CA 1
ATOM 3699 C C . LYS B 1 140 ? -0.922 -9.188 -25.391 1 98.62 140 LYS B C 1
ATOM 3701 O O . LYS B 1 140 ? -1.214 -10.266 -25.922 1 98.62 140 LYS B O 1
ATOM 3706 N N . ALA B 1 141 ? 0.258 -8.695 -25.406 1 98.62 141 ALA B N 1
ATOM 3707 C CA . ALA B 1 141 ? 1.351 -9.43 -26.047 1 98.62 141 ALA B CA 1
ATOM 3708 C C . ALA B 1 141 ? 1.613 -10.758 -25.344 1 98.62 141 ALA B C 1
ATOM 3710 O O . ALA B 1 141 ? 1.855 -11.773 -26 1 98.62 141 ALA B O 1
ATOM 3711 N N . MET B 1 142 ? 1.596 -10.766 -24.047 1 98.25 142 MET B N 1
ATOM 3712 C CA . MET B 1 142 ? 1.79 -11.977 -23.266 1 98.25 142 MET B CA 1
ATOM 3713 C C . MET B 1 142 ? 0.711 -13.008 -23.578 1 98.25 142 MET B C 1
ATOM 3715 O O . MET B 1 142 ? 1.012 -14.188 -23.781 1 98.25 142 MET B O 1
ATOM 3719 N N . GLN B 1 143 ? -0.485 -12.555 -23.594 1 97.44 143 GLN B N 1
ATOM 3720 C CA . GLN B 1 143 ? -1.605 -13.445 -23.859 1 97.44 143 GLN B CA 1
ATOM 3721 C C . GLN B 1 143 ? -1.482 -14.07 -25.25 1 97.44 143 GLN B C 1
ATOM 3723 O O . GLN B 1 143 ? -1.656 -15.273 -25.422 1 97.44 143 GLN B O 1
ATOM 3728 N N . ASP B 1 144 ? -1.176 -13.273 -26.203 1 97.38 144 ASP B N 1
ATOM 3729 C CA . ASP B 1 144 ? -1.054 -13.75 -27.578 1 97.38 144 ASP B CA 1
ATOM 3730 C C . ASP B 1 144 ? 0.087 -14.758 -27.719 1 97.38 144 ASP B C 1
ATOM 3732 O O . ASP B 1 144 ? -0.079 -15.812 -28.328 1 97.38 144 ASP B O 1
ATOM 3736 N N . TRP B 1 145 ? 1.148 -14.438 -27.141 1 97.69 145 TRP B N 1
ATOM 3737 C CA . TRP B 1 145 ? 2.303 -15.328 -27.219 1 97.69 145 TRP B CA 1
ATOM 3738 C C . TRP B 1 145 ? 2.027 -16.641 -26.5 1 97.69 145 TRP B C 1
ATOM 3740 O O . TRP B 1 145 ? 2.373 -17.719 -27 1 97.69 145 TRP B O 1
ATOM 3750 N N . PHE B 1 146 ? 1.451 -16.594 -25.359 1 97.25 146 PHE B N 1
ATOM 3751 C CA . PHE B 1 146 ? 1.193 -17.781 -24.547 1 97.25 146 PHE B CA 1
ATOM 3752 C C . PHE B 1 146 ? 0.292 -18.75 -25.281 1 97.25 146 PHE B C 1
ATOM 3754 O O . PHE B 1 146 ? 0.522 -19.969 -25.25 1 97.25 146 PHE B O 1
ATOM 3761 N N . LYS B 1 147 ? -0.722 -18.234 -25.953 1 94.81 147 LYS B N 1
ATOM 3762 C CA . LYS B 1 147 ? -1.662 -19.062 -26.703 1 94.81 147 LYS B CA 1
ATOM 3763 C C . LYS B 1 147 ? -0.938 -19.922 -27.734 1 94.81 147 LYS B C 1
ATOM 3765 O O . LYS B 1 147 ? -1.366 -21.031 -28.047 1 94.81 147 LYS B O 1
ATOM 3770 N N . SER B 1 148 ? 0.113 -19.422 -28.188 1 93.62 148 SER B N 1
ATOM 3771 C CA . SER B 1 148 ? 0.846 -20.109 -29.25 1 93.62 148 SER B CA 1
ATOM 3772 C C . SER B 1 148 ? 1.964 -20.969 -28.672 1 93.62 148 SER B C 1
ATOM 3774 O O . SER B 1 148 ? 2.578 -21.766 -29.391 1 93.62 148 SER B O 1
ATOM 3776 N N . SER B 1 149 ? 2.242 -20.844 -27.391 1 93.12 149 SER B N 1
ATOM 3777 C CA . SER B 1 149 ? 3.303 -21.594 -26.734 1 93.12 149 SER B CA 1
ATOM 3778 C C . SER B 1 149 ? 2.861 -23.031 -26.453 1 93.12 149 SER B C 1
ATOM 3780 O O . SER B 1 149 ? 1.671 -23.344 -26.516 1 93.12 149 SER B O 1
ATOM 3782 N N . SER B 1 150 ? 3.826 -23.859 -26.156 1 91.44 150 SER B N 1
ATOM 3783 C CA . SER B 1 150 ? 3.523 -25.25 -25.812 1 91.44 150 SER B CA 1
ATOM 3784 C C . SER B 1 150 ? 2.668 -25.328 -24.562 1 91.44 150 SER B C 1
ATOM 3786 O O . SER B 1 150 ? 1.738 -26.141 -24.5 1 91.44 150 SER B O 1
ATOM 3788 N N . LEU B 1 151 ? 2.941 -24.547 -23.609 1 92.5 151 LEU B N 1
ATOM 3789 C CA . LEU B 1 151 ? 2.158 -24.531 -22.375 1 92.5 151 LEU B CA 1
ATOM 3790 C C . LEU B 1 151 ? 0.73 -24.062 -22.641 1 92.5 151 LEU B C 1
ATOM 3792 O O . LEU B 1 151 ? -0.219 -24.609 -22.078 1 92.5 151 LEU B O 1
ATOM 3796 N N . GLY B 1 152 ? 0.636 -23.016 -23.453 1 91.25 152 GLY B N 1
ATOM 3797 C CA . GLY B 1 152 ? -0.681 -22.5 -23.797 1 91.25 152 GLY B CA 1
ATOM 3798 C C . GLY B 1 152 ? -1.549 -23.5 -24.531 1 91.25 152 GLY B C 1
ATOM 3799 O O . GLY B 1 152 ? -2.777 -23.438 -24.469 1 91.25 152 GLY B O 1
ATOM 3800 N N . GLN B 1 153 ? -0.927 -24.391 -25.219 1 90.94 153 GLN B N 1
ATOM 3801 C CA . GLN B 1 153 ? -1.641 -25.422 -25.953 1 90.94 153 GLN B CA 1
ATOM 3802 C C . GLN B 1 153 ? -1.985 -26.609 -25.047 1 90.94 153 GLN B C 1
ATOM 3804 O O . GLN B 1 153 ? -2.684 -27.531 -25.469 1 90.94 153 GLN B O 1
ATOM 3809 N N . SER B 1 154 ? -1.451 -26.469 -23.922 1 88.5 154 SER B N 1
ATOM 3810 C CA . SER B 1 154 ? -1.811 -27.469 -22.922 1 88.5 154 SER B CA 1
ATOM 3811 C C . SER B 1 154 ? -2.977 -27 -22.047 1 88.5 154 SER B C 1
ATOM 3813 O O . SER B 1 154 ? -3.768 -26.156 -22.484 1 88.5 154 SER B O 1
ATOM 3815 N N . ARG B 1 155 ? -3.105 -27.531 -20.906 1 83.94 155 ARG B N 1
ATOM 3816 C CA . ARG B 1 155 ? -4.215 -27.172 -20.016 1 83.94 155 ARG B CA 1
ATOM 3817 C C . ARG B 1 155 ? -3.809 -26.078 -19.047 1 83.94 155 ARG B C 1
ATOM 3819 O O . ARG B 1 155 ? -4.629 -25.609 -18.25 1 83.94 155 ARG B O 1
ATOM 3826 N N . ALA B 1 156 ? -2.6 -25.594 -19.172 1 91.62 156 ALA B N 1
ATOM 3827 C CA . ALA B 1 156 ? -2.129 -24.594 -18.219 1 91.62 156 ALA B CA 1
ATOM 3828 C C . ALA B 1 156 ? -2.754 -23.219 -18.516 1 91.62 156 ALA B C 1
ATOM 3830 O O . ALA B 1 156 ? -2.896 -22.844 -19.688 1 91.62 156 ALA B O 1
ATOM 3831 N N . ARG B 1 157 ? -3.16 -22.547 -17.531 1 95.06 157 ARG B N 1
ATOM 3832 C CA . ARG B 1 157 ? -3.723 -21.219 -17.672 1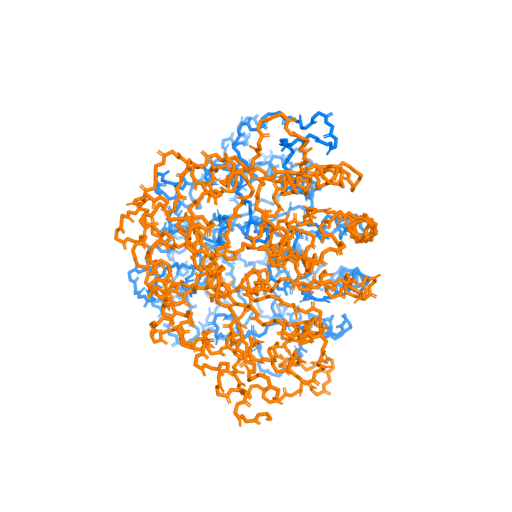 95.06 157 ARG B CA 1
ATOM 3833 C C . ARG B 1 157 ? -2.691 -20.141 -17.344 1 95.06 157 ARG B C 1
ATOM 3835 O O . ARG B 1 157 ? -1.938 -20.281 -16.375 1 95.06 157 ARG B O 1
ATOM 3842 N N . LEU B 1 158 ? -2.68 -19.094 -18.156 1 97.75 158 LEU B N 1
ATOM 3843 C CA . LEU B 1 158 ? -1.891 -17.922 -17.812 1 97.75 158 LEU B CA 1
ATOM 3844 C C . LEU B 1 158 ? -2.697 -16.953 -16.953 1 97.75 158 LEU B C 1
ATOM 3846 O O . LEU B 1 158 ? -3.781 -16.516 -17.359 1 97.75 158 LEU B O 1
ATOM 3850 N N . LEU B 1 159 ? -2.236 -16.688 -15.781 1 98.5 159 LEU B N 1
ATOM 3851 C CA . LEU B 1 159 ? -2.879 -15.742 -14.875 1 98.5 159 LEU B CA 1
ATOM 3852 C C . LEU B 1 159 ? -1.896 -14.664 -14.43 1 98.5 159 LEU B C 1
ATOM 3854 O O . LEU B 1 159 ? -0.682 -14.875 -14.453 1 98.5 159 LEU B O 1
ATOM 3858 N N . HIS B 1 160 ? -2.438 -13.531 -14.109 1 98.56 160 HIS B N 1
ATOM 3859 C CA . HIS B 1 160 ? -1.661 -12.398 -13.617 1 98.56 160 HIS B CA 1
ATOM 3860 C C . HIS B 1 160 ? -2.043 -12.047 -12.18 1 98.56 160 HIS B C 1
ATOM 3862 O O . HIS B 1 160 ? -3.225 -11.883 -11.875 1 98.56 160 HIS B O 1
ATOM 3868 N N . GLU B 1 161 ? -1.061 -11.82 -11.328 1 97.88 161 GLU B N 1
ATOM 3869 C CA . GLU B 1 161 ? -1.294 -11.727 -9.891 1 97.88 161 GLU B CA 1
ATOM 3870 C C . GLU B 1 161 ? -1.54 -10.281 -9.469 1 97.88 161 GLU B C 1
ATOM 3872 O O . GLU B 1 161 ? -0.843 -9.375 -9.914 1 97.88 161 GLU B O 1
ATOM 3877 N N . THR B 1 162 ? -2.574 -10.109 -8.617 1 98.12 162 THR B N 1
ATOM 3878 C CA . THR B 1 162 ? -2.74 -8.852 -7.895 1 98.12 162 THR B CA 1
ATOM 3879 C C . THR B 1 162 ? -1.652 -8.688 -6.836 1 98.12 162 THR B C 1
ATOM 3881 O O . THR B 1 162 ? -1.736 -9.273 -5.758 1 98.12 162 THR B O 1
ATOM 3884 N N . HIS B 1 163 ? -0.606 -7.977 -7.18 1 96.5 163 HIS B N 1
ATOM 3885 C CA . HIS B 1 163 ? 0.57 -7.914 -6.32 1 96.5 163 HIS B CA 1
ATOM 3886 C C . HIS B 1 163 ? 1.216 -6.535 -6.371 1 96.5 163 HIS B C 1
ATOM 3888 O O . HIS B 1 163 ? 1.436 -5.988 -7.457 1 96.5 163 HIS B O 1
ATOM 3894 N N . ARG B 1 164 ? 1.455 -6.016 -5.18 1 96.12 164 ARG B N 1
ATOM 3895 C CA . ARG B 1 164 ? 2.24 -4.785 -5.129 1 96.12 164 ARG B CA 1
ATOM 3896 C C . ARG B 1 164 ? 3.557 -4.949 -5.883 1 96.12 164 ARG B C 1
ATOM 3898 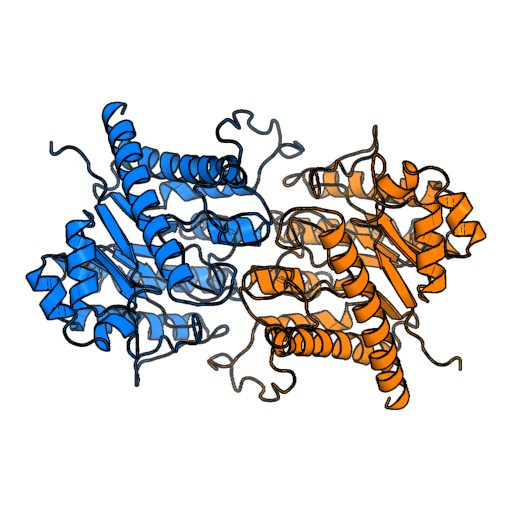O O . ARG B 1 164 ? 4.133 -6.039 -5.906 1 96.12 164 ARG B O 1
ATOM 3905 N N . GLY B 1 165 ? 3.973 -3.867 -6.52 1 93.88 165 GLY B N 1
ATOM 3906 C CA . GLY B 1 165 ? 5.207 -3.906 -7.289 1 93.88 165 GLY B CA 1
ATOM 3907 C C . GLY B 1 165 ? 5 -4.348 -8.727 1 93.88 165 GLY B C 1
ATOM 3908 O O . GLY B 1 165 ? 5.922 -4.277 -9.539 1 93.88 165 GLY B O 1
ATOM 3909 N N . ARG B 1 166 ? 3.791 -4.773 -9.055 1 96.06 166 ARG B N 1
ATOM 3910 C CA . ARG B 1 166 ? 3.461 -5.23 -10.398 1 96.06 166 ARG B CA 1
ATOM 3911 C C . ARG B 1 166 ? 2.395 -4.344 -11.031 1 96.06 166 ARG B C 1
ATOM 3913 O O . ARG B 1 166 ? 1.92 -3.395 -10.414 1 96.06 166 ARG B O 1
ATOM 3920 N N . ILE B 1 167 ? 1.974 -4.66 -12.273 1 97.06 167 ILE B N 1
ATOM 3921 C CA . ILE B 1 167 ? 1 -3.859 -13.008 1 97.06 167 ILE B CA 1
ATOM 3922 C C . ILE B 1 167 ? -0.288 -3.742 -12.195 1 97.06 167 ILE B C 1
ATOM 3924 O O . ILE B 1 167 ? -0.899 -2.674 -12.141 1 97.06 167 ILE B O 1
ATOM 3928 N N . LEU B 1 168 ? -0.646 -4.84 -11.516 1 98.31 168 LEU B N 1
ATOM 3929 C CA . LEU B 1 168 ? -1.929 -4.895 -10.828 1 98.31 168 LEU B CA 1
ATOM 3930 C C . LEU B 1 168 ? -1.761 -4.586 -9.344 1 98.31 168 LEU B C 1
ATOM 3932 O O . LEU B 1 168 ? -2.455 -5.164 -8.5 1 98.31 168 LEU B O 1
ATOM 3936 N N . TYR B 1 169 ? -0.92 -3.654 -8.969 1 97.69 169 TYR B N 1
ATOM 3937 C CA . TYR B 1 169 ? -0.575 -3.328 -7.586 1 97.69 169 TYR B CA 1
ATOM 3938 C C . TYR B 1 169 ? -1.747 -2.668 -6.871 1 97.69 169 TYR B C 1
ATOM 3940 O O . TYR B 1 169 ? -1.818 -2.678 -5.641 1 97.69 169 TYR B O 1
ATOM 3948 N N . SER B 1 170 ? -2.658 -2.105 -7.602 1 98.31 170 SER B N 1
ATOM 3949 C CA . SER B 1 170 ? -3.756 -1.28 -7.105 1 98.31 170 SER B CA 1
ATOM 3950 C C . SER B 1 170 ? -5.098 -1.764 -7.645 1 98.31 170 SER B C 1
ATOM 3952 O O . SER B 1 170 ? -5.219 -2.088 -8.828 1 98.31 170 SER B O 1
ATOM 3954 N N . PRO B 1 171 ? -6.098 -1.754 -6.715 1 98.12 171 PRO B N 1
ATOM 3955 C CA . PRO B 1 171 ? -7.418 -2.146 -7.215 1 98.12 171 PRO B CA 1
ATOM 3956 C C . PRO B 1 171 ? -7.957 -1.187 -8.273 1 98.12 171 PRO B C 1
ATOM 3958 O O . PRO B 1 171 ? -8.672 -1.607 -9.188 1 98.12 171 PRO B O 1
ATOM 3961 N N . TRP B 1 172 ? -7.551 0.068 -8.188 1 97.75 172 TRP B N 1
ATOM 3962 C CA . TRP B 1 172 ? -8.031 1.066 -9.141 1 97.75 172 TRP B CA 1
ATOM 3963 C C . TRP B 1 172 ? -7.398 0.87 -10.508 1 97.75 172 TRP B C 1
ATOM 3965 O O . TRP B 1 172 ? -8.07 0.984 -11.539 1 97.75 172 TRP B O 1
ATOM 3975 N N . VAL B 1 173 ? -6.145 0.532 -10.5 1 98.06 173 VAL B N 1
ATOM 3976 C CA . VAL B 1 173 ? -5.438 0.211 -11.734 1 98.06 173 VAL B CA 1
ATOM 3977 C C . VAL B 1 173 ? -6.004 -1.071 -12.336 1 98.06 173 VAL B C 1
ATOM 3979 O O . VAL B 1 173 ? -6.25 -1.141 -13.547 1 98.06 173 VAL B O 1
ATOM 3982 N N . ALA B 1 174 ? -6.223 -2.068 -11.516 1 98.56 174 ALA B N 1
ATOM 3983 C CA . ALA B 1 174 ? -6.738 -3.355 -11.977 1 98.56 174 ALA B CA 1
ATOM 3984 C C . ALA B 1 174 ? -8.086 -3.191 -12.664 1 98.56 174 ALA B C 1
ATOM 3986 O O . ALA B 1 174 ? -8.344 -3.818 -13.695 1 98.56 174 ALA B O 1
ATOM 3987 N N . ARG B 1 175 ? -8.906 -2.359 -12.086 1 97.25 175 ARG B N 1
ATOM 3988 C CA . ARG B 1 175 ? -10.211 -2.109 -12.688 1 97.25 175 ARG B CA 1
ATOM 3989 C C . ARG B 1 175 ? -10.062 -1.566 -14.109 1 97.25 175 ARG B C 1
ATOM 3991 O O . ARG B 1 175 ? -10.781 -1.988 -15.016 1 97.25 175 ARG B O 1
ATOM 3998 N N . ARG B 1 176 ? -9.164 -0.659 -14.273 1 97.31 176 ARG B N 1
ATOM 3999 C CA . ARG B 1 176 ? -8.938 -0.079 -15.594 1 97.31 176 ARG B CA 1
ATOM 4000 C C . ARG B 1 176 ? -8.344 -1.107 -16.547 1 97.31 176 ARG B C 1
ATOM 4002 O O . ARG B 1 176 ? -8.727 -1.17 -17.719 1 97.31 176 ARG B O 1
ATOM 4009 N N . ILE B 1 177 ? -7.438 -1.884 -16.031 1 98.62 177 ILE B N 1
ATOM 4010 C CA . ILE B 1 177 ? -6.789 -2.904 -16.844 1 98.62 177 ILE B CA 1
ATOM 4011 C C . ILE B 1 177 ? -7.824 -3.922 -17.328 1 98.62 177 ILE B C 1
ATOM 4013 O O . ILE B 1 177 ? -7.855 -4.285 -18.5 1 98.62 177 ILE B O 1
ATOM 4017 N N . VAL B 1 178 ? -8.703 -4.387 -16.438 1 98.5 178 VAL B N 1
ATOM 4018 C CA . VAL B 1 178 ? -9.703 -5.395 -16.766 1 98.5 178 VAL B CA 1
ATOM 4019 C C . VAL B 1 178 ? -10.664 -4.836 -17.812 1 98.5 178 VAL B C 1
ATOM 4021 O O . VAL B 1 178 ? -11.125 -5.562 -18.703 1 98.5 178 VAL B O 1
ATOM 4024 N N . ARG B 1 179 ? -10.93 -3.537 -17.719 1 97.69 179 ARG B N 1
ATOM 4025 C CA . ARG B 1 179 ? -11.766 -2.889 -18.734 1 97.69 179 ARG B CA 1
ATOM 4026 C C . ARG B 1 179 ? -11.117 -2.949 -20.109 1 97.69 179 ARG B C 1
ATOM 4028 O O . ARG B 1 179 ? -11.789 -3.227 -21.109 1 97.69 179 ARG B O 1
ATOM 4035 N N . ASP B 1 180 ? -9.828 -2.777 -20.172 1 98.31 180 ASP B N 1
ATOM 4036 C CA . ASP B 1 180 ? -9.141 -2.633 -21.453 1 98.31 180 ASP B CA 1
ATOM 4037 C C . ASP B 1 180 ? -8.547 -3.961 -21.906 1 98.31 180 ASP B C 1
ATOM 4039 O O . ASP B 1 180 ? -8.172 -4.113 -23.078 1 98.31 180 ASP B O 1
ATOM 4043 N N . VAL B 1 181 ? -8.414 -4.938 -21.016 1 98.5 181 VAL B N 1
ATOM 4044 C CA . VAL B 1 181 ? -8.008 -6.309 -21.312 1 98.5 181 VAL B CA 1
ATOM 4045 C C . VAL B 1 181 ? -8.992 -7.289 -20.672 1 98.5 181 VAL B C 1
ATOM 4047 O O . VAL B 1 181 ? -8.625 -8.039 -19.766 1 98.5 181 VAL B O 1
ATOM 4050 N N . PRO B 1 182 ? -10.148 -7.34 -21.188 1 97.69 182 PRO B N 1
ATOM 4051 C CA . PRO B 1 182 ? -11.227 -8.062 -20.516 1 97.69 182 PRO B CA 1
ATOM 4052 C C . PRO B 1 182 ? -10.977 -9.57 -20.453 1 97.69 182 PRO B C 1
ATOM 4054 O O . PRO B 1 182 ? -11.555 -10.258 -19.609 1 97.69 182 PRO B O 1
ATOM 4057 N N . GLU B 1 183 ? -10.117 -10.164 -21.25 1 96.5 183 GLU B N 1
ATOM 4058 C CA . GLU B 1 183 ? -9.867 -11.602 -21.281 1 96.5 183 GLU B CA 1
ATOM 4059 C C . GLU B 1 183 ? -8.781 -11.992 -20.281 1 96.5 183 GLU B C 1
ATOM 4061 O O . GLU B 1 183 ? -8.438 -13.172 -20.156 1 96.5 183 GLU B O 1
ATOM 4066 N N . ILE B 1 184 ? -8.273 -11.031 -19.562 1 98.44 184 ILE B N 1
ATOM 4067 C CA . ILE B 1 184 ? -7.172 -11.281 -18.641 1 98.44 184 ILE B CA 1
ATOM 4068 C C . ILE B 1 184 ? -7.621 -12.258 -17.562 1 98.44 184 ILE B C 1
ATOM 4070 O O . ILE B 1 184 ? -8.75 -12.188 -17.078 1 98.44 184 ILE B O 1
ATOM 4074 N N . GLY B 1 185 ? -6.809 -13.258 -17.219 1 98.44 185 GLY B N 1
ATOM 4075 C CA . GLY B 1 185 ? -6.977 -14.102 -16.047 1 98.44 185 GLY B CA 1
ATOM 4076 C C . GLY B 1 185 ? -6.176 -13.625 -14.852 1 98.44 185 GLY B C 1
ATOM 4077 O O . GLY B 1 185 ? -5.035 -13.188 -15 1 98.44 185 GLY B O 1
ATOM 4078 N N . LEU B 1 186 ? -6.766 -13.75 -13.68 1 98.81 186 LEU B N 1
ATOM 4079 C CA . LEU B 1 186 ? -6.125 -13.148 -12.516 1 98.81 186 LEU B CA 1
ATOM 4080 C C . LEU B 1 186 ? -5.902 -14.18 -11.422 1 98.81 186 LEU B C 1
ATOM 4082 O O . LEU B 1 186 ? -6.691 -15.117 -11.273 1 98.81 186 LEU B O 1
ATOM 4086 N N . VAL B 1 187 ? -4.801 -14.031 -10.703 1 98.75 187 VAL B N 1
ATOM 4087 C CA . VAL B 1 187 ? -4.594 -14.594 -9.375 1 98.75 187 VAL B CA 1
ATOM 4088 C C . VAL B 1 187 ? -4.938 -13.547 -8.312 1 98.75 187 VAL B C 1
ATOM 4090 O O . VAL B 1 187 ? -4.426 -12.43 -8.352 1 98.75 187 VAL B O 1
ATOM 4093 N N . ALA B 1 188 ? -5.781 -13.93 -7.395 1 98.69 188 ALA B N 1
ATOM 4094 C CA . ALA B 1 188 ? -6.23 -12.969 -6.387 1 98.69 188 ALA B CA 1
ATOM 4095 C C . 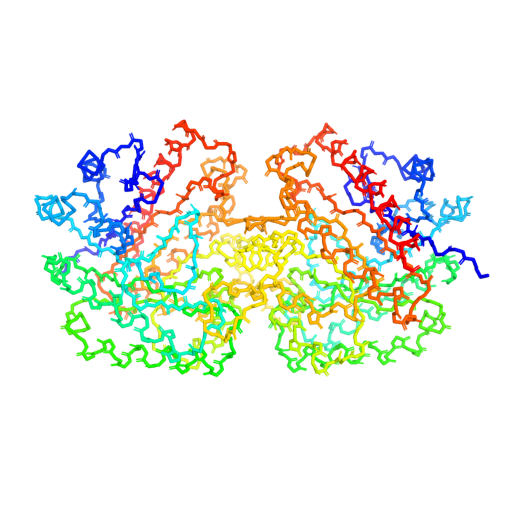ALA B 1 188 ? -5.445 -13.133 -5.09 1 98.69 188 ALA B C 1
ATOM 4097 O O . ALA B 1 188 ? -5.637 -14.109 -4.359 1 98.69 188 ALA B O 1
ATOM 4098 N N . ASP B 1 189 ? -4.625 -12.266 -4.785 1 98.25 189 ASP B N 1
ATOM 4099 C CA . ASP B 1 189 ? -4.133 -11.977 -3.443 1 98.25 189 ASP B CA 1
ATOM 4100 C C . ASP B 1 189 ? -4.551 -10.57 -3 1 98.25 189 ASP B C 1
ATOM 4102 O O . ASP B 1 189 ? -3.783 -9.617 -3.145 1 98.25 189 ASP B O 1
ATOM 4106 N N . PHE B 1 190 ? -5.676 -10.508 -2.393 1 98.31 190 PHE B N 1
ATOM 4107 C CA . PHE B 1 190 ? -6.305 -9.219 -2.109 1 98.31 190 PHE B CA 1
ATOM 4108 C C . PHE B 1 190 ? -5.645 -8.547 -0.911 1 98.31 190 PHE B C 1
ATOM 4110 O O . PHE B 1 190 ? -5.895 -7.371 -0.637 1 98.31 190 PHE B O 1
ATOM 4117 N N . SER B 1 191 ? -4.785 -9.289 -0.192 1 98.12 191 SER B N 1
ATOM 4118 C CA . SER B 1 191 ? -4.094 -8.695 0.946 1 98.12 191 SER B CA 1
ATOM 4119 C C . SER B 1 191 ? -3.238 -7.508 0.512 1 98.12 191 SER B C 1
ATOM 4121 O O . SER B 1 191 ? -3.119 -6.52 1.241 1 98.12 191 SER B O 1
ATOM 4123 N N . HIS B 1 192 ? -2.705 -7.559 -0.676 1 97.5 192 HIS B N 1
ATOM 4124 C CA . HIS B 1 192 ? -1.941 -6.441 -1.225 1 97.5 192 HIS B CA 1
ATOM 4125 C C . HIS B 1 192 ? -2.811 -5.199 -1.37 1 97.5 192 HIS B C 1
ATOM 4127 O O . HIS B 1 192 ? -2.357 -4.086 -1.103 1 97.5 192 HIS B O 1
ATOM 4133 N N . TRP B 1 193 ? -4.02 -5.426 -1.731 1 98.19 193 TRP B N 1
ATOM 4134 C CA . TRP B 1 193 ? -4.891 -4.305 -2.059 1 98.19 193 TRP B CA 1
ATOM 4135 C C . TRP B 1 193 ? -5.438 -3.654 -0.792 1 98.19 193 TRP B C 1
ATOM 4137 O O . TRP B 1 193 ? -5.668 -2.441 -0.758 1 98.19 193 TRP B O 1
ATOM 4147 N N . THR B 1 194 ? -5.648 -4.453 0.249 1 96.38 194 THR B N 1
ATOM 4148 C CA . THR B 1 194 ? -6.02 -3.834 1.517 1 96.38 194 THR B CA 1
ATOM 4149 C C . THR B 1 194 ? -4.91 -2.91 2.012 1 96.38 194 THR B C 1
ATOM 4151 O O . THR B 1 194 ? -5.184 -1.838 2.553 1 96.38 194 THR B O 1
ATOM 4154 N N . CYS B 1 195 ? -3.762 -3.342 1.782 1 94.44 195 CYS B N 1
ATOM 4155 C CA . CYS B 1 195 ? -2.598 -2.543 2.154 1 94.44 195 CYS B CA 1
ATOM 4156 C C . CYS B 1 195 ? -2.527 -1.266 1.325 1 94.44 195 CYS B C 1
ATOM 4158 O O . CYS B 1 195 ? -2.389 -0.171 1.874 1 94.44 195 CYS B O 1
ATOM 4160 N N . VAL B 1 196 ? -2.686 -1.327 0.055 1 97.44 196 VAL B N 1
ATOM 4161 C CA . VAL B 1 196 ? -2.562 -0.206 -0.87 1 97.44 196 VAL B CA 1
ATOM 4162 C C . VAL B 1 196 ? -3.676 0.807 -0.606 1 97.44 196 VAL B C 1
ATOM 4164 O O . VAL B 1 196 ? -3.424 2.012 -0.54 1 97.44 196 VAL B O 1
ATOM 4167 N N . ALA B 1 197 ? -4.836 0.306 -0.321 1 95.38 197 ALA B N 1
ATOM 4168 C CA . ALA B 1 197 ? -6.012 1.165 -0.199 1 95.38 197 ALA B CA 1
ATOM 4169 C C . ALA B 1 197 ? -6.188 1.65 1.236 1 95.38 197 ALA B C 1
ATOM 4171 O O . ALA B 1 197 ? -7.031 2.508 1.508 1 95.38 197 ALA B O 1
ATOM 4172 N N . GLU B 1 198 ? -5.398 1.073 2.127 1 93.56 198 GLU B N 1
ATOM 4173 C CA . GLU B 1 198 ? -5.562 1.343 3.553 1 93.56 198 GLU B CA 1
ATOM 4174 C C . GLU B 1 198 ? -7.008 1.114 3.994 1 93.56 198 GLU B C 1
ATOM 4176 O O . GLU B 1 198 ? -7.609 1.979 4.633 1 93.56 198 GLU B O 1
ATOM 4181 N N . ARG B 1 199 ? -7.465 -0.044 3.678 1 91.31 199 ARG B N 1
ATOM 4182 C CA . ARG B 1 199 ? -8.852 -0.403 3.955 1 91.31 199 ARG B CA 1
ATOM 4183 C C . ARG B 1 199 ? -8.961 -1.853 4.418 1 91.31 199 ARG B C 1
ATOM 4185 O O . ARG B 1 199 ? -8.289 -2.732 3.875 1 91.31 199 ARG B O 1
ATOM 4192 N N . ASN B 1 200 ? -9.797 -2.016 5.383 1 89.31 200 ASN B N 1
ATOM 4193 C CA . ASN B 1 200 ? -10.109 -3.371 5.824 1 89.31 200 ASN B CA 1
ATOM 4194 C C . ASN B 1 200 ? -11.195 -4.004 4.961 1 89.31 200 ASN B C 1
ATOM 4196 O O . ASN B 1 200 ? -11.953 -3.297 4.293 1 89.31 200 ASN B O 1
ATOM 4200 N N . PRO B 1 201 ? -11.156 -5.309 4.898 1 90.75 201 PRO B N 1
ATOM 4201 C CA . PRO B 1 201 ? -12.258 -5.957 4.176 1 90.75 201 PRO B CA 1
ATOM 4202 C C . PRO B 1 201 ? -13.617 -5.676 4.801 1 90.75 201 PRO B C 1
ATOM 4204 O O . PRO B 1 201 ? -13.695 -5.262 5.961 1 90.75 201 PRO B O 1
ATOM 4207 N N . PRO B 1 202 ? -14.617 -5.727 3.949 1 84.31 202 PRO B N 1
ATOM 4208 C CA . PRO B 1 202 ? -15.961 -5.445 4.469 1 84.31 202 PRO B CA 1
ATOM 4209 C C . PRO B 1 202 ? -16.422 -6.488 5.48 1 84.31 202 PRO B C 1
ATOM 4211 O O . PRO B 1 202 ? -15.93 -7.613 5.492 1 84.31 202 PRO B O 1
ATOM 4214 N N . ALA B 1 203 ? -17.328 -5.875 6.277 1 73.69 203 ALA B N 1
ATOM 4215 C CA . ALA B 1 203 ? -18.031 -6.867 7.082 1 73.69 203 ALA B CA 1
ATOM 4216 C C . ALA B 1 203 ? -18.875 -7.793 6.203 1 73.69 203 ALA B C 1
ATOM 4218 O O . ALA B 1 203 ? -19.375 -7.375 5.156 1 73.69 203 ALA B O 1
ATOM 4219 N N . ALA B 1 204 ? -18.703 -9.023 6.434 1 58.56 204 ALA B N 1
ATOM 4220 C CA . ALA B 1 204 ? -19.344 -10.062 5.633 1 58.56 204 ALA B CA 1
ATOM 4221 C C . ALA B 1 204 ? -20.781 -9.68 5.293 1 58.56 204 ALA B C 1
ATOM 4223 O O . ALA B 1 204 ? -21.312 -10.102 4.258 1 58.56 204 ALA B O 1
ATOM 4224 N N . ASP B 1 205 ? -21.391 -8.875 6.102 1 53.97 205 ASP B N 1
ATOM 4225 C CA . ASP B 1 205 ? -22.812 -8.625 5.914 1 53.97 205 ASP B CA 1
ATOM 4226 C C . ASP B 1 205 ? -23.062 -7.254 5.277 1 53.97 205 ASP B C 1
ATOM 4228 O O . ASP B 1 205 ? -24.156 -6.699 5.379 1 53.97 205 ASP B O 1
ATOM 4232 N N . ILE B 1 206 ? -22.078 -6.738 4.688 1 56.12 206 ILE B N 1
ATOM 4233 C CA . ILE B 1 206 ? -22.312 -5.402 4.141 1 56.12 206 ILE B CA 1
ATOM 4234 C C . ILE B 1 206 ? -23.312 -5.473 2.998 1 56.12 206 ILE B C 1
ATOM 4236 O O . ILE B 1 206 ? -23.031 -6.043 1.942 1 56.12 206 ILE B O 1
ATOM 4240 N N . SER B 1 207 ? -24.531 -5.785 3.379 1 48.44 207 SER B N 1
ATOM 4241 C CA . SER B 1 207 ? -25.625 -5.77 2.414 1 48.44 207 SER B CA 1
ATOM 4242 C C . SER B 1 207 ? -25.812 -4.387 1.797 1 48.44 207 SER B C 1
ATOM 4244 O O . SER B 1 207 ? -26.562 -4.223 0.833 1 48.44 207 SER B O 1
ATOM 4246 N N . ALA B 1 208 ? -25.406 -3.371 2.543 1 51.75 208 ALA B N 1
ATOM 4247 C CA . ALA B 1 208 ? -26.078 -2.162 2.066 1 51.75 208 ALA B CA 1
ATOM 4248 C C . ALA B 1 208 ? -25.312 -1.531 0.909 1 51.75 208 ALA B C 1
ATOM 4250 O O . ALA B 1 208 ? -24.172 -1.097 1.079 1 51.75 208 ALA B O 1
ATOM 4251 N N . ALA B 1 209 ? -25.734 -1.777 -0.269 1 59 209 ALA B N 1
ATOM 4252 C CA . ALA B 1 209 ? -25.312 -1.135 -1.511 1 59 209 ALA B CA 1
ATOM 4253 C C . ALA B 1 209 ? -25.375 0.385 -1.391 1 59 209 ALA B C 1
ATOM 4255 O O . ALA B 1 209 ? -26.312 0.929 -0.79 1 59 209 ALA B O 1
ATOM 4256 N N . ALA B 1 210 ? -24.172 1.048 -1.612 1 65.06 210 ALA B N 1
ATOM 4257 C CA . ALA B 1 210 ? -24.172 2.508 -1.683 1 65.06 210 ALA B CA 1
ATOM 4258 C C . ALA B 1 210 ? -25.391 3.016 -2.465 1 65.06 210 ALA B C 1
ATOM 4260 O O . ALA B 1 210 ? -25.766 2.426 -3.479 1 65.06 210 ALA B O 1
ATOM 4261 N N . SER B 1 211 ? -26.078 3.961 -1.907 1 62.09 211 SER B N 1
ATOM 4262 C CA . SER B 1 211 ? -27.281 4.52 -2.504 1 62.09 211 SER B CA 1
ATOM 4263 C C . SER B 1 211 ? -26.953 5.352 -3.74 1 62.09 211 SER B C 1
ATOM 4265 O O . SER B 1 211 ? -27.75 5.422 -4.676 1 62.09 211 SER B O 1
ATOM 4267 N N . ASN B 1 212 ? -25.922 6 -3.629 1 75.06 212 ASN B N 1
ATOM 4268 C CA . ASN B 1 212 ? -25.453 6.824 -4.734 1 75.06 212 ASN B CA 1
ATOM 4269 C C . ASN B 1 212 ? -23.938 7.043 -4.656 1 75.06 212 ASN B C 1
ATOM 4271 O O . ASN B 1 212 ? -23.281 6.523 -3.754 1 75.06 212 ASN B O 1
ATOM 4275 N N . ASN B 1 213 ? -23.438 7.691 -5.629 1 77.12 213 ASN B N 1
ATOM 4276 C CA . ASN B 1 213 ? -22 7.891 -5.734 1 77.12 213 ASN B CA 1
ATOM 4277 C C . ASN B 1 213 ? -21.469 8.727 -4.578 1 77.12 213 ASN B C 1
ATOM 4279 O O . ASN B 1 213 ? -20.281 8.633 -4.23 1 77.12 213 ASN B O 1
ATOM 4283 N N . ASP B 1 214 ? -22.312 9.422 -3.938 1 78.31 214 ASP B N 1
ATOM 4284 C CA . ASP B 1 214 ? -21.859 10.344 -2.904 1 78.31 214 ASP B CA 1
ATOM 4285 C C . ASP B 1 214 ? -22.062 9.758 -1.511 1 78.31 214 ASP B C 1
ATOM 4287 O O . ASP B 1 214 ? -21.766 10.406 -0.506 1 78.31 214 ASP B O 1
ATOM 4291 N N . ASP B 1 215 ? -22.5 8.516 -1.576 1 78.19 215 ASP B N 1
ATOM 4292 C CA . ASP B 1 215 ? -22.734 7.859 -0.296 1 78.19 215 ASP B CA 1
ATOM 4293 C C . ASP B 1 215 ? -21.438 7.684 0.487 1 78.19 215 ASP B C 1
ATOM 4295 O O . ASP B 1 215 ? -20.469 7.121 -0.027 1 78.19 215 ASP B O 1
ATOM 4299 N N . ILE B 1 216 ? -21.406 8.086 1.751 1 77.88 216 ILE B N 1
ATOM 4300 C CA . ILE B 1 216 ? -20.219 8.086 2.6 1 77.88 216 ILE B CA 1
ATOM 4301 C C . ILE B 1 216 ? -19.875 6.652 2.994 1 77.88 216 ILE B C 1
ATOM 4303 O O . ILE B 1 216 ? -18.75 6.379 3.422 1 77.88 216 ILE B O 1
ATOM 4307 N N . GLY B 1 217 ? -20.859 5.793 2.857 1 76.38 217 GLY B N 1
ATOM 4308 C CA . GLY B 1 217 ? -20.656 4.406 3.248 1 76.38 217 GLY B CA 1
ATOM 4309 C C . GLY B 1 217 ? -20.172 3.529 2.109 1 76.38 217 GLY B C 1
ATOM 4310 O O . GLY B 1 217 ? -20.047 2.312 2.266 1 76.38 217 GLY B O 1
ATOM 4311 N N . ARG B 1 218 ? -19.906 4.113 0.994 1 84.25 218 ARG B N 1
ATOM 4312 C CA . ARG B 1 218 ? -19.438 3.328 -0.143 1 84.25 218 ARG B CA 1
ATOM 4313 C C . ARG B 1 218 ? -18.062 2.73 0.135 1 84.25 218 ARG B C 1
ATOM 4315 O O . ARG B 1 218 ? -17.203 3.393 0.712 1 84.25 218 ARG B O 1
ATOM 4322 N N . ASP B 1 219 ? -17.938 1.52 -0.281 1 88.56 219 ASP B N 1
ATOM 4323 C CA . ASP B 1 219 ? -16.656 0.813 -0.166 1 88.56 219 ASP B CA 1
ATOM 4324 C C . ASP B 1 219 ? -16.047 0.559 -1.541 1 88.56 219 ASP B C 1
ATOM 4326 O O . ASP B 1 219 ? -16.344 -0.45 -2.184 1 88.56 219 ASP B O 1
ATOM 4330 N N . MET B 1 220 ? -15.18 1.42 -1.854 1 90.88 220 MET B N 1
ATOM 4331 C CA . MET B 1 220 ? -14.641 1.4 -3.213 1 90.88 220 MET B CA 1
ATOM 4332 C C . MET B 1 220 ? -13.766 0.176 -3.434 1 90.88 220 MET B C 1
ATOM 4334 O O . MET B 1 220 ? -13.703 -0.361 -4.539 1 90.88 220 MET B O 1
ATOM 4338 N N . LEU B 1 221 ? -13.047 -0.283 -2.389 1 94.38 221 LEU B N 1
ATOM 4339 C CA . LEU B 1 221 ? -12.242 -1.491 -2.525 1 94.38 221 LEU B CA 1
ATOM 4340 C C . LEU B 1 221 ? -13.125 -2.703 -2.807 1 94.38 221 LEU B C 1
ATOM 4342 O O . LEU B 1 221 ? -12.844 -3.48 -3.723 1 94.38 221 LEU B O 1
ATOM 4346 N N . HIS B 1 222 ? -14.156 -2.795 -2.062 1 93.69 222 HIS B N 1
ATOM 4347 C CA . HIS B 1 222 ? -15.102 -3.889 -2.268 1 93.69 222 HIS B CA 1
ATOM 4348 C C . HIS B 1 222 ? -15.695 -3.846 -3.67 1 93.69 222 HIS B C 1
ATOM 4350 O O . HIS B 1 222 ? -15.773 -4.871 -4.348 1 93.69 222 HIS B O 1
ATOM 4356 N N . GLU B 1 223 ? -16.078 -2.701 -4.082 1 92.88 223 GLU B N 1
ATOM 4357 C CA . GLU B 1 223 ? -16.656 -2.549 -5.422 1 92.88 223 GLU B CA 1
ATOM 4358 C C . GLU B 1 223 ? -15.641 -2.941 -6.496 1 92.88 223 GLU B C 1
ATOM 4360 O O . GLU B 1 223 ? -16 -3.59 -7.48 1 92.88 223 GLU B O 1
ATOM 4365 N N . ALA B 1 224 ? -14.43 -2.5 -6.289 1 95.31 224 ALA B N 1
ATOM 4366 C CA . ALA B 1 224 ? -13.391 -2.854 -7.25 1 95.31 224 ALA B CA 1
ATOM 4367 C C . ALA B 1 224 ? -13.188 -4.363 -7.316 1 95.31 224 ALA B C 1
ATOM 4369 O O . ALA B 1 224 ? -13.039 -4.93 -8.398 1 95.31 224 ALA B O 1
ATOM 4370 N N . ILE B 1 225 ? -13.172 -4.984 -6.203 1 96.81 225 ILE B N 1
ATOM 4371 C CA . ILE B 1 225 ? -12.977 -6.43 -6.133 1 96.81 225 ILE B CA 1
ATOM 4372 C C . ILE B 1 225 ? -14.141 -7.137 -6.816 1 96.81 225 ILE B C 1
ATOM 4374 O O . ILE B 1 225 ? -13.938 -8.047 -7.625 1 96.81 225 ILE B O 1
ATOM 4378 N N . LEU B 1 226 ? -15.359 -6.688 -6.578 1 95.38 226 LEU B N 1
ATOM 4379 C CA . LEU B 1 226 ? -16.516 -7.277 -7.234 1 95.38 226 LEU B CA 1
ATOM 4380 C C . LEU B 1 226 ? -16.391 -7.188 -8.75 1 95.38 226 LEU B C 1
ATOM 4382 O O . LEU B 1 226 ? -16.75 -8.125 -9.469 1 95.38 226 LEU B O 1
ATOM 4386 N N . ASN B 1 227 ? -15.836 -6.113 -9.195 1 95.94 227 ASN B N 1
ATOM 4387 C CA . ASN B 1 227 ? -15.719 -5.863 -10.625 1 95.94 227 ASN B CA 1
ATOM 4388 C C . ASN B 1 227 ? -14.758 -6.848 -11.289 1 95.94 227 ASN B C 1
ATOM 4390 O O . ASN B 1 227 ? -14.914 -7.172 -12.469 1 95.94 227 ASN B O 1
ATOM 4394 N N . ILE B 1 228 ? -13.82 -7.406 -10.547 1 97.81 228 ILE B N 1
ATOM 4395 C CA . ILE B 1 228 ? -12.797 -8.195 -11.219 1 97.81 228 ILE B CA 1
ATOM 4396 C C . ILE B 1 228 ? -13.023 -9.68 -10.953 1 97.81 228 ILE B C 1
ATOM 4398 O O . ILE B 1 228 ? -12.375 -10.531 -11.562 1 97.81 228 ILE B O 1
ATOM 4402 N N . ILE B 1 229 ? -13.961 -10.016 -10.148 1 97.81 229 ILE B N 1
ATOM 4403 C CA . ILE B 1 229 ? -14.203 -11.383 -9.703 1 97.81 229 ILE B CA 1
ATOM 4404 C C . ILE B 1 229 ? -14.391 -12.289 -10.914 1 97.81 229 ILE B C 1
ATOM 4406 O O . ILE B 1 229 ? -13.836 -13.398 -10.961 1 97.81 229 ILE B O 1
ATOM 4410 N N . PRO B 1 230 ? -15.086 -11.93 -11.992 1 98.25 230 PRO B N 1
ATOM 4411 C CA . PRO B 1 230 ? -15.266 -12.828 -13.141 1 98.25 230 PRO B CA 1
ATOM 4412 C C . PRO B 1 230 ? -13.945 -13.195 -13.812 1 98.25 230 PRO B C 1
ATOM 4414 O O . PRO B 1 230 ? -13.883 -14.172 -14.562 1 98.25 230 PRO B O 1
ATOM 4417 N N . ASN B 1 231 ? -12.898 -12.438 -13.523 1 98.62 231 ASN B N 1
ATOM 4418 C CA . ASN B 1 231 ? -11.617 -12.68 -14.172 1 98.62 231 ASN B CA 1
ATOM 4419 C C . ASN B 1 231 ? -10.68 -13.484 -13.281 1 98.62 231 ASN B C 1
ATOM 4421 O O . ASN B 1 231 ? -9.57 -13.836 -13.695 1 98.62 231 ASN B O 1
ATOM 4425 N N . VAL B 1 232 ? -11.078 -13.828 -12.047 1 98.75 232 VAL B N 1
ATOM 4426 C CA . VAL B 1 232 ? -10.203 -14.508 -11.086 1 98.75 232 VAL B CA 1
ATOM 4427 C C . VAL B 1 232 ? -10.352 -16.016 -11.242 1 98.75 232 VAL B C 1
ATOM 4429 O O . VAL B 1 232 ? -11.461 -16.547 -11.211 1 98.75 232 VAL B O 1
ATOM 4432 N N . TYR B 1 233 ? -9.18 -16.734 -11.352 1 98.44 233 TYR B N 1
ATOM 4433 C CA . TYR B 1 233 ? -9.211 -18.172 -11.562 1 98.44 233 TYR B CA 1
ATOM 4434 C C . TYR B 1 233 ? -8.391 -18.906 -10.5 1 98.44 233 TYR B C 1
ATOM 4436 O O . TYR B 1 233 ? -8.469 -20.125 -10.375 1 98.44 233 TYR B O 1
ATOM 4444 N N . HIS B 1 234 ? -7.613 -18.172 -9.727 1 98.75 234 HIS B N 1
ATOM 4445 C CA . HIS B 1 234 ? -6.812 -18.719 -8.641 1 98.75 234 HIS B CA 1
ATOM 4446 C C . HIS B 1 234 ? -6.809 -17.797 -7.434 1 98.75 234 HIS B C 1
ATOM 4448 O O . HIS B 1 234 ? -6.715 -16.562 -7.59 1 98.75 234 HIS B O 1
ATOM 4454 N N . VAL B 1 235 ? -6.934 -18.391 -6.238 1 98.81 235 VAL B N 1
ATOM 4455 C CA . VAL B 1 235 ? -6.949 -17.594 -5.012 1 98.81 235 VAL B CA 1
ATOM 4456 C C . VAL B 1 235 ? -5.703 -17.891 -4.188 1 98.81 235 VAL B C 1
ATOM 4458 O O . VAL B 1 235 ? -5.418 -19.062 -3.875 1 98.81 235 VAL B O 1
ATOM 4461 N N . GLN B 1 236 ? -4.965 -16.906 -3.949 1 98.56 236 GLN B N 1
ATOM 4462 C CA . GLN B 1 236 ? -3.961 -16.953 -2.893 1 98.56 236 GLN B CA 1
ATOM 4463 C C . GLN B 1 236 ? -4.527 -16.453 -1.568 1 98.56 236 GLN B C 1
ATOM 4465 O O . GLN B 1 236 ? -4.887 -15.281 -1.446 1 98.56 236 GLN B O 1
ATOM 4470 N N . GLY B 1 237 ? -4.562 -17.359 -0.621 1 98.38 237 GLY B N 1
ATOM 4471 C CA . GLY B 1 237 ? -5.199 -17.062 0.652 1 98.38 237 GLY B CA 1
ATOM 4472 C C . GLY B 1 237 ? -4.258 -16.422 1.653 1 98.38 237 GLY B C 1
ATOM 4473 O O . GLY B 1 237 ? -3.506 -17.109 2.34 1 98.38 237 GLY B O 1
ATOM 4474 N N . ARG B 1 238 ? -4.336 -15.188 1.789 1 98.19 238 ARG B N 1
ATOM 4475 C CA . ARG B 1 238 ? -3.641 -14.391 2.791 1 98.19 238 ARG B CA 1
ATOM 4476 C C . ARG B 1 238 ? -4.559 -13.312 3.369 1 98.19 238 ARG B C 1
ATOM 4478 O O . ARG B 1 238 ? -5.25 -12.617 2.625 1 98.19 238 ARG B O 1
ATOM 4485 N N . VAL B 1 239 ? -4.574 -13.273 4.676 1 98.25 239 VAL B N 1
ATOM 4486 C CA . VAL B 1 239 ? -5.418 -12.281 5.332 1 98.25 239 VAL B CA 1
ATOM 4487 C C . VAL B 1 239 ? -4.598 -11.039 5.652 1 98.25 239 VAL B C 1
ATOM 4489 O O . VAL B 1 239 ? -3.625 -11.102 6.41 1 98.25 239 VAL B O 1
ATOM 4492 N N . GLY B 1 240 ? -4.988 -9.969 4.973 1 96.75 240 GLY B N 1
ATOM 4493 C CA . GLY B 1 240 ? -4.328 -8.703 5.223 1 96.75 240 GLY B CA 1
ATOM 4494 C C . GLY B 1 240 ? -5.145 -7.766 6.094 1 96.75 240 GLY B C 1
ATOM 4495 O O . GLY B 1 240 ? -6.199 -8.148 6.605 1 96.75 240 GLY B O 1
ATOM 4496 N N . TYR B 1 241 ? -4.648 -6.594 6.348 1 93.94 241 TYR B N 1
ATOM 4497 C CA . TYR B 1 241 ? -5.305 -5.5 7.051 1 93.94 241 TYR B CA 1
ATOM 4498 C C . TYR B 1 241 ? -4.812 -4.148 6.543 1 93.94 241 TYR B C 1
ATOM 4500 O O . TYR B 1 241 ? -3.98 -4.09 5.633 1 93.94 241 TYR B O 1
ATOM 4508 N N . ASP B 1 242 ? -5.355 -3.113 7 1 92.5 242 ASP B N 1
ATOM 4509 C CA . ASP B 1 242 ? -5.164 -1.783 6.434 1 92.5 242 ASP B CA 1
ATOM 4510 C C . ASP B 1 242 ? -3.709 -1.339 6.555 1 92.5 242 ASP B C 1
ATOM 4512 O O . ASP B 1 242 ? -3.229 -0.541 5.746 1 92.5 242 ASP B O 1
ATOM 4516 N N . GLN B 1 243 ? -2.959 -1.884 7.496 1 93.56 243 GLN B N 1
ATOM 4517 C CA . GLN B 1 243 ? -1.6 -1.394 7.691 1 93.56 243 GLN B CA 1
ATOM 4518 C C . GLN B 1 243 ? -0.572 -2.436 7.262 1 93.56 243 GLN B C 1
ATOM 4520 O O . GLN B 1 243 ? 0.632 -2.24 7.445 1 93.56 243 GLN B O 1
ATOM 4525 N N . GLY B 1 244 ? -1.055 -3.582 6.617 1 93.5 244 GLY B N 1
ATOM 4526 C CA . GLY B 1 244 ? -0.124 -4.59 6.137 1 93.5 244 GLY B CA 1
ATOM 4527 C C . GLY B 1 244 ? -0.801 -5.707 5.363 1 93.5 244 GLY B C 1
ATOM 4528 O O . GLY B 1 244 ? -2.01 -5.914 5.492 1 93.5 244 GLY B O 1
ATOM 4529 N N . PRO B 1 245 ? 0.02 -6.414 4.582 1 95.56 245 PRO B N 1
ATOM 4530 C CA . PRO B 1 245 ? -0.55 -7.469 3.744 1 95.56 245 PRO B CA 1
ATOM 4531 C C . PRO B 1 245 ? -0.827 -8.758 4.52 1 95.56 245 PRO B C 1
ATOM 4533 O O . PRO B 1 245 ? -1.471 -9.672 4 1 95.56 245 PRO B O 1
ATOM 4536 N N . GLN B 1 246 ? -0.374 -8.82 5.742 1 96.56 246 GLN B N 1
ATOM 4537 C CA . GLN B 1 246 ? -0.52 -10.07 6.484 1 96.56 246 GLN B CA 1
ATOM 4538 C C . GLN B 1 246 ? -0.748 -9.805 7.969 1 96.56 246 GLN B C 1
ATOM 4540 O O . GLN B 1 246 ? 0.044 -9.109 8.609 1 96.56 246 GLN B O 1
ATOM 4545 N N . VAL B 1 247 ? -1.846 -10.297 8.516 1 95.5 247 VAL B N 1
ATOM 4546 C CA . VAL B 1 247 ? -2.09 -10.219 9.953 1 95.5 247 VAL B CA 1
ATOM 4547 C C . VAL B 1 247 ? -1.169 -11.195 10.68 1 95.5 247 VAL B C 1
ATOM 4549 O O . VAL B 1 247 ? -0.627 -12.125 10.07 1 95.5 247 VAL B O 1
ATOM 4552 N N . SER B 1 248 ? -0.989 -11.055 11.93 1 93 248 SER B N 1
ATOM 4553 C CA . SER B 1 248 ? -0.066 -11.883 12.695 1 93 248 SER B CA 1
ATOM 4554 C C . SER B 1 248 ? -0.534 -13.328 12.742 1 93 248 SER B C 1
ATOM 4556 O O . SER B 1 248 ? 0.274 -14.25 12.617 1 93 248 SER B O 1
ATOM 4558 N N . ASP B 1 249 ? -1.799 -13.562 13.023 1 96.12 249 ASP B N 1
ATOM 4559 C CA . ASP B 1 249 ? -2.422 -14.883 13.102 1 96.12 249 ASP B CA 1
ATOM 4560 C C . ASP B 1 249 ? -3.932 -14.789 12.898 1 96.12 249 ASP B C 1
ATOM 4562 O O . ASP B 1 249 ? -4.664 -14.398 13.812 1 96.12 249 ASP B O 1
ATOM 4566 N N . PRO B 1 250 ? -4.398 -15.148 11.711 1 97.5 250 PRO B N 1
ATOM 4567 C CA . PRO B 1 250 ? -5.824 -14.992 11.422 1 97.5 250 PRO B CA 1
ATOM 4568 C C . PRO B 1 250 ? -6.711 -15.836 12.336 1 97.5 250 PRO B C 1
ATOM 4570 O O . PRO B 1 250 ? -7.93 -15.656 12.359 1 97.5 250 PRO B O 1
ATOM 4573 N N . ARG B 1 251 ? -6.145 -16.75 13.156 1 97.81 251 ARG B N 1
ATOM 4574 C CA . ARG B 1 251 ? -6.891 -17.609 14.078 1 97.81 251 ARG B CA 1
ATOM 4575 C C . ARG B 1 251 ? -7.273 -16.844 15.344 1 97.81 251 ARG B C 1
ATOM 4577 O O . ARG B 1 251 ? -8.148 -17.266 16.094 1 97.81 251 ARG B O 1
ATOM 4584 N N . LEU B 1 252 ? -6.555 -15.703 15.609 1 95.5 252 LEU B N 1
ATOM 4585 C CA . LEU B 1 252 ? -6.809 -14.914 16.797 1 95.5 252 LEU B CA 1
ATOM 4586 C C . LEU B 1 252 ? -8.125 -14.148 16.688 1 95.5 252 LEU B C 1
ATOM 4588 O O . LEU B 1 252 ? -8.469 -13.672 15.602 1 95.5 252 LEU B O 1
ATOM 4592 N N . GLU B 1 253 ? -8.766 -13.883 17.812 1 95.62 253 GLU B N 1
ATOM 4593 C CA . GLU B 1 253 ? -10.07 -13.227 17.875 1 95.62 253 GLU B CA 1
ATOM 4594 C C . GLU B 1 253 ? -10.016 -11.836 17.25 1 95.62 253 GLU B C 1
ATOM 4596 O O . GLU B 1 253 ? -10.93 -11.438 16.531 1 95.62 253 GLU B O 1
ATOM 4601 N N . VAL B 1 254 ? -8.977 -11.141 17.438 1 91.44 254 VAL B N 1
ATOM 4602 C CA . VAL B 1 254 ? -8.859 -9.758 17.016 1 91.44 254 VAL B CA 1
ATOM 4603 C C . VAL B 1 254 ? -8.891 -9.68 15.484 1 91.44 254 VAL B C 1
ATOM 4605 O O . VAL B 1 254 ? -9.273 -8.648 14.922 1 91.44 254 VAL B O 1
ATOM 4608 N N . TRP B 1 255 ? -8.586 -10.82 14.781 1 94.56 255 TRP B N 1
ATOM 4609 C CA . TRP B 1 255 ? -8.461 -10.789 13.328 1 94.56 255 TRP B CA 1
ATOM 4610 C C . TRP B 1 255 ? -9.648 -11.477 12.664 1 94.56 255 TRP B C 1
ATOM 4612 O O . TRP B 1 255 ? -9.711 -11.562 11.438 1 94.56 255 TRP B O 1
ATOM 4622 N N . GLN B 1 256 ? -10.609 -11.898 13.43 1 95.56 256 GLN B N 1
ATOM 4623 C CA . GLN B 1 256 ? -11.734 -12.664 12.898 1 95.56 256 GLN B CA 1
ATOM 4624 C C . GLN B 1 256 ? -12.555 -11.836 11.914 1 95.56 256 GLN B C 1
ATOM 4626 O O . GLN B 1 256 ? -13 -12.344 10.883 1 95.56 256 GLN B O 1
ATOM 4631 N N . PRO B 1 257 ? -12.758 -10.523 12.203 1 94.12 257 PRO B N 1
ATOM 4632 C CA . PRO B 1 257 ? -13.477 -9.742 11.195 1 94.12 257 PRO B CA 1
ATOM 4633 C C . PRO B 1 257 ? -12.727 -9.656 9.867 1 94.12 257 PRO B C 1
ATOM 4635 O O . PRO B 1 257 ? -13.344 -9.719 8.805 1 94.12 257 PRO B O 1
ATOM 4638 N N . HIS B 1 258 ? -11.406 -9.531 9.938 1 96.38 258 HIS B N 1
ATOM 4639 C CA . HIS B 1 258 ? -10.594 -9.5 8.727 1 96.38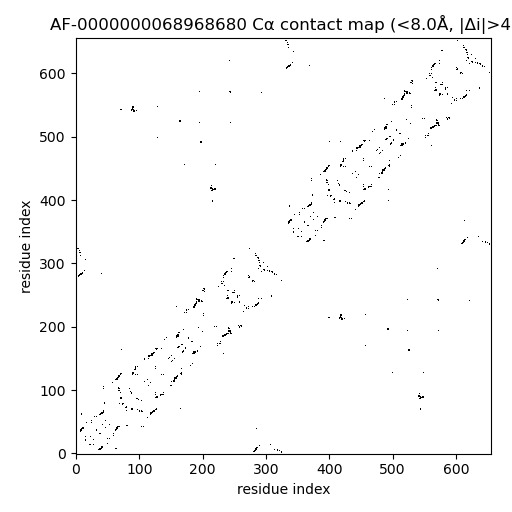 258 HIS B CA 1
ATOM 4640 C C . HIS B 1 258 ? -10.672 -10.836 7.988 1 96.38 258 HIS B C 1
ATOM 4642 O O . HIS B 1 258 ? -10.891 -10.859 6.773 1 96.38 258 HIS B O 1
ATOM 4648 N N . LEU B 1 259 ? -10.523 -11.891 8.734 1 97.75 259 LEU B N 1
ATOM 4649 C CA . LEU B 1 259 ? -10.633 -13.219 8.148 1 97.75 259 LEU B CA 1
ATOM 4650 C C . LEU B 1 259 ? -11.977 -13.414 7.465 1 97.75 259 LEU B C 1
ATOM 4652 O O . LEU B 1 259 ? -12.039 -13.859 6.316 1 97.75 259 LEU B O 1
ATOM 4656 N N . ALA B 1 260 ? -13 -13.039 8.141 1 97 260 ALA B N 1
ATOM 4657 C CA . ALA B 1 260 ? -14.344 -13.203 7.602 1 97 260 ALA B CA 1
ATOM 4658 C C . ALA B 1 260 ? -14.516 -12.414 6.309 1 97 260 ALA B C 1
ATOM 4660 O O . ALA B 1 260 ? -15.156 -12.883 5.363 1 97 260 ALA B O 1
ATOM 4661 N N . GLY B 1 261 ? -13.992 -11.219 6.262 1 96.81 261 GLY B N 1
ATOM 4662 C CA . GLY B 1 261 ? -14.07 -10.414 5.055 1 96.81 261 GLY B CA 1
ATOM 4663 C C . GLY B 1 261 ? -13.344 -11.023 3.877 1 96.81 261 GLY B C 1
ATOM 4664 O O . GLY B 1 261 ? -13.867 -11.047 2.76 1 96.81 261 GLY B O 1
ATOM 4665 N N . PHE B 1 262 ? -12.18 -11.547 4.117 1 97.94 262 PHE B N 1
ATOM 4666 C CA . PHE B 1 262 ? -11.43 -12.203 3.053 1 97.94 262 PHE B CA 1
ATOM 4667 C C . PHE B 1 262 ? -12.141 -13.461 2.582 1 97.94 262 PHE B C 1
ATOM 4669 O O . PHE B 1 262 ? -12.227 -13.719 1.379 1 97.94 262 PHE B O 1
ATOM 4676 N N . GLU B 1 263 ? -12.617 -14.18 3.521 1 97.56 263 GLU B N 1
ATOM 4677 C CA . GLU B 1 263 ? -13.328 -15.398 3.162 1 97.56 263 GLU B CA 1
ATOM 4678 C C . GLU B 1 263 ? -14.594 -15.086 2.361 1 97.56 263 GLU B C 1
ATOM 4680 O O . GLU B 1 263 ? -14.977 -15.852 1.477 1 97.56 263 GLU B O 1
ATOM 4685 N N . TYR B 1 264 ? -15.234 -14 2.666 1 96.75 264 TYR B N 1
ATOM 4686 C CA . TYR B 1 264 ? -16.375 -13.57 1.871 1 96.75 264 TYR B CA 1
ATOM 4687 C C . TYR B 1 264 ? -15.984 -13.328 0.421 1 96.75 264 TYR B C 1
ATOM 4689 O O . TYR B 1 264 ? -16.656 -13.789 -0.501 1 96.75 264 TYR B O 1
ATOM 4697 N N . TRP B 1 265 ? -14.836 -12.594 0.207 1 97.44 265 TRP B N 1
ATOM 4698 C CA . TRP B 1 265 ? -14.352 -12.352 -1.148 1 97.44 265 TRP B CA 1
ATOM 4699 C C . TRP B 1 265 ? -14 -13.664 -1.843 1 97.44 265 TRP B C 1
ATOM 4701 O O . TRP B 1 265 ? -14.336 -13.867 -3.014 1 97.44 265 TRP B O 1
ATOM 4711 N N . TRP B 1 266 ? -13.336 -14.586 -1.113 1 98.25 266 TRP B N 1
ATOM 4712 C CA . TRP B 1 266 ? -12.984 -15.883 -1.69 1 98.25 266 TRP B CA 1
ATOM 4713 C C . TRP B 1 266 ? -14.234 -16.672 -2.053 1 98.25 266 TRP B C 1
ATOM 4715 O O . TRP B 1 266 ? -14.297 -17.297 -3.115 1 98.25 266 TRP B O 1
ATOM 4725 N N . HIS B 1 267 ? -15.195 -16.578 -1.192 1 97.06 267 HIS B N 1
ATOM 4726 C CA . HIS B 1 267 ? -16.469 -17.219 -1.441 1 97.06 267 HIS B CA 1
ATOM 4727 C C . HIS B 1 267 ? -17.109 -16.703 -2.727 1 97.06 267 HIS B C 1
ATOM 4729 O O . HIS B 1 267 ? -17.594 -17.484 -3.545 1 97.06 267 HIS B O 1
ATOM 4735 N N . LEU B 1 268 ? -17.141 -15.445 -2.898 1 96.69 268 LEU B N 1
ATOM 4736 C CA . LEU B 1 268 ? -17.734 -14.852 -4.082 1 96.69 268 LEU B CA 1
ATOM 4737 C C . LEU B 1 268 ? -17.016 -15.297 -5.348 1 96.69 268 LEU B C 1
ATOM 4739 O O . LEU B 1 268 ? -17.641 -15.492 -6.391 1 96.69 268 LEU B O 1
ATOM 4743 N N . ILE B 1 269 ? -15.711 -15.438 -5.246 1 98.31 269 ILE B N 1
ATOM 4744 C CA . ILE B 1 269 ? -14.93 -15.898 -6.387 1 98.31 269 ILE B CA 1
ATOM 4745 C C . ILE B 1 269 ? -15.352 -17.312 -6.77 1 98.31 269 ILE B C 1
ATOM 4747 O O . ILE B 1 269 ? -15.672 -17.578 -7.93 1 98.31 269 ILE B O 1
ATOM 4751 N N . PHE B 1 270 ? -15.352 -18.203 -5.832 1 98.5 270 PHE B N 1
ATOM 4752 C CA . PHE B 1 270 ? -15.672 -19.594 -6.113 1 98.5 270 PHE B CA 1
ATOM 4753 C C . PHE B 1 270 ? -17.125 -19.734 -6.551 1 98.5 270 PHE B C 1
ATOM 4755 O O . PHE B 1 270 ? -17.438 -20.531 -7.438 1 98.5 270 PHE B O 1
ATOM 4762 N N . LYS B 1 271 ? -17.984 -18.984 -5.93 1 97.81 271 LYS B N 1
ATOM 4763 C CA . LYS B 1 271 ? -19.375 -19 -6.359 1 97.81 271 LYS B CA 1
ATOM 4764 C C . LYS B 1 271 ? -19.5 -18.594 -7.824 1 97.81 271 LYS B C 1
ATOM 4766 O O . LYS B 1 271 ? -20.203 -19.25 -8.602 1 97.81 271 LYS B O 1
ATOM 4771 N N . ASN B 1 272 ? -18.875 -17.531 -8.156 1 97.88 272 ASN B N 1
ATOM 4772 C CA . ASN B 1 272 ? -18.906 -17.078 -9.547 1 97.88 272 ASN B CA 1
ATOM 4773 C C . ASN B 1 272 ? -18.359 -18.141 -10.492 1 97.88 272 ASN B C 1
ATOM 4775 O O . ASN B 1 272 ? -18.922 -18.375 -11.57 1 97.88 272 ASN B O 1
ATOM 4779 N N . GLN B 1 273 ? -17.281 -18.812 -10.102 1 97.75 273 GLN B N 1
ATOM 4780 C CA . GLN B 1 273 ? -16.688 -19.859 -10.93 1 97.75 273 GLN B CA 1
ATOM 4781 C C . GLN B 1 273 ? -17.656 -21.016 -11.117 1 97.75 273 GLN B C 1
ATOM 4783 O O . GLN B 1 273 ? -17.844 -21.516 -12.234 1 97.75 273 GLN B O 1
ATOM 4788 N N . LEU B 1 274 ? -18.234 -21.438 -10.078 1 97.06 274 LEU B N 1
ATOM 4789 C CA . LEU B 1 274 ? -19.172 -22.562 -10.125 1 97.06 274 LEU B CA 1
ATOM 4790 C C . LEU B 1 274 ? -20.391 -22.234 -10.961 1 97.06 274 LEU B C 1
ATOM 4792 O O . LEU B 1 274 ? -20.844 -23.047 -11.781 1 97.06 274 LEU B O 1
ATOM 4796 N N . GLU B 1 275 ? -20.875 -21.016 -10.828 1 96.12 275 GLU B N 1
ATOM 4797 C CA . GLU B 1 275 ? -22.109 -20.625 -11.5 1 96.12 275 GLU B CA 1
ATOM 4798 C C . GLU B 1 275 ? -21.875 -20.312 -12.969 1 96.12 275 GLU B C 1
ATOM 4800 O O . GLU B 1 275 ? -22.734 -20.578 -13.812 1 96.12 275 GLU B O 1
ATOM 4805 N N . SER B 1 276 ? -20.766 -19.719 -13.281 1 95.5 276 SER B N 1
ATOM 4806 C CA . SER B 1 276 ? -20.5 -19.312 -14.656 1 95.5 276 SER B CA 1
ATOM 4807 C C . SER B 1 276 ? -20.141 -20.516 -15.523 1 95.5 276 SER B C 1
ATOM 4809 O O . SER B 1 276 ? -20.328 -20.5 -16.734 1 95.5 276 SER B O 1
ATOM 4811 N N . GLY B 1 277 ? -19.5 -21.578 -14.953 1 93.06 277 GLY B N 1
ATOM 4812 C CA . GLY B 1 277 ? -19.078 -22.75 -15.695 1 93.06 277 GLY B CA 1
ATOM 4813 C C . GLY B 1 277 ? -17.859 -22.484 -16.562 1 93.06 277 GLY B C 1
ATOM 4814 O O . GLY B 1 277 ? -17.516 -23.312 -17.406 1 93.06 277 GLY B O 1
ATOM 4815 N N . ARG B 1 278 ? -17.188 -21.422 -16.344 1 91.44 278 ARG B N 1
ATOM 4816 C CA . ARG B 1 278 ? -16.062 -21.031 -17.188 1 91.44 278 ARG B CA 1
ATOM 4817 C C . ARG B 1 278 ? -14.82 -21.844 -16.844 1 91.44 278 ARG B C 1
ATOM 4819 O O . ARG B 1 278 ? -13.828 -21.797 -17.578 1 91.44 278 ARG B O 1
ATOM 4826 N N . THR B 1 279 ? -14.867 -22.516 -15.664 1 91.81 279 THR B N 1
ATOM 4827 C CA . THR B 1 279 ? -13.758 -23.375 -15.258 1 91.81 279 THR B CA 1
ATOM 4828 C C . THR B 1 279 ? -14.273 -24.594 -14.5 1 91.81 279 THR B C 1
ATOM 4830 O O . THR B 1 279 ? -15.352 -24.562 -13.914 1 91.81 279 THR B O 1
ATOM 4833 N N . GLN B 1 280 ? -13.453 -25.578 -14.617 1 92.25 280 GLN B N 1
ATOM 4834 C CA . GLN B 1 280 ? -13.711 -26.781 -13.844 1 92.25 280 GLN B CA 1
ATOM 4835 C C . GLN B 1 280 ? -12.586 -27.047 -12.852 1 92.25 280 GLN B C 1
ATOM 4837 O O . GLN B 1 280 ? -12.562 -28.094 -12.195 1 92.25 280 GLN B O 1
ATOM 4842 N N . VAL B 1 281 ? -11.719 -26.109 -12.828 1 93.81 281 VAL B N 1
ATOM 4843 C CA . VAL B 1 281 ? -10.57 -26.219 -11.938 1 93.81 281 VAL B CA 1
ATOM 4844 C C . VAL B 1 281 ? -10.625 -25.094 -10.898 1 93.81 281 VAL B C 1
ATOM 4846 O O . VAL B 1 281 ? -10.617 -23.906 -11.25 1 93.81 281 VAL B O 1
ATOM 4849 N N . PHE B 1 282 ? -10.797 -25.438 -9.672 1 97.81 282 PHE B N 1
ATOM 4850 C CA . PHE B 1 282 ? -10.859 -24.516 -8.547 1 97.81 282 PHE B CA 1
ATOM 4851 C C . PHE B 1 282 ? -9.617 -24.641 -7.676 1 97.81 282 PHE B C 1
ATOM 4853 O O . PHE B 1 282 ? -9.312 -25.719 -7.172 1 97.81 282 PHE B O 1
ATOM 4860 N N . THR B 1 283 ? -8.883 -23.531 -7.562 1 98.56 283 THR B N 1
ATOM 4861 C CA . THR B 1 283 ? -7.582 -23.672 -6.922 1 98.56 283 THR B CA 1
ATOM 4862 C C . THR B 1 283 ? -7.41 -22.641 -5.812 1 98.56 283 THR B C 1
ATOM 4864 O O . THR B 1 283 ? -7.895 -21.5 -5.926 1 98.56 283 THR B O 1
ATOM 4867 N N . PHE B 1 284 ? -6.801 -23.047 -4.715 1 98.75 284 PHE B N 1
ATOM 4868 C CA . PHE B 1 284 ? -6.5 -22.219 -3.549 1 98.75 284 PHE B CA 1
ATOM 4869 C C . PHE B 1 284 ? -5.105 -22.531 -3.014 1 98.75 284 PHE B C 1
ATOM 4871 O O . PHE B 1 284 ? -4.723 -23.703 -2.895 1 98.75 284 PHE B O 1
ATOM 4878 N N . ALA B 1 285 ? -4.336 -21.5 -2.773 1 98.69 285 ALA B N 1
ATOM 4879 C CA . ALA B 1 285 ? -3.02 -21.641 -2.154 1 98.69 285 ALA B CA 1
ATOM 4880 C C . ALA B 1 285 ? -2.873 -20.688 -0.961 1 98.69 285 ALA B C 1
ATOM 4882 O O . ALA B 1 285 ? -2.674 -19.484 -1.131 1 98.69 285 ALA B O 1
ATOM 4883 N N . PRO B 1 286 ? -2.971 -21.266 0.269 1 98.12 286 PRO B N 1
ATOM 4884 C CA . PRO B 1 286 ? -2.619 -20.391 1.387 1 98.12 286 PRO B CA 1
ATOM 4885 C C . PRO B 1 286 ? -1.2 -19.828 1.275 1 98.12 286 PRO B C 1
ATOM 4887 O O . PRO B 1 286 ? -0.268 -20.562 0.947 1 98.12 286 PRO B O 1
ATOM 4890 N N . GLU B 1 287 ? -1.106 -18.547 1.559 1 96 287 GLU B N 1
ATOM 4891 C CA . GLU B 1 287 ? 0.182 -17.922 1.253 1 96 287 GLU B CA 1
ATOM 4892 C C . GLU B 1 287 ? 0.592 -16.938 2.338 1 96 287 GLU B C 1
ATOM 4894 O O . GLU B 1 287 ? 1.08 -15.844 2.037 1 96 287 GLU B O 1
ATOM 4899 N N . HIS B 1 288 ? 0.276 -17.203 3.561 1 96.38 288 HIS B N 1
ATOM 4900 C CA . HIS B 1 288 ? 0.987 -16.484 4.609 1 96.38 288 HIS B CA 1
ATOM 4901 C C . HIS B 1 288 ? 2.49 -16.719 4.527 1 96.38 288 HIS B C 1
ATOM 4903 O O . HIS B 1 288 ? 2.932 -17.875 4.453 1 96.38 288 HIS B O 1
ATOM 4909 N N . GLY B 1 289 ? 3.225 -15.672 4.453 1 93 289 GLY B N 1
ATOM 4910 C CA . GLY B 1 289 ? 4.652 -15.781 4.191 1 93 289 GLY B CA 1
ATOM 4911 C C . GLY B 1 289 ? 5.508 -15.5 5.414 1 93 289 GLY B C 1
ATOM 4912 O O . GLY B 1 289 ? 5 -15.039 6.441 1 93 289 GLY B O 1
ATOM 4913 N N . PRO B 1 290 ? 6.77 -15.844 5.336 1 90.62 290 PRO B N 1
ATOM 4914 C CA . PRO B 1 290 ? 7.727 -15.57 6.414 1 90.62 290 PRO B CA 1
ATOM 4915 C C . PRO B 1 290 ? 8.047 -14.086 6.559 1 90.62 290 PRO B C 1
ATOM 4917 O O . PRO B 1 290 ? 7.547 -13.266 5.785 1 90.62 290 PRO B O 1
ATOM 4920 N N . PRO B 1 291 ? 8.844 -13.727 7.613 1 87.44 291 PRO B N 1
ATOM 4921 C CA . PRO B 1 291 ? 9.32 -12.344 7.664 1 87.44 291 PRO B CA 1
ATOM 4922 C C . PRO B 1 291 ? 10 -11.898 6.371 1 87.44 291 PRO B C 1
ATOM 4924 O O . PRO B 1 291 ? 10.695 -12.695 5.734 1 87.44 291 PRO B O 1
ATOM 4927 N N . PRO B 1 292 ? 9.617 -10.688 5.895 1 86.62 292 PRO B N 1
ATOM 4928 C CA . PRO B 1 292 ? 9.039 -9.602 6.691 1 86.62 292 PRO B CA 1
ATOM 4929 C C . PRO B 1 292 ? 7.52 -9.523 6.578 1 86.62 292 PRO B C 1
ATOM 4931 O O . PRO B 1 292 ? 6.895 -8.648 7.184 1 86.62 292 PRO B O 1
ATOM 4934 N N . TYR B 1 293 ? 6.887 -10.453 5.848 1 90.56 293 TYR B N 1
ATOM 4935 C CA . TYR B 1 293 ? 5.43 -10.469 5.84 1 90.56 293 TYR B CA 1
ATOM 4936 C C . TYR B 1 293 ? 4.879 -10.789 7.223 1 90.56 293 TYR B C 1
ATOM 4938 O O . TYR B 1 293 ? 3.943 -10.141 7.695 1 90.56 293 TYR B O 1
ATOM 4946 N N . GLN B 1 294 ? 5.473 -11.844 7.746 1 90.69 294 GLN B N 1
ATOM 4947 C CA . GLN B 1 294 ? 5.148 -12.164 9.133 1 90.69 294 GLN B CA 1
ATOM 4948 C C . GLN B 1 294 ? 5.922 -11.266 10.102 1 90.69 294 GLN B C 1
ATOM 4950 O O . GLN B 1 294 ? 7.152 -11.242 10.078 1 90.69 294 GLN B O 1
ATOM 4955 N N . GLN B 1 295 ? 5.195 -10.641 10.875 1 84.06 295 GLN B N 1
ATOM 4956 C CA . GLN B 1 295 ? 5.852 -9.758 11.836 1 84.06 295 GLN B CA 1
ATOM 4957 C C . GLN B 1 295 ? 6.621 -10.57 12.883 1 84.06 295 GLN B C 1
ATOM 4959 O O . GLN B 1 295 ? 6.145 -11.602 13.344 1 84.06 295 GLN B O 1
ATOM 4964 N N . GLY B 1 296 ? 7.863 -10.008 13.172 1 82.06 296 GLY B N 1
ATOM 4965 C CA . GLY B 1 296 ? 8.688 -10.672 14.172 1 82.06 296 GLY B CA 1
ATOM 4966 C C . GLY B 1 296 ? 10.047 -11.094 13.641 1 82.06 296 GLY B C 1
ATOM 4967 O O . GLY B 1 296 ? 10.305 -10.992 12.438 1 82.06 296 GLY B O 1
ATOM 4968 N N . GLU B 1 297 ? 10.867 -11.562 14.508 1 80.31 297 GLU B N 1
ATOM 4969 C CA . GLU B 1 297 ? 12.188 -12.062 14.133 1 80.31 297 GLU B CA 1
ATOM 4970 C C . GLU B 1 297 ? 12.102 -13.469 13.555 1 80.31 297 GLU B C 1
ATOM 4972 O O . GLU B 1 297 ? 11.406 -14.328 14.102 1 80.31 297 GLU B O 1
ATOM 4977 N N . PRO B 1 298 ? 12.797 -13.602 12.453 1 79.44 298 PRO B N 1
ATOM 4978 C CA . PRO B 1 298 ? 12.758 -14.938 11.859 1 79.44 298 PRO B CA 1
ATOM 4979 C C . PRO B 1 298 ? 13.422 -16 12.727 1 79.44 298 PRO B C 1
ATOM 4981 O O . PRO B 1 298 ? 14.602 -15.867 13.07 1 79.44 298 PRO B O 1
ATOM 4984 N N . ASP B 1 299 ? 12.719 -16.891 13.156 1 85.31 299 ASP B N 1
ATOM 4985 C CA . ASP B 1 299 ? 13.211 -18.094 13.812 1 85.31 299 ASP B CA 1
ATOM 4986 C C . ASP B 1 299 ? 12.336 -19.312 13.484 1 85.31 299 ASP B C 1
ATOM 4988 O O . ASP B 1 299 ? 11.328 -19.172 12.781 1 85.31 299 ASP B O 1
ATOM 4992 N N . ASP B 1 300 ? 12.805 -20.406 13.898 1 83.56 300 ASP B N 1
ATOM 4993 C CA . ASP B 1 300 ? 12.133 -21.641 13.523 1 83.56 300 ASP B CA 1
ATOM 4994 C C . ASP B 1 300 ? 10.711 -21.688 14.086 1 83.56 300 ASP B C 1
ATOM 4996 O O . ASP B 1 300 ? 9.797 -22.188 13.438 1 83.56 300 ASP B O 1
ATOM 5000 N N . ASP B 1 301 ? 10.562 -21.172 15.203 1 89.44 301 ASP B N 1
ATOM 5001 C CA . ASP B 1 301 ? 9.242 -21.172 15.828 1 89.44 301 ASP B CA 1
ATOM 5002 C C . ASP B 1 301 ? 8.266 -20.312 15.039 1 89.44 301 ASP B C 1
ATOM 5004 O O . ASP B 1 301 ? 7.109 -20.703 14.844 1 89.44 301 ASP B O 1
ATOM 5008 N N . LEU B 1 302 ? 8.734 -19.219 14.656 1 90.94 302 LEU B N 1
ATOM 5009 C CA . LEU B 1 302 ? 7.895 -18.328 13.859 1 90.94 302 LEU B CA 1
ATOM 5010 C C . LEU B 1 302 ? 7.547 -18.969 12.516 1 90.94 302 LEU B C 1
ATOM 5012 O O . LEU B 1 302 ? 6.41 -18.875 12.055 1 90.94 302 LEU B O 1
ATOM 5016 N N . LEU B 1 303 ? 8.477 -19.625 11.906 1 89.5 303 LEU B N 1
ATOM 5017 C CA . LEU B 1 303 ? 8.242 -20.266 10.617 1 89.5 303 LEU B CA 1
ATOM 5018 C C . LEU B 1 303 ? 7.273 -21.438 10.766 1 89.5 303 LEU B C 1
ATOM 5020 O O . LEU B 1 303 ? 6.434 -21.656 9.891 1 89.5 303 LEU B O 1
ATOM 5024 N N . ARG B 1 304 ? 7.395 -22.156 11.828 1 90.25 304 ARG B N 1
ATOM 5025 C CA . ARG B 1 304 ? 6.461 -23.234 12.102 1 90.25 304 ARG B CA 1
ATOM 5026 C C . ARG B 1 304 ? 5.047 -22.703 12.305 1 90.25 304 ARG B C 1
ATOM 5028 O O . ARG B 1 304 ? 4.074 -23.344 11.883 1 90.25 304 ARG B O 1
ATOM 5035 N N . LYS B 1 305 ? 5.031 -21.594 12.961 1 93.62 305 LYS B N 1
ATOM 5036 C CA . LYS B 1 305 ? 3.732 -20.953 13.156 1 93.62 305 LYS B CA 1
ATOM 5037 C C . LYS B 1 305 ? 3.098 -20.594 11.812 1 93.62 305 LYS B C 1
ATOM 5039 O O . LYS B 1 305 ? 1.923 -20.875 11.578 1 93.62 305 LYS B O 1
ATOM 5044 N N . VAL B 1 306 ? 3.842 -20.031 10.961 1 94.19 306 VAL B N 1
ATOM 5045 C CA . VAL B 1 306 ? 3.355 -19.656 9.633 1 94.19 306 VAL B CA 1
ATOM 5046 C C . VAL B 1 306 ? 2.9 -20.891 8.875 1 94.19 306 VAL B C 1
ATOM 5048 O O . VAL B 1 306 ? 1.847 -20.891 8.234 1 94.19 306 VAL B O 1
ATOM 5051 N N . ASP B 1 307 ? 3.684 -21.906 8.992 1 93.12 307 ASP B N 1
ATOM 5052 C CA . ASP B 1 307 ? 3.344 -23.188 8.359 1 93.12 307 ASP B CA 1
ATOM 5053 C C . ASP B 1 307 ? 2.002 -23.703 8.867 1 93.12 307 ASP B C 1
ATOM 5055 O O . ASP B 1 307 ? 1.15 -24.125 8.07 1 93.12 307 ASP B O 1
ATOM 5059 N N . SER B 1 308 ? 1.824 -23.672 10.148 1 95.56 308 SER B N 1
ATOM 5060 C CA . SER B 1 308 ? 0.59 -24.172 10.75 1 95.56 308 SER B CA 1
ATOM 5061 C C . SER B 1 308 ? -0.609 -23.328 10.32 1 95.56 308 SER B C 1
ATOM 5063 O O . SER B 1 308 ? -1.714 -23.844 10.164 1 95.56 308 SER B O 1
ATOM 5065 N N . ILE B 1 309 ? -0.436 -22.047 10.164 1 97.62 309 ILE B N 1
ATOM 5066 C CA . ILE B 1 309 ? -1.489 -21.141 9.711 1 97.62 309 ILE B CA 1
ATOM 5067 C C . ILE B 1 309 ? -1.919 -21.531 8.297 1 97.62 309 ILE B C 1
ATOM 5069 O O . ILE B 1 309 ? -3.113 -21.594 8 1 97.62 309 ILE B O 1
ATOM 5073 N N . ASN B 1 310 ? -0.98 -21.797 7.453 1 97.56 310 ASN B N 1
ATOM 5074 C CA . ASN B 1 310 ? -1.279 -22.141 6.066 1 97.56 310 ASN B CA 1
ATOM 5075 C C . ASN B 1 310 ? -2.049 -23.453 5.969 1 97.56 310 ASN B C 1
ATOM 5077 O O . ASN B 1 310 ? -2.984 -23.578 5.176 1 97.56 310 ASN B O 1
ATOM 5081 N N . VAL B 1 311 ? -1.657 -24.438 6.766 1 97.44 311 VAL B N 1
ATOM 5082 C CA . VAL B 1 311 ? -2.369 -25.703 6.773 1 97.44 311 VAL B CA 1
ATOM 5083 C C . VAL B 1 311 ? -3.797 -25.5 7.277 1 97.44 311 VAL B C 1
ATOM 5085 O O . VAL B 1 311 ? -4.75 -26.016 6.695 1 97.44 311 VAL B O 1
ATOM 5088 N N . TRP B 1 312 ? -3.908 -24.703 8.352 1 98.44 312 TRP B N 1
ATOM 5089 C CA . TRP B 1 312 ? -5.215 -24.391 8.93 1 98.44 312 TRP B CA 1
ATOM 5090 C C . TRP B 1 312 ? -6.109 -23.703 7.902 1 98.44 312 TRP B C 1
ATOM 5092 O O . TRP B 1 312 ? -7.273 -24.078 7.734 1 98.44 312 TRP B O 1
ATOM 5102 N N . LEU B 1 313 ? -5.617 -22.766 7.219 1 98.44 313 LEU B N 1
ATOM 5103 C CA . LEU B 1 313 ? -6.375 -22.016 6.227 1 98.44 313 LEU B CA 1
ATOM 5104 C C . LEU B 1 313 ? -6.805 -22.906 5.07 1 98.44 313 LEU B C 1
ATOM 5106 O O . LEU B 1 313 ? -7.926 -22.781 4.57 1 98.44 313 LEU B O 1
ATOM 5110 N N . ALA B 1 314 ? -5.922 -23.781 4.641 1 98.44 314 ALA B N 1
ATOM 5111 C CA . ALA B 1 314 ? -6.242 -24.719 3.572 1 98.44 314 ALA B CA 1
ATOM 5112 C C . ALA B 1 314 ? -7.434 -25.594 3.949 1 98.44 314 ALA B C 1
ATOM 5114 O O . ALA B 1 314 ? -8.375 -25.734 3.17 1 98.44 314 ALA B O 1
ATOM 5115 N N . ASN B 1 315 ? -7.363 -26.141 5.098 1 98.19 315 ASN B N 1
ATOM 5116 C CA . ASN B 1 315 ? -8.438 -27 5.559 1 98.19 315 ASN B CA 1
ATOM 5117 C C . ASN B 1 315 ? -9.758 -26.234 5.699 1 98.19 315 ASN B C 1
ATOM 5119 O O . ASN B 1 315 ? -10.812 -26.75 5.336 1 98.19 315 ASN B O 1
ATOM 5123 N N . ARG B 1 316 ? -9.594 -25.094 6.211 1 98.44 316 ARG B N 1
ATOM 5124 C CA . ARG B 1 316 ? -10.766 -24.25 6.398 1 98.44 316 ARG B CA 1
ATOM 5125 C C . ARG B 1 316 ? -11.438 -23.938 5.062 1 98.44 316 ARG B C 1
ATOM 5127 O O . ARG B 1 316 ? -12.656 -24.031 4.934 1 98.44 316 ARG B O 1
ATOM 5134 N N . GLN B 1 317 ? -10.68 -23.641 4.055 1 98.5 317 GLN B N 1
ATOM 5135 C CA . GLN B 1 317 ? -11.234 -23.25 2.758 1 98.5 317 GLN B CA 1
ATOM 5136 C C . GLN B 1 317 ? -11.742 -24.484 2 1 98.5 317 GLN B C 1
ATOM 5138 O O . GLN B 1 317 ? -12.703 -24.375 1.231 1 98.5 317 GLN B O 1
ATOM 5143 N N . ARG B 1 318 ? -11.094 -25.656 2.205 1 98 318 ARG B N 1
ATOM 5144 C CA . ARG B 1 318 ? -11.633 -26.891 1.654 1 98 318 ARG B CA 1
ATOM 5145 C C . ARG B 1 318 ? -13.055 -27.125 2.145 1 98 318 ARG B C 1
ATOM 5147 O O . ARG B 1 318 ? -13.945 -27.438 1.351 1 98 318 ARG B O 1
ATOM 5154 N N . LEU B 1 319 ? -13.242 -26.984 3.428 1 97.94 319 LEU B N 1
ATOM 5155 C CA . LEU B 1 319 ? -14.562 -27.188 4.02 1 97.94 319 LEU B CA 1
ATOM 5156 C C . LEU B 1 319 ? -15.555 -26.156 3.496 1 97.94 319 LEU B C 1
ATOM 5158 O O . LEU B 1 319 ? -16.703 -26.5 3.168 1 97.94 319 LEU B O 1
ATOM 5162 N N . ALA B 1 320 ? -15.109 -24.906 3.461 1 98.06 320 ALA B N 1
ATOM 5163 C CA . ALA B 1 320 ? -15.977 -23.828 2.973 1 98.06 320 ALA B CA 1
ATOM 5164 C C . ALA B 1 320 ? -16.406 -24.094 1.531 1 98.06 320 ALA B C 1
ATOM 5166 O O . ALA B 1 320 ? -17.562 -23.875 1.173 1 98.06 320 ALA B O 1
ATOM 5167 N N . PHE B 1 321 ? -15.508 -24.547 0.675 1 98.31 321 PHE B N 1
ATOM 5168 C CA . PHE B 1 321 ? -15.797 -24.844 -0.724 1 98.31 321 PHE B CA 1
ATOM 5169 C C . PHE B 1 321 ? -16.797 -25.984 -0.841 1 98.31 321 PHE B C 1
ATOM 5171 O O . PHE B 1 321 ? -17.734 -25.922 -1.639 1 98.31 321 PHE B O 1
ATOM 5178 N N . ASN B 1 322 ? -16.531 -27 -0.041 1 97.56 322 ASN B N 1
ATOM 5179 C CA . ASN B 1 322 ? -17.453 -28.141 -0.039 1 97.56 322 ASN B CA 1
ATOM 5180 C C . ASN B 1 322 ? -18.875 -27.703 0.326 1 97.56 322 ASN B C 1
ATOM 5182 O O . ASN B 1 322 ? -19.844 -28.141 -0.285 1 97.56 322 ASN B O 1
ATOM 5186 N N . ASN B 1 323 ? -18.953 -26.875 1.317 1 97.31 323 ASN B N 1
ATOM 5187 C CA . ASN B 1 323 ? -20.25 -26.359 1.715 1 97.31 323 ASN B CA 1
ATOM 5188 C C . ASN B 1 323 ? -20.906 -25.562 0.584 1 97.31 323 ASN B C 1
ATOM 5190 O O . ASN B 1 323 ? -22.125 -25.641 0.392 1 97.31 323 ASN B O 1
ATOM 5194 N N . LEU B 1 324 ? -20.109 -24.812 -0.095 1 97.19 324 LEU B N 1
ATOM 5195 C CA . LEU B 1 324 ? -20.609 -24.031 -1.222 1 97.19 324 LEU B CA 1
ATOM 5196 C C . LEU B 1 324 ? -21.141 -24.953 -2.318 1 97.19 324 LEU B C 1
ATOM 5198 O O . LEU B 1 324 ? -22.219 -24.703 -2.873 1 97.19 324 LEU B O 1
ATOM 5202 N N . VAL B 1 325 ? -20.453 -26 -2.641 1 96.44 325 VAL B N 1
ATOM 5203 C CA . VAL B 1 325 ? -20.844 -26.953 -3.676 1 96.44 325 VAL B CA 1
ATOM 5204 C C . VAL B 1 325 ? -22.156 -27.625 -3.285 1 96.44 325 VAL B C 1
ATOM 5206 O O . VAL B 1 325 ? -23.031 -27.828 -4.129 1 96.44 325 VAL B O 1
ATOM 5209 N N . ASP B 1 326 ? -22.328 -27.922 -2.057 1 94.81 326 ASP B N 1
ATOM 5210 C CA . ASP B 1 326 ? -23.531 -28.594 -1.566 1 94.81 326 ASP B CA 1
ATOM 5211 C C . ASP B 1 326 ? -24.75 -27.688 -1.64 1 94.81 326 ASP B C 1
ATOM 5213 O O . ASP B 1 326 ? -25.891 -28.156 -1.655 1 94.81 326 ASP B O 1
ATOM 5217 N N . ASN B 1 327 ? -24.578 -26.422 -1.649 1 89.69 327 ASN B N 1
ATOM 5218 C CA . ASN B 1 327 ? -25.688 -25.484 -1.614 1 89.69 327 ASN B CA 1
ATOM 5219 C C . ASN B 1 327 ? -25.906 -24.828 -2.975 1 89.69 327 ASN B C 1
ATOM 5221 O O . ASN B 1 327 ? -26.719 -23.906 -3.1 1 89.69 327 ASN B O 1
ATOM 5225 N N . CYS B 1 328 ? -25.062 -25.062 -3.867 1 80.38 328 CYS B N 1
ATOM 5226 C CA . CYS B 1 328 ? -25.25 -24.578 -5.227 1 80.38 328 CYS B CA 1
ATOM 5227 C C . CYS B 1 328 ? -26.062 -25.562 -6.059 1 80.38 328 CYS B C 1
ATOM 5229 O O . CYS B 1 328 ? -25.922 -26.781 -5.887 1 80.38 328 CYS B O 1
#

Solvent-accessible surface area (backbone atoms only — not comparable to full-atom values): 34342 Å² total; per-residue (Å²): 130,84,76,86,62,74,44,34,26,43,52,38,66,73,40,51,48,81,86,65,35,94,41,53,63,68,61,48,53,52,50,41,49,74,73,66,36,50,24,35,30,47,42,56,43,54,53,71,63,33,86,57,42,58,59,51,34,59,74,69,66,40,32,35,35,37,38,44,63,39,21,64,60,55,58,90,82,34,72,51,67,52,90,91,56,62,65,23,12,47,54,30,51,46,67,47,36,48,52,10,45,52,46,52,53,52,48,59,68,65,65,70,58,59,64,89,34,37,55,32,36,40,26,51,48,66,19,52,69,56,52,69,69,48,47,52,51,35,54,53,51,51,53,56,51,38,57,72,32,76,57,40,70,46,80,27,41,72,24,36,37,39,30,50,45,12,52,33,25,35,56,60,50,36,50,53,45,44,69,77,41,67,83,53,36,26,28,42,30,62,12,37,34,18,30,35,45,51,35,63,58,53,59,74,71,70,70,76,69,54,87,47,59,55,26,59,76,37,53,58,68,60,52,36,51,62,70,46,34,91,34,48,61,33,39,39,48,42,50,30,29,36,56,18,42,41,52,88,52,63,86,41,77,91,30,39,62,39,40,44,14,48,49,45,55,52,46,52,34,54,51,50,39,66,71,67,59,84,52,91,68,42,42,41,23,33,52,59,45,46,59,74,51,29,78,69,75,85,43,70,66,54,46,50,49,39,51,51,49,31,53,51,49,43,54,51,49,48,52,52,50,50,53,50,59,72,73,101,129,85,77,86,62,75,44,34,28,42,51,36,68,76,39,50,49,76,86,70,38,93,41,54,64,67,60,47,51,52,51,41,48,74,71,66,37,50,25,35,30,47,41,58,41,54,54,71,61,32,86,58,43,58,59,52,35,58,74,68,66,40,32,34,35,37,39,44,64,38,22,66,65,53,58,88,82,33,72,54,67,53,91,90,54,61,66,22,13,46,52,30,49,47,66,49,37,48,52,11,44,54,47,51,53,51,48,60,68,64,64,72,59,60,64,88,34,36,54,31,37,40,28,50,47,66,20,54,69,56,52,69,70,48,48,52,51,35,53,54,50,50,53,58,52,37,57,73,32,75,56,39,68,45,80,28,42,73,24,36,38,38,31,49,45,12,54,33,23,35,56,60,48,37,50,54,46,42,70,76,40,68,83,52,36,24,28,42,30,60,12,35,35,19,30,36,45,50,35,63,59,52,60,74,72,70,69,74,69,55,86,47,59,56,26,60,78,37,54,57,67,60,52,38,50,62,70,46,36,89,34,46,61,34,38,39,48,41,50,30,30,37,55,18,42,43,53,86,51,63,87,40,77,90,32,38,62,38,39,46,14,48,48,44,55,53,47,52,34,52,49,49,38,66,72,67,58,84,52,91,67,42,43,41,25,32,52,59,46,45,61,74,53,28,78,68,75,87,43,71,67,54,44,49,49,38,51,51,50,31,54,50,49,43,54,52,49,48,51,52,49,50,53,49,59,74,73,100

Organism: Plasmodiophora brassicae (NCBI:txid37360)

Radius of gyration: 25.43 Å; Cα contacts (8 Å, |Δi|>4): 1280; chains: 2; bounding box: 54×77×59 Å

InterPro domains:
  IPR036237 Xylose isomerase-like superfamily [SSF51658] (12-210)

Foldseek 3Di:
DPQFFAAEAEECFQADDLVDGPDAPLVVVVVCVVLPHQAYEDELQCLQRRPCNQVSCVVSVHAYEYEQDAEDADDVHDGRDDPPAQHHYQDGFLVSQLRRSVRRVVSVVVSPHPLVRYAEYEYQGHFCPDDLVRSLVSQVVNVVVLCVDPSVVGNYYYAYECPHGGQNQELVSVLVSCVSVVQHAYEDLCLSHLQVVLHAFDQLPPPDDQPDPPRPPDDVSVVSLVSCLLRYQEYADAQHHSNASHDQACVDPVNVRSNSRSVSSVLSSLLSCVVVVPDSHHYYYHDQHAPPRHPDDDDPVSSVRSVVRRSVVSVVVSVVSVVSSVVD/DPQFFAAEAEECFQADDLVDGPDAPLVVVVVCVVLPHQAYEDELQCLQRRPCNQVSCVVSVHAYEYEQDAEDADDVNDGSDDPPAQHHYQDGFLVSQLRRSVRRVVSVVVSPHPLVRYAEYEYQGHFCPDDLVRSLVSQVVNVVVLCVDPSVVGNYYYAYECPHGGQNQELVSVLVSCVSVVQHAYEDLCLSHLQVVLHAFDQLPPPPDQPDPPRPPDDVSVVSLVSCLLRYQEYADAQHHSNASHDQACVDPVNVRSNSRSVSSVLSSLLSCVVVVPDSHHYYYHDQHAPPRHPDDDDPVSSVRSVVRRSVVSVVVSVVSSVSSVVD

Nearest PDB structures (foldseek):
  4jhz-assembly1_A  TM=4.991E-01  e=1.283E-04  Escherichia coli K-12
  8kc8-assembly1_A  TM=5.026E-01  e=1.360E-01  synthetic construct
  7pu4-assembly2_C  TM=6.240E-01  e=3.732E+00  Thermotoga maritima MSB8
  6xeh-assembly1_A  TM=4.588E-01  e=3.732E+00  synthetic construct
  3l6u-assembly1_B  TM=2.011E-01  e=1.335E+00  Exiguobacterium sibiricum 255-15